Protein AF-A0A0E0BM49-F1 (afdb_monomer_lite)

Secondary structure (DSSP, 8-state):
---TT--EEE-TTS------GGGGG-TT--EEE-TT-------GGGGG-TT--EEE-TT-TT--B--GGGGG-TT--EEE-TT----BEES-GGG-TT--EEEEEEBP-----SSEESSB-HHHHHH-TT-SEEEEE-GGG----S-TTTT-GGG-TT--EEEEE------PPPPHHHHHHHHHHHHH-PPPTT--EEEEES---SS--TTTTSGGGTT--EEEEES----S----GGG-TT--EEEEE--TT--EE-GGGTTT-EEETTEEEEESSTT--EEEEES-TT--EE-SS-----------------PPPPP--B--TT--EEEESS---TTHHHH-TT--EEEEES--S-SEE---TT--SEEEEES-SS--EE---TT-SEEEEES-TT--EE--S--SEEEEE--S--SS----------------GGGHHHHHHHHHHHHHHHHH-TT-S---------TTS-HHHHHHHHHT-GGGTTTSS--------SS--HHHHHHHHHHHTT--------

Sequence (526 aa):
MGLSYLRVLDLSDSLVQTIPDYVGNLIHLCLLGLDGTNISCLPESIGSLQNLQIFNLQRCKSLDHLPLATTQLCNLRRLGLDETPINHVPKGIGGLKFLNDLEGFPIGGGIDNAKMQDGWNFEELAHLSQLRRLHMIKLERSTLCNCADSFMLTDKKHLKALHLSFIEPTNEAYSEERVTNAEKIFEQLKPPHNLEELCIFDFLGSRFPTWLGTAHLSSLEYLKLIDCHIGVHLPPMGQLPSLKYLSIRGATSITKIGPEFVGRGVSNLASTEVVAFPKLERLVIKEMPNWEEWSFTEEEEEEEDGAALKQKGEEAPYPTPHLLPCLNQLQLLRALPRQLGQQATSLHKVFLEEVNSLKTLEGLLFLSNTLQVVKCKGLESISNLPQVKELNVACCPNLRHVQDYGWTRICTRWLRYGSKGFKINVDISMEMSGRSTSGFESHIIRWHKKAERYIAHKEEKAYKLAIVGTGGIGKTTLAQKVFNDQKLKGTFNKHAWICVSQDYTPVSVLKQLLRTMEIQHKQEES

Organism: NCBI:txid40148

Foldseek 3Di:
DDPQQDAEDAQAPHADAADDLCVLSNLNHQYDHHALYQHQAYDLSCLSNCNHAYYHCHLNANHQEYDLSVLSNQNYQEDHHHNHNHQKYFPRLLSNQNHAYYHEQEDAADPDPDRIGRTDHLQSVVSNQNYQEDAYEQLLNHDDDPDLPRQPLQNNPNHAEYHYYNDDPDPDDDDPVSQVSLQVSQLSNQHHQQHAYYEYEQRAHQDHHPNALDCSVQNHQYYYDELHQYHAEDAQVQQHNRHAYYAYYNNAHYAEYELNVVPQAHDDPVDPAGEGPNRHAEYHYYHHVNHAYYYNDPDPPPPPDDDDDDDDDPDDPDPSHLYAANHAEYHDEEDDHPCCLVRHLNHAYYAYEPHAVDAEAEDNQSHAEEYEYYLHQNHQEYDHHQRYQEYHYYNHANHDYYDDNPHVYYHPHDNDDDDDDDDEDDEDDDEDDDDDPVCPVVVVVVVVVVVVVVLVPPPDPYDDYDDDYDPPPCSVVSVVCVLPDPVCVPVDPFGFDDDDDPPDDPVVRVVRRCVRRPPDDDDPDD

InterPro domains:
  IPR002182 NB-ARC [PF00931] (462-523)
  IPR027417 P-loop containing nucleoside triphosphate hydrolase [G3DSA:3.40.50.300] (436-526)
  IPR027417 P-loop containing nucleoside triphosphate hydrolase [SSF52540] (457-523)
  IPR032675 Leucine-rich repeat domain superfamily [G3DSA:3.80.10.10] (1-412)
  IPR055414 Disease resistance R13L4/SHOC-2-like, LRR domain [PF23598] (5-286)

pLDDT: mean 70.68, std 20.94, range [21.58, 98.06]

Structure (mmCIF, N/CA/C/O backbone):
data_AF-A0A0E0BM49-F1
#
_entry.id   AF-A0A0E0BM49-F1
#
loop_
_atom_site.group_PDB
_atom_site.id
_atom_site.type_symbol
_atom_site.label_atom_id
_atom_site.label_alt_id
_atom_site.label_comp_id
_atom_site.label_asym_id
_atom_site.label_entity_id
_atom_site.label_seq_id
_atom_site.pdbx_PDB_ins_code
_atom_site.Cartn_x
_atom_site.Cartn_y
_atom_site.Cartn_z
_atom_site.occupancy
_atom_site.B_iso_or_equiv
_atom_site.auth_seq_id
_atom_site.auth_comp_id
_atom_site.auth_asym_id
_atom_site.auth_atom_id
_atom_site.pdbx_PDB_model_num
ATOM 1 N N . MET A 1 1 ? 0.845 -16.318 -40.018 1.00 37.31 1 MET A N 1
ATOM 2 C CA . MET A 1 1 ? 0.193 -14.989 -40.060 1.00 37.31 1 MET A CA 1
ATOM 3 C C . MET A 1 1 ? 0.589 -14.255 -38.789 1.00 37.31 1 MET A C 1
ATOM 5 O O . MET A 1 1 ? 0.510 -14.872 -37.735 1.00 37.31 1 MET A O 1
ATOM 9 N N . GLY A 1 2 ? 1.092 -13.022 -38.877 1.00 53.03 2 GLY A N 1
ATOM 10 C CA . GLY A 1 2 ? 1.530 -12.267 -37.696 1.00 53.03 2 GLY A CA 1
ATOM 11 C C . GLY A 1 2 ? 0.355 -11.668 -36.919 1.00 53.03 2 GLY A C 1
ATOM 12 O O . GLY A 1 2 ? -0.662 -11.319 -37.513 1.00 53.03 2 GLY A O 1
ATOM 13 N N . LEU A 1 3 ? 0.505 -11.508 -35.60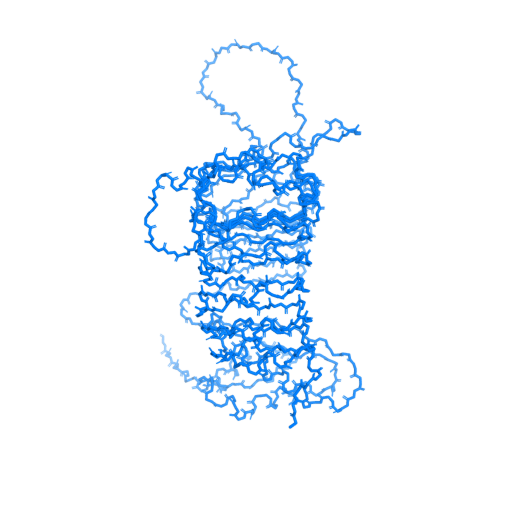2 1.00 58.66 3 LEU A N 1
ATOM 14 C CA . LEU A 1 3 ? -0.484 -10.870 -34.718 1.00 58.66 3 LEU A CA 1
ATOM 15 C C . LEU A 1 3 ? -0.416 -9.329 -34.807 1.00 58.66 3 LEU A C 1
ATOM 17 O O . LEU A 1 3 ? -0.406 -8.635 -33.795 1.00 58.66 3 LEU A O 1
ATOM 21 N N . SER A 1 4 ? -0.347 -8.783 -36.024 1.00 65.75 4 SER A N 1
ATOM 22 C CA . SER A 1 4 ? 0.004 -7.377 -36.286 1.00 65.75 4 SER A CA 1
ATOM 23 C C . SER A 1 4 ? -0.971 -6.348 -35.710 1.00 65.75 4 SER A C 1
ATOM 25 O O . SER A 1 4 ? -0.594 -5.196 -35.561 1.00 65.75 4 SER A O 1
ATOM 27 N N . TYR A 1 5 ? -2.201 -6.735 -35.361 1.00 78.62 5 TYR A N 1
ATOM 28 C CA . TYR A 1 5 ? -3.216 -5.842 -34.781 1.00 78.62 5 TYR A CA 1
ATOM 29 C C . TYR A 1 5 ? -3.480 -6.092 -33.287 1.00 78.62 5 TYR A C 1
ATOM 31 O O . TYR A 1 5 ? -4.474 -5.601 -32.747 1.00 78.62 5 TYR A O 1
ATOM 39 N N . LEU A 1 6 ? -2.632 -6.876 -32.613 1.00 71.50 6 LEU A N 1
ATOM 40 C CA . LEU A 1 6 ? -2.813 -7.200 -31.200 1.00 71.50 6 LEU A CA 1
ATOM 41 C C . LEU A 1 6 ? -2.653 -5.945 -30.331 1.00 71.50 6 LEU A C 1
ATOM 43 O O . LEU A 1 6 ? -1.609 -5.302 -30.353 1.00 71.50 6 LEU A O 1
ATOM 47 N N . ARG A 1 7 ? -3.692 -5.614 -29.553 1.00 82.56 7 ARG A N 1
ATOM 48 C CA . ARG A 1 7 ? -3.703 -4.464 -28.627 1.00 82.56 7 ARG A CA 1
ATOM 49 C C . ARG A 1 7 ? -3.488 -4.838 -27.163 1.00 82.56 7 ARG A C 1
ATOM 51 O O . ARG A 1 7 ? -3.126 -3.978 -26.367 1.00 82.56 7 ARG A O 1
ATOM 58 N N . VAL A 1 8 ? -3.741 -6.091 -26.802 1.00 90.62 8 VAL A N 1
ATOM 59 C CA . VAL A 1 8 ? -3.683 -6.593 -25.426 1.00 90.62 8 VAL A CA 1
ATOM 60 C C . VAL A 1 8 ? -3.001 -7.952 -25.462 1.00 90.62 8 VAL A C 1
ATOM 62 O O . VAL A 1 8 ? -3.471 -8.849 -26.161 1.00 90.62 8 VAL A O 1
ATOM 65 N N . LEU A 1 9 ? -1.906 -8.088 -24.722 1.00 84.38 9 LEU A N 1
ATOM 66 C CA . LEU A 1 9 ? -1.194 -9.338 -24.503 1.00 84.38 9 LEU A CA 1
ATOM 67 C C . LEU A 1 9 ? -1.037 -9.503 -22.995 1.00 84.38 9 LEU A C 1
ATOM 69 O O . LEU A 1 9 ? -0.248 -8.804 -22.369 1.00 84.38 9 LEU A O 1
ATOM 73 N N . ASP A 1 10 ? -1.827 -10.403 -22.425 1.00 88.31 10 ASP A N 1
ATOM 74 C CA . ASP A 1 10 ? -1.803 -10.724 -21.003 1.00 88.31 10 ASP A CA 1
ATOM 75 C C . ASP A 1 10 ? -1.382 -12.188 -20.843 1.00 88.31 10 ASP A C 1
ATOM 77 O O . ASP A 1 10 ? -2.055 -13.103 -21.329 1.00 88.31 10 ASP A O 1
ATOM 81 N N . LEU A 1 11 ? -0.223 -12.379 -20.220 1.00 82.62 11 LEU A N 1
ATOM 82 C CA . LEU A 1 11 ? 0.407 -13.658 -19.902 1.00 82.62 11 LEU A CA 1
ATOM 83 C C . LEU A 1 11 ? 0.566 -13.820 -18.380 1.00 82.62 11 LEU A C 1
ATOM 85 O O . LEU A 1 11 ? 1.385 -14.624 -17.937 1.00 82.62 11 LEU A O 1
ATOM 89 N N . SER A 1 12 ? -0.183 -13.059 -17.579 1.00 81.81 12 SER A N 1
ATOM 90 C CA . SER A 1 12 ? -0.078 -13.077 -16.118 1.00 81.81 12 SER A CA 1
ATOM 91 C C . SER A 1 12 ? -0.425 -14.454 -15.520 1.00 81.81 12 SER A C 1
ATOM 93 O O . SER A 1 12 ? -1.207 -15.222 -16.089 1.00 81.81 12 SER A O 1
ATOM 95 N N . ASP A 1 13 ? 0.171 -14.778 -14.370 1.00 86.69 13 ASP A N 1
ATOM 96 C CA . ASP A 1 13 ? 0.158 -16.091 -13.700 1.00 86.69 13 ASP A CA 1
ATOM 97 C C . ASP A 1 13 ? 0.640 -17.273 -14.580 1.00 86.69 13 ASP A C 1
ATOM 99 O O . ASP A 1 13 ? 0.238 -18.422 -14.364 1.00 86.69 13 ASP A O 1
ATOM 103 N N . SER A 1 14 ? 1.467 -17.026 -15.604 1.00 78.00 14 SER A N 1
ATOM 104 C CA . SER A 1 14 ? 1.981 -18.079 -16.496 1.00 78.00 14 SER A CA 1
ATOM 105 C C . SER A 1 14 ? 3.438 -18.462 -16.220 1.00 78.00 14 SER A C 1
ATOM 107 O O . SER A 1 14 ? 4.226 -17.703 -15.663 1.00 78.00 14 SER A O 1
ATOM 109 N N . LEU A 1 15 ? 3.832 -19.654 -16.676 1.00 83.50 15 LEU A N 1
ATOM 110 C CA . LEU A 1 15 ? 5.197 -20.183 -16.537 1.00 83.50 15 LEU A CA 1
ATOM 111 C C . LEU A 1 15 ? 6.192 -19.604 -17.566 1.00 83.50 15 LEU A C 1
ATOM 113 O O . LEU A 1 15 ? 7.217 -20.227 -17.840 1.00 83.50 15 LEU A O 1
ATOM 117 N N . VAL A 1 16 ? 5.891 -18.452 -18.172 1.00 81.19 16 VAL A N 1
ATOM 118 C CA . VAL A 1 16 ? 6.781 -17.783 -19.134 1.00 81.19 16 VAL A CA 1
ATOM 119 C C . VAL A 1 16 ? 8.063 -17.335 -18.427 1.00 81.19 16 VAL A C 1
ATOM 121 O O . VAL A 1 16 ? 8.007 -16.740 -17.354 1.00 81.19 16 VAL A O 1
ATOM 124 N N . GLN A 1 17 ? 9.211 -17.648 -19.038 1.00 87.44 17 GLN A N 1
ATOM 125 C CA . GLN A 1 17 ? 10.554 -17.345 -18.517 1.00 87.44 17 GLN A CA 1
ATOM 126 C C . GLN A 1 17 ? 11.309 -16.295 -19.342 1.00 87.44 17 GLN A C 1
ATOM 128 O O . GLN A 1 17 ? 12.235 -15.662 -18.845 1.00 87.44 17 GLN A O 1
ATOM 133 N N . THR A 1 18 ? 10.929 -16.098 -20.605 1.00 86.25 18 THR A N 1
ATOM 134 C CA . THR A 1 18 ? 11.559 -15.130 -21.507 1.00 86.25 18 THR A CA 1
ATOM 135 C C . THR A 1 18 ? 10.517 -14.508 -22.429 1.00 86.25 18 THR A C 1
ATOM 137 O O . THR A 1 18 ? 9.570 -15.172 -22.859 1.00 86.25 18 THR A O 1
ATOM 140 N N . ILE A 1 19 ? 10.703 -13.227 -22.750 1.00 88.12 19 ILE A N 1
ATOM 141 C CA . ILE A 1 19 ? 9.936 -12.532 -23.786 1.00 88.12 19 ILE A CA 1
ATOM 142 C C . ILE A 1 19 ? 10.831 -12.407 -25.030 1.00 88.12 19 ILE A C 1
ATOM 144 O O . ILE A 1 19 ? 11.927 -11.863 -24.928 1.00 88.12 19 ILE A O 1
ATOM 148 N N . PRO A 1 20 ? 10.414 -12.925 -26.198 1.00 85.62 20 PRO A N 1
ATOM 149 C CA . PRO A 1 20 ? 11.250 -12.952 -27.396 1.00 85.62 20 PRO A CA 1
ATOM 150 C C . PRO A 1 20 ? 11.242 -11.615 -28.149 1.00 85.62 20 PRO A C 1
ATOM 152 O O . PRO A 1 20 ? 10.240 -10.900 -28.152 1.00 85.62 20 PRO A O 1
ATOM 155 N N . ASP A 1 21 ? 12.321 -11.325 -28.884 1.00 86.19 21 ASP A N 1
ATOM 156 C CA . ASP A 1 21 ? 12.529 -10.037 -29.569 1.00 86.19 21 ASP A CA 1
ATOM 157 C C . ASP A 1 21 ? 11.433 -9.628 -30.561 1.00 86.19 21 ASP A C 1
ATOM 159 O O . ASP A 1 21 ? 11.204 -8.444 -30.809 1.00 86.19 21 ASP A O 1
ATOM 163 N N . TYR A 1 22 ? 10.697 -10.590 -31.118 1.00 85.19 22 TYR A N 1
ATOM 164 C CA . TYR A 1 22 ? 9.578 -10.278 -32.003 1.00 85.19 22 TYR A CA 1
ATOM 165 C C . TYR A 1 22 ? 8.393 -9.610 -31.283 1.00 85.19 22 TYR A C 1
ATOM 167 O O . TYR A 1 22 ? 7.458 -9.187 -31.964 1.00 85.19 22 TYR A O 1
ATOM 175 N N . VAL A 1 23 ? 8.419 -9.469 -29.948 1.00 87.00 23 VAL A N 1
ATOM 176 C CA . VAL A 1 23 ? 7.456 -8.641 -29.206 1.00 87.00 23 VAL A CA 1
ATOM 177 C C . VAL A 1 23 ? 7.453 -7.200 -29.722 1.00 87.00 23 VAL A C 1
ATOM 179 O O . VAL A 1 23 ? 6.377 -6.636 -29.895 1.00 87.00 23 VAL A O 1
ATOM 182 N N . GLY A 1 24 ? 8.615 -6.641 -30.091 1.00 86.69 24 GLY A N 1
ATOM 183 C CA . GLY A 1 24 ? 8.727 -5.280 -30.633 1.00 86.69 24 GLY A CA 1
ATOM 184 C C . GLY A 1 24 ? 7.964 -5.053 -31.946 1.00 86.69 24 GLY A C 1
ATOM 185 O O . GLY A 1 24 ? 7.595 -3.924 -32.259 1.00 86.69 24 GLY A O 1
ATOM 186 N N . ASN A 1 25 ? 7.637 -6.121 -32.684 1.00 86.88 25 ASN A N 1
ATOM 187 C CA . ASN A 1 25 ? 6.826 -6.039 -33.904 1.00 86.88 25 ASN A CA 1
ATOM 188 C C . ASN A 1 25 ? 5.331 -5.791 -33.621 1.00 86.88 25 ASN A C 1
ATOM 190 O O . ASN A 1 25 ? 4.568 -5.492 -34.541 1.00 86.88 25 ASN A O 1
ATOM 194 N N . LEU A 1 26 ? 4.885 -5.915 -32.366 1.00 86.19 26 LEU A N 1
ATOM 195 C CA . LEU A 1 26 ? 3.500 -5.693 -31.947 1.00 86.19 26 LEU A CA 1
ATOM 196 C C . LEU A 1 26 ? 3.220 -4.195 -31.737 1.00 86.19 26 LEU A C 1
ATOM 198 O O . LEU A 1 26 ? 2.712 -3.786 -30.702 1.00 86.19 26 LEU A O 1
ATOM 202 N N . ILE A 1 27 ? 3.530 -3.352 -32.726 1.00 87.50 27 ILE A N 1
ATOM 203 C CA . ILE A 1 27 ? 3.498 -1.878 -32.609 1.00 87.50 27 ILE A CA 1
ATOM 204 C C . ILE A 1 27 ? 2.132 -1.287 -32.206 1.00 87.50 27 ILE A C 1
ATOM 206 O O . ILE A 1 27 ? 2.058 -0.137 -31.779 1.00 87.50 27 ILE A O 1
ATOM 210 N N . HIS A 1 28 ? 1.046 -2.055 -32.334 1.00 84.94 28 HIS A N 1
ATOM 211 C CA . HIS A 1 28 ? -0.310 -1.684 -31.914 1.00 84.94 28 HIS A CA 1
ATOM 212 C C . HIS A 1 28 ? -0.656 -2.091 -30.467 1.00 84.94 28 HIS A C 1
ATOM 214 O O . HIS A 1 28 ? -1.786 -1.856 -30.032 1.00 84.94 28 HIS A O 1
ATOM 220 N N . LEU A 1 29 ? 0.279 -2.695 -29.727 1.00 87.94 29 LEU A N 1
ATOM 221 C CA . LEU A 1 29 ? 0.062 -3.161 -28.363 1.00 87.94 29 LEU A CA 1
ATOM 222 C C . LEU A 1 29 ? -0.106 -1.974 -27.406 1.00 87.94 29 LEU A C 1
ATOM 224 O O . LEU A 1 29 ? 0.735 -1.084 -27.353 1.00 87.94 29 LEU A O 1
ATOM 228 N N . CYS A 1 30 ? -1.200 -1.979 -26.645 1.00 93.94 30 CYS A N 1
ATOM 229 C CA . CYS A 1 30 ? -1.539 -0.973 -25.638 1.00 93.94 30 CYS A CA 1
ATOM 230 C C . CYS A 1 30 ? -1.433 -1.511 -24.203 1.00 93.94 30 CYS A C 1
ATOM 232 O O . CYS A 1 30 ? -1.242 -0.719 -23.281 1.00 93.94 30 CYS A O 1
ATOM 234 N N . LEU A 1 31 ? -1.536 -2.831 -24.012 1.00 95.94 31 LEU A N 1
ATOM 235 C CA . LEU A 1 31 ? -1.355 -3.505 -22.726 1.00 95.94 31 LEU A CA 1
ATOM 236 C C . LEU A 1 31 ? -0.438 -4.719 -22.889 1.00 95.94 31 LEU A C 1
ATOM 238 O O . LEU A 1 31 ? -0.727 -5.596 -23.708 1.00 95.94 31 LEU A O 1
ATOM 242 N N . LEU A 1 32 ? 0.608 -4.776 -22.064 1.00 92.38 32 LEU A N 1
ATOM 243 C CA . LEU A 1 32 ? 1.445 -5.952 -21.839 1.00 92.38 32 LEU A CA 1
ATOM 244 C C . LEU A 1 32 ? 1.387 -6.312 -20.348 1.00 92.38 32 LEU A C 1
ATOM 246 O O . LEU A 1 32 ? 1.861 -5.547 -19.510 1.00 92.38 32 LEU A O 1
ATOM 250 N N . GLY A 1 33 ? 0.760 -7.443 -20.030 1.00 93.06 33 GLY A N 1
ATOM 251 C CA . GLY A 1 33 ? 0.629 -7.972 -18.673 1.00 93.06 33 GLY A CA 1
ATOM 252 C C . GLY A 1 33 ? 1.462 -9.234 -18.516 1.00 93.06 33 GLY A C 1
ATOM 253 O O . GLY A 1 33 ? 1.262 -10.193 -19.260 1.00 93.06 33 GLY A O 1
ATOM 254 N N . LEU A 1 34 ? 2.407 -9.213 -17.583 1.00 91.88 34 LEU A N 1
ATOM 255 C CA . LEU A 1 34 ? 3.328 -10.304 -17.262 1.00 91.88 34 LEU A CA 1
ATOM 256 C C . LEU A 1 34 ? 3.340 -10.586 -15.746 1.00 91.88 34 LEU A C 1
ATOM 258 O O . LEU A 1 34 ? 4.282 -11.197 -15.246 1.00 91.88 34 LEU A O 1
ATOM 262 N N . ASP A 1 35 ? 2.314 -10.143 -15.011 1.00 90.56 35 ASP A N 1
ATOM 263 C CA . ASP A 1 35 ? 2.280 -10.220 -13.547 1.00 90.56 35 ASP A CA 1
ATOM 264 C C . ASP A 1 35 ? 2.384 -11.681 -13.068 1.00 90.56 35 ASP A C 1
ATOM 266 O O . ASP A 1 35 ? 1.711 -12.571 -13.587 1.00 90.56 35 ASP A O 1
ATOM 270 N N . GLY A 1 36 ? 3.227 -11.955 -12.074 1.00 91.38 36 GLY A N 1
ATOM 271 C CA . GLY A 1 36 ? 3.414 -13.292 -11.505 1.00 91.38 36 GLY A CA 1
ATOM 272 C C . GLY A 1 36 ? 4.064 -14.310 -12.449 1.00 91.38 36 GLY A C 1
ATOM 273 O O . GLY A 1 36 ? 3.931 -15.512 -12.218 1.00 91.38 36 GLY A O 1
ATOM 274 N N . THR A 1 37 ? 4.740 -13.861 -13.514 1.00 89.56 37 THR A N 1
ATOM 275 C CA . THR A 1 37 ? 5.524 -14.741 -14.396 1.00 89.56 37 THR A CA 1
ATOM 276 C C . THR A 1 37 ? 6.950 -14.962 -13.878 1.00 89.56 37 THR A C 1
ATOM 278 O O . THR A 1 37 ? 7.443 -14.244 -13.009 1.00 89.56 37 THR A O 1
ATOM 281 N N . ASN A 1 38 ? 7.636 -15.970 -14.424 1.00 91.50 38 ASN A N 1
ATOM 282 C CA . ASN A 1 38 ? 9.019 -16.314 -14.073 1.00 91.50 38 ASN A CA 1
ATOM 283 C C . ASN A 1 38 ? 10.039 -15.672 -15.032 1.00 91.50 38 ASN A C 1
ATOM 285 O O . ASN A 1 38 ? 11.095 -16.255 -15.288 1.00 91.50 38 ASN A O 1
ATOM 289 N N . ILE A 1 39 ? 9.716 -14.512 -15.615 1.00 93.81 39 ILE A N 1
ATOM 290 C CA . ILE A 1 39 ? 10.632 -13.807 -16.517 1.00 93.81 39 ILE A CA 1
ATOM 291 C C . ILE A 1 39 ? 11.892 -13.361 -15.773 1.00 93.81 39 ILE A C 1
ATOM 293 O O . ILE A 1 39 ? 11.804 -12.823 -14.671 1.00 93.81 39 ILE A O 1
ATOM 297 N N . SER A 1 40 ? 13.059 -13.586 -16.378 1.00 92.56 40 SER A N 1
ATOM 298 C CA . SER A 1 40 ? 14.351 -13.126 -15.842 1.00 92.56 40 SER A CA 1
ATOM 299 C C . SER A 1 40 ? 14.927 -11.911 -16.566 1.00 92.56 40 SER A C 1
ATOM 301 O O . SER A 1 40 ? 15.775 -11.210 -16.026 1.00 92.56 40 SER A O 1
ATOM 303 N N . CYS A 1 41 ? 14.473 -11.639 -17.789 1.00 92.88 41 CYS A N 1
ATOM 304 C CA . CYS A 1 41 ? 14.863 -10.461 -18.553 1.00 92.88 41 CYS A CA 1
ATOM 305 C C . CYS A 1 41 ? 13.768 -10.047 -19.545 1.00 92.88 41 CYS A C 1
ATOM 307 O O . CYS A 1 41 ? 12.875 -10.826 -19.899 1.00 92.88 41 CYS A O 1
ATOM 309 N N . LEU A 1 42 ? 13.866 -8.804 -20.011 1.00 95.56 42 LEU A N 1
ATOM 310 C CA . LEU A 1 42 ? 13.021 -8.225 -21.051 1.00 95.56 42 LEU A CA 1
ATOM 311 C C . LEU A 1 42 ? 13.901 -7.803 -22.239 1.00 95.56 42 LEU A C 1
ATOM 313 O O . LEU A 1 42 ? 14.987 -7.264 -22.022 1.00 95.56 42 LEU A O 1
ATOM 317 N N . PRO A 1 43 ? 13.455 -8.005 -23.488 1.00 94.38 43 PRO A N 1
ATOM 318 C CA . PRO A 1 43 ? 14.247 -7.656 -24.659 1.00 94.38 43 PRO A CA 1
ATOM 319 C C . PRO A 1 43 ? 14.249 -6.141 -24.919 1.00 94.38 43 PRO A C 1
ATOM 321 O O . PRO A 1 43 ? 13.222 -5.477 -24.787 1.00 94.38 43 PRO A O 1
ATOM 324 N N . GLU A 1 44 ? 15.369 -5.592 -25.402 1.00 96.25 44 GLU A N 1
ATOM 325 C CA . GLU A 1 44 ? 15.474 -4.174 -25.810 1.00 96.25 44 GLU A CA 1
ATOM 326 C C . GLU A 1 44 ? 14.513 -3.810 -26.964 1.00 96.25 44 GLU A C 1
ATOM 328 O O . GLU A 1 44 ? 14.132 -2.653 -27.135 1.00 96.25 44 GLU A O 1
ATOM 333 N N . SER A 1 45 ? 14.034 -4.794 -27.733 1.00 95.44 45 SER A N 1
ATOM 334 C CA . SER A 1 45 ? 13.000 -4.590 -28.761 1.00 95.44 45 SER A CA 1
ATOM 335 C C . SER A 1 45 ? 11.687 -4.003 -28.217 1.00 95.44 45 SER A C 1
ATOM 337 O O . SER A 1 45 ? 10.925 -3.412 -28.989 1.00 95.44 45 SER A O 1
ATOM 339 N N . ILE A 1 46 ? 11.435 -4.103 -26.904 1.00 96.06 46 ILE A N 1
ATOM 340 C CA . ILE A 1 46 ? 10.225 -3.604 -26.237 1.00 96.06 46 ILE A CA 1
ATOM 341 C C . ILE A 1 46 ? 10.011 -2.091 -26.408 1.00 96.06 46 ILE A C 1
ATOM 343 O O . ILE A 1 46 ? 8.869 -1.642 -26.448 1.00 96.06 46 ILE A O 1
ATOM 347 N N . GLY A 1 47 ? 11.076 -1.309 -26.618 1.00 94.81 47 GLY A N 1
ATOM 348 C CA . GLY A 1 47 ? 11.000 0.141 -26.874 1.00 94.81 47 GLY A CA 1
ATOM 349 C C . GLY A 1 47 ? 10.298 0.502 -28.187 1.00 94.81 47 GLY A C 1
ATOM 350 O O . GLY A 1 47 ? 9.829 1.625 -28.362 1.00 94.81 47 GLY A O 1
ATOM 351 N N . SER A 1 48 ? 10.136 -0.474 -29.087 1.00 95.38 48 SER A N 1
ATOM 352 C CA . SER A 1 48 ? 9.355 -0.338 -30.323 1.00 95.38 48 SER A CA 1
ATOM 353 C C . SER A 1 48 ? 7.843 -0.233 -30.068 1.00 95.38 48 SER A C 1
ATOM 355 O O . SER A 1 48 ? 7.092 0.175 -30.956 1.00 95.38 48 SER A O 1
ATOM 357 N N . LEU A 1 49 ? 7.370 -0.581 -28.863 1.00 94.62 49 LEU A N 1
ATOM 358 C CA . LEU A 1 49 ? 5.957 -0.576 -28.476 1.00 94.62 49 LEU A CA 1
ATOM 359 C C . LEU A 1 49 ? 5.450 0.839 -28.147 1.00 94.62 49 LEU A C 1
ATOM 361 O O . LEU A 1 49 ? 4.943 1.111 -27.061 1.00 94.62 49 LEU A O 1
ATOM 365 N N . GLN A 1 50 ? 5.553 1.761 -29.104 1.00 92.12 50 GLN A N 1
ATOM 366 C CA . GLN A 1 50 ? 5.236 3.181 -28.902 1.00 92.12 50 GLN A CA 1
ATOM 367 C C . GLN A 1 50 ? 3.773 3.453 -28.500 1.00 92.12 50 GLN A C 1
ATOM 369 O O . GLN A 1 50 ? 3.485 4.514 -27.953 1.00 92.12 50 GLN A O 1
ATOM 374 N N . ASN A 1 51 ? 2.846 2.517 -28.741 1.00 92.56 51 ASN A N 1
ATOM 375 C CA . ASN A 1 51 ? 1.438 2.615 -28.330 1.00 92.56 51 ASN A CA 1
ATOM 376 C C . ASN A 1 51 ? 1.138 2.005 -26.945 1.00 92.56 51 ASN A C 1
ATOM 378 O O . ASN A 1 51 ? -0.029 2.012 -26.532 1.00 92.56 51 ASN A O 1
ATOM 382 N N . LEU A 1 52 ? 2.145 1.483 -26.232 1.00 97.00 52 LEU A N 1
ATOM 383 C CA . LEU A 1 52 ? 1.964 0.823 -24.940 1.00 97.00 52 LEU A CA 1
ATOM 384 C C . LEU A 1 52 ? 1.557 1.839 -23.868 1.00 97.00 52 LEU A C 1
ATOM 386 O O . LEU A 1 52 ? 2.229 2.845 -23.661 1.00 97.00 52 LEU A O 1
ATOM 390 N N . GLN A 1 53 ? 0.444 1.568 -23.185 1.00 96.56 53 GLN A N 1
ATOM 391 C CA . GLN A 1 53 ? -0.116 2.420 -22.130 1.00 96.56 53 GLN A CA 1
ATOM 392 C C . GLN A 1 53 ? -0.067 1.744 -20.761 1.00 96.56 53 GLN A C 1
ATOM 394 O O . GLN A 1 53 ? 0.051 2.432 -19.752 1.00 96.56 53 GLN A O 1
ATOM 399 N N . ILE A 1 54 ? -0.156 0.417 -20.710 1.00 97.25 54 ILE A N 1
ATOM 400 C CA . ILE A 1 54 ? -0.094 -0.362 -19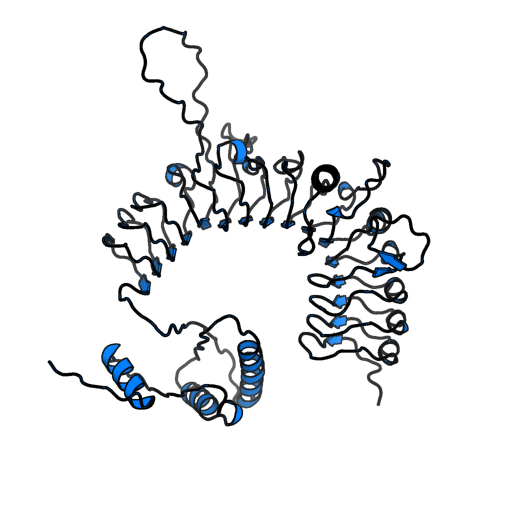.473 1.00 97.25 54 ILE A CA 1
ATOM 401 C C . ILE A 1 54 ? 0.994 -1.417 -19.640 1.00 97.25 54 ILE A C 1
ATOM 403 O O . ILE A 1 54 ? 0.912 -2.250 -20.546 1.00 97.25 54 ILE A O 1
ATOM 407 N N . PHE A 1 55 ? 1.990 -1.376 -18.760 1.00 98.06 55 PHE A N 1
ATOM 408 C CA . PHE A 1 55 ? 3.024 -2.392 -18.658 1.00 98.06 55 PHE A CA 1
ATOM 409 C C . PHE A 1 55 ? 3.080 -2.900 -17.216 1.00 98.06 55 PHE A C 1
ATOM 411 O O . PHE A 1 55 ? 3.402 -2.162 -16.285 1.00 98.06 55 PHE A O 1
ATOM 418 N N . ASN A 1 56 ? 2.696 -4.157 -17.047 1.00 96.44 56 ASN A N 1
ATOM 419 C CA . ASN A 1 56 ? 2.486 -4.811 -15.767 1.00 96.44 56 ASN A CA 1
ATOM 420 C C . ASN A 1 56 ? 3.506 -5.957 -15.637 1.00 96.44 56 ASN A C 1
ATOM 422 O O . ASN A 1 56 ? 3.544 -6.847 -16.489 1.00 96.44 56 ASN A O 1
ATOM 426 N N . LEU A 1 57 ? 4.358 -5.880 -14.615 1.00 96.56 57 LEU A N 1
ATOM 427 C CA . LEU A 1 57 ? 5.501 -6.756 -14.331 1.00 96.56 57 LEU A CA 1
ATOM 428 C C . LEU A 1 57 ? 5.522 -7.183 -12.849 1.00 96.56 57 LEU A C 1
ATOM 430 O O . LEU A 1 57 ? 6.562 -7.588 -12.340 1.00 96.56 57 LEU A O 1
ATOM 434 N N . GLN A 1 58 ? 4.402 -7.072 -12.134 1.00 93.81 58 GLN A N 1
ATOM 435 C CA . GLN A 1 58 ? 4.335 -7.279 -10.685 1.00 93.81 58 GLN A CA 1
ATOM 436 C C . GLN A 1 58 ? 4.638 -8.726 -10.308 1.00 93.81 58 GLN A C 1
ATOM 438 O O . GLN A 1 58 ? 4.356 -9.640 -11.081 1.00 93.81 58 GLN A O 1
ATOM 443 N N . ARG A 1 59 ? 5.152 -8.973 -9.099 1.00 93.94 59 ARG A N 1
ATOM 444 C CA . ARG A 1 59 ? 5.493 -10.322 -8.598 1.00 93.94 59 ARG A CA 1
ATOM 445 C C . ARG A 1 59 ? 6.422 -11.128 -9.522 1.00 93.94 59 ARG A C 1
ATOM 447 O O . ARG A 1 59 ? 6.451 -12.357 -9.418 1.00 93.94 59 ARG A O 1
ATOM 454 N N . CYS A 1 60 ? 7.182 -10.491 -10.417 1.00 94.00 60 CYS A N 1
ATOM 455 C CA . CYS A 1 60 ? 8.113 -11.188 -11.311 1.00 94.00 60 CYS A CA 1
ATOM 456 C C . CYS A 1 60 ? 9.405 -11.544 -10.562 1.00 94.00 60 CYS A C 1
ATOM 458 O O . CYS A 1 60 ? 10.437 -10.904 -10.727 1.00 94.00 60 CYS A O 1
ATOM 460 N N . LYS A 1 61 ? 9.357 -12.576 -9.712 1.00 91.44 61 LYS A N 1
ATOM 461 C CA . LYS A 1 61 ? 10.404 -12.907 -8.717 1.00 91.44 61 LYS A CA 1
ATOM 462 C C . LYS A 1 61 ? 11.811 -13.181 -9.272 1.00 91.44 61 LYS A C 1
ATOM 464 O O . LYS A 1 61 ? 12.742 -13.313 -8.484 1.00 91.44 61 LYS A O 1
ATOM 469 N N . SER A 1 62 ? 11.966 -13.311 -10.587 1.00 92.69 62 SER A N 1
ATOM 470 C CA . SER A 1 62 ? 13.254 -13.518 -11.262 1.00 92.69 62 SER A CA 1
ATOM 471 C C . SER A 1 62 ? 13.743 -12.300 -12.055 1.00 92.69 62 SER A C 1
ATOM 473 O O . SER A 1 62 ? 14.849 -12.359 -12.581 1.00 92.69 62 SER A O 1
ATOM 475 N N . LEU A 1 63 ? 12.956 -11.221 -12.135 1.00 94.75 63 LEU A N 1
ATOM 476 C CA . LEU A 1 63 ? 13.296 -9.997 -12.856 1.00 94.75 63 LEU A CA 1
ATOM 477 C C . LEU A 1 63 ? 13.948 -8.993 -11.897 1.00 94.75 63 LEU A C 1
ATOM 479 O O . LEU A 1 63 ? 13.286 -8.447 -11.017 1.00 94.75 63 LEU A O 1
ATOM 483 N N . ASP A 1 64 ? 15.241 -8.744 -12.086 1.00 91.56 64 ASP A N 1
ATOM 484 C CA . ASP A 1 64 ? 16.058 -7.829 -11.277 1.00 91.56 64 ASP A CA 1
ATOM 485 C C . ASP A 1 64 ? 16.410 -6.513 -12.000 1.00 91.56 64 ASP A C 1
ATOM 487 O O . ASP A 1 64 ? 16.843 -5.546 -11.358 1.00 91.56 64 ASP A O 1
ATOM 491 N N . HIS A 1 65 ? 16.192 -6.447 -13.320 1.00 93.62 65 HIS A N 1
ATOM 492 C CA . HIS A 1 65 ? 16.522 -5.290 -14.149 1.00 93.62 65 HIS A CA 1
ATOM 493 C C . HIS A 1 65 ? 15.467 -4.935 -15.207 1.00 93.62 65 HIS A C 1
ATOM 495 O O . HIS A 1 65 ? 14.746 -5.789 -15.725 1.00 93.62 65 HIS A O 1
ATOM 501 N N . LEU A 1 66 ? 15.424 -3.652 -15.578 1.00 96.38 66 LEU A N 1
ATOM 502 C CA . LEU A 1 66 ? 14.650 -3.140 -16.714 1.00 96.38 66 LEU A CA 1
ATOM 503 C C . LEU A 1 66 ? 15.582 -2.750 -17.880 1.00 96.38 66 LEU A C 1
ATOM 505 O O . LEU A 1 66 ? 16.605 -2.110 -17.639 1.00 96.38 66 LEU A O 1
ATOM 509 N N . PRO A 1 67 ? 15.244 -3.074 -19.145 1.00 95.19 67 PRO A N 1
ATOM 510 C CA . PRO A 1 67 ? 16.051 -2.726 -20.316 1.00 95.19 67 PRO A CA 1
ATOM 511 C C . PRO A 1 67 ? 16.015 -1.218 -20.591 1.00 95.19 67 PRO A C 1
ATOM 513 O O . PRO A 1 67 ? 15.050 -0.533 -20.227 1.00 95.19 67 PRO A O 1
ATOM 516 N N . LEU A 1 68 ? 17.026 -0.695 -21.293 1.00 95.06 68 LEU A N 1
ATOM 517 C CA . LEU A 1 68 ? 17.150 0.736 -21.601 1.00 95.06 68 LEU A CA 1
ATOM 518 C C . LEU A 1 68 ? 15.928 1.259 -22.359 1.00 95.06 68 LEU A C 1
ATOM 520 O O . LEU A 1 68 ? 15.409 2.343 -22.077 1.00 95.06 68 LEU A O 1
ATOM 524 N N . ALA A 1 69 ? 15.443 0.433 -23.280 1.00 95.75 69 ALA A N 1
ATOM 525 C CA . ALA A 1 69 ? 14.242 0.615 -24.070 1.00 95.75 69 ALA A CA 1
ATOM 526 C C . ALA A 1 69 ? 12.957 0.912 -23.276 1.00 95.75 69 ALA A C 1
ATOM 528 O O . ALA A 1 69 ? 12.033 1.495 -23.839 1.00 95.75 69 ALA A O 1
ATOM 529 N N . THR A 1 70 ? 12.890 0.609 -21.974 1.00 96.06 70 THR A N 1
ATOM 530 C CA . THR A 1 70 ? 11.738 0.974 -21.121 1.00 96.06 70 THR A CA 1
ATOM 531 C C . THR A 1 70 ? 11.495 2.490 -21.113 1.00 96.06 70 THR A C 1
ATOM 533 O O . THR A 1 70 ? 10.352 2.941 -21.094 1.00 96.06 70 THR A O 1
ATOM 536 N N . THR A 1 71 ? 12.559 3.295 -21.219 1.00 95.06 71 THR A N 1
ATOM 537 C CA . THR A 1 71 ? 12.479 4.770 -21.289 1.00 95.06 71 THR A CA 1
ATOM 538 C C . THR A 1 71 ? 11.913 5.295 -22.618 1.00 95.06 71 THR A C 1
ATOM 540 O O . THR A 1 71 ? 11.556 6.467 -22.716 1.00 95.06 71 THR A O 1
ATOM 543 N N . GLN A 1 72 ? 11.794 4.442 -23.644 1.00 95.62 72 GLN A N 1
ATOM 544 C CA . GLN A 1 72 ? 11.285 4.803 -24.976 1.00 95.62 72 GLN A CA 1
ATOM 545 C C . GLN A 1 72 ? 9.754 4.679 -25.084 1.00 95.62 72 GLN A C 1
ATOM 547 O O . GLN A 1 72 ? 9.167 5.126 -26.071 1.00 95.62 72 GLN A O 1
ATOM 552 N N . LEU A 1 73 ? 9.094 4.111 -24.067 1.00 96.56 73 LEU A N 1
ATOM 553 C CA . LEU A 1 73 ? 7.647 3.879 -23.998 1.00 96.56 73 LEU A CA 1
ATOM 554 C C . LEU A 1 73 ? 6.872 5.184 -23.728 1.00 96.56 73 LEU A C 1
ATOM 556 O O . LEU A 1 73 ? 6.186 5.335 -22.722 1.00 96.56 73 LEU A O 1
ATOM 560 N N . CYS A 1 74 ? 6.990 6.164 -24.622 1.00 93.69 74 CYS A N 1
ATOM 561 C CA . CYS A 1 74 ? 6.567 7.548 -24.388 1.00 93.69 74 CYS A CA 1
ATOM 562 C C . CYS A 1 74 ? 5.069 7.741 -24.073 1.00 93.69 74 CYS A C 1
ATOM 564 O O . CYS A 1 74 ? 4.722 8.733 -23.436 1.00 93.69 74 CYS A O 1
ATOM 566 N N . ASN A 1 75 ? 4.195 6.808 -24.473 1.00 95.50 75 ASN A N 1
ATOM 567 C CA . ASN A 1 75 ? 2.754 6.822 -24.180 1.00 95.50 75 ASN A CA 1
ATOM 568 C C . ASN A 1 75 ? 2.354 6.031 -22.916 1.00 95.50 75 ASN A C 1
ATOM 570 O O . ASN A 1 75 ? 1.156 5.904 -22.636 1.00 95.50 75 ASN A O 1
ATOM 574 N N . LEU A 1 76 ? 3.321 5.513 -22.151 1.00 97.88 76 LEU A N 1
ATOM 575 C CA . LEU A 1 76 ? 3.057 4.695 -20.971 1.00 97.88 76 LEU A CA 1
ATOM 576 C C . LEU A 1 76 ? 2.319 5.497 -19.890 1.00 97.88 76 LEU A C 1
ATOM 578 O O . LEU A 1 76 ? 2.689 6.621 -19.555 1.00 97.88 76 LEU A O 1
ATOM 582 N N . ARG A 1 77 ? 1.257 4.896 -19.348 1.00 97.56 77 ARG A N 1
ATOM 583 C CA . ARG A 1 77 ? 0.379 5.460 -18.311 1.00 97.56 77 ARG A CA 1
ATOM 584 C C . ARG A 1 77 ? 0.465 4.706 -16.993 1.00 97.56 77 ARG A C 1
ATOM 586 O O . ARG A 1 77 ? 0.285 5.336 -15.954 1.00 97.56 77 ARG A O 1
ATOM 593 N N . ARG A 1 78 ? 0.723 3.396 -17.046 1.00 97.94 78 ARG A N 1
ATOM 594 C CA . ARG A 1 78 ? 0.952 2.527 -15.889 1.00 97.94 78 ARG A CA 1
ATOM 595 C C . ARG A 1 78 ? 2.217 1.697 -16.082 1.00 97.94 78 ARG A C 1
ATOM 597 O O . ARG A 1 78 ? 2.332 1.015 -17.101 1.00 97.94 78 ARG A O 1
ATOM 604 N N . LEU A 1 79 ? 3.100 1.732 -15.087 1.00 98.06 79 LEU A N 1
ATOM 605 C CA . LEU A 1 79 ? 4.222 0.812 -14.921 1.00 98.06 79 LEU A CA 1
ATOM 606 C C . LEU A 1 79 ? 4.081 0.141 -13.551 1.00 98.06 79 LEU A C 1
ATOM 608 O O . LEU A 1 79 ? 4.173 0.812 -12.525 1.00 98.06 79 LEU A O 1
ATOM 612 N N . GLY A 1 80 ? 3.794 -1.160 -13.538 1.00 97.25 80 GLY A N 1
ATOM 613 C CA . GLY A 1 80 ? 3.619 -1.934 -12.309 1.00 97.25 80 GLY A CA 1
ATOM 614 C C . GLY A 1 80 ? 4.809 -2.847 -12.043 1.00 97.25 80 GLY A C 1
ATOM 615 O O . GLY A 1 80 ? 4.973 -3.819 -12.769 1.00 97.25 80 GLY A O 1
ATOM 616 N N . LEU A 1 81 ? 5.587 -2.559 -11.000 1.00 96.00 81 LEU A N 1
ATOM 617 C CA . LEU A 1 81 ? 6.775 -3.310 -10.561 1.00 96.00 81 LEU A CA 1
ATOM 618 C C . LEU A 1 81 ? 6.655 -3.789 -9.100 1.00 96.00 81 LEU A C 1
ATOM 620 O O . LEU A 1 81 ? 7.631 -4.254 -8.519 1.00 96.00 81 LEU A O 1
ATOM 624 N N . ASP A 1 82 ? 5.480 -3.662 -8.478 1.00 90.50 82 ASP A N 1
ATOM 625 C CA . ASP A 1 82 ? 5.265 -4.094 -7.092 1.00 90.50 82 ASP A CA 1
ATOM 626 C C . ASP A 1 82 ? 5.591 -5.589 -6.893 1.00 90.50 82 ASP A C 1
ATOM 628 O O . ASP A 1 82 ? 5.491 -6.398 -7.822 1.00 90.50 82 ASP A O 1
ATOM 632 N N . GLU A 1 83 ? 6.035 -5.950 -5.689 1.00 89.25 83 GLU A N 1
ATOM 633 C CA . GLU A 1 83 ? 6.514 -7.289 -5.313 1.00 89.25 83 GLU A CA 1
ATOM 634 C C . GLU A 1 83 ? 7.609 -7.872 -6.250 1.00 89.25 83 GLU A C 1
ATOM 636 O O . GLU A 1 83 ? 7.800 -9.090 -6.314 1.00 89.25 83 GLU A O 1
ATOM 641 N N . THR A 1 84 ? 8.327 -7.025 -7.000 1.00 92.00 84 THR A N 1
ATOM 642 C CA . THR A 1 84 ? 9.362 -7.428 -7.972 1.00 92.00 84 THR A CA 1
ATOM 643 C C . THR A 1 84 ? 10.733 -6.934 -7.505 1.00 92.00 84 THR A C 1
ATOM 645 O O . THR A 1 84 ? 10.856 -5.750 -7.185 1.00 92.00 84 THR A O 1
ATOM 648 N N . PRO A 1 85 ? 11.778 -7.785 -7.460 1.00 89.62 85 PRO A N 1
ATOM 649 C CA . PRO A 1 85 ? 13.079 -7.449 -6.874 1.00 89.62 85 PRO A CA 1
ATOM 650 C C . PRO A 1 85 ? 13.954 -6.600 -7.816 1.00 89.62 85 PRO A C 1
ATOM 652 O O . PRO A 1 85 ? 15.146 -6.859 -7.984 1.00 89.62 85 PRO A O 1
ATOM 655 N N . ILE A 1 86 ? 13.372 -5.571 -8.439 1.00 89.56 86 ILE A N 1
ATOM 656 C CA . ILE A 1 86 ? 14.103 -4.641 -9.298 1.00 89.56 86 ILE A CA 1
ATOM 657 C C . ILE A 1 86 ? 15.162 -3.918 -8.461 1.00 89.56 86 ILE A C 1
ATOM 659 O O . ILE A 1 86 ? 14.864 -3.299 -7.433 1.00 89.56 86 ILE A O 1
ATOM 663 N N . ASN A 1 87 ? 16.400 -3.995 -8.937 1.00 82.50 87 ASN A N 1
ATOM 664 C CA . ASN A 1 87 ? 17.537 -3.230 -8.439 1.00 82.50 87 ASN A CA 1
ATOM 665 C C . ASN A 1 87 ? 18.138 -2.370 -9.557 1.00 82.50 87 ASN A C 1
ATOM 667 O O . ASN A 1 87 ? 18.448 -1.208 -9.327 1.00 82.50 87 ASN A O 1
ATOM 671 N N . HIS A 1 88 ? 18.220 -2.876 -10.793 1.00 90.38 88 HIS A N 1
ATOM 672 C CA . HIS A 1 88 ? 18.838 -2.139 -11.899 1.00 90.38 88 HIS A CA 1
ATOM 673 C C . HIS A 1 88 ? 17.797 -1.526 -12.843 1.00 90.38 88 HIS A C 1
ATOM 675 O O . HIS A 1 88 ? 17.059 -2.222 -13.539 1.00 90.38 88 HIS A O 1
ATOM 681 N N . VAL A 1 89 ? 17.753 -0.197 -12.905 1.00 93.81 89 VAL A N 1
ATOM 682 C CA . VAL A 1 89 ? 16.800 0.553 -13.735 1.00 93.81 89 VAL A CA 1
ATOM 683 C C . VAL A 1 89 ? 17.518 1.482 -14.713 1.00 93.81 89 VAL A C 1
ATOM 685 O O . VAL A 1 89 ? 18.619 1.955 -14.421 1.00 93.81 89 VAL A O 1
ATOM 688 N N . PRO A 1 90 ? 16.919 1.786 -15.876 1.00 93.25 90 PRO A N 1
ATOM 689 C CA . PRO A 1 90 ? 17.482 2.745 -16.809 1.00 93.25 90 PRO A CA 1
ATOM 690 C C . PRO A 1 90 ? 17.244 4.182 -16.340 1.00 93.25 90 PRO A C 1
ATOM 692 O O . PRO A 1 90 ? 16.155 4.536 -15.873 1.00 93.25 90 PRO A O 1
ATOM 695 N N . LYS A 1 91 ? 18.252 5.031 -16.540 1.00 91.12 91 LYS A N 1
ATOM 696 C CA . LYS A 1 91 ? 18.152 6.479 -16.341 1.00 91.12 91 LYS A CA 1
ATOM 697 C C . LYS A 1 91 ? 17.283 7.102 -17.436 1.00 91.12 91 LYS A C 1
ATOM 699 O O . LYS A 1 91 ? 17.522 6.876 -18.622 1.00 91.12 91 LYS A O 1
ATOM 704 N N . GLY A 1 92 ? 16.302 7.912 -17.047 1.00 91.06 92 GLY A N 1
ATOM 705 C CA . GLY A 1 92 ? 15.387 8.619 -17.946 1.00 91.06 92 GLY A CA 1
ATOM 706 C C . GLY A 1 92 ? 13.895 8.340 -17.726 1.00 91.06 92 GLY A C 1
ATOM 707 O O . GLY A 1 92 ? 13.103 8.685 -18.605 1.00 91.06 92 GLY A O 1
ATOM 708 N N . ILE A 1 93 ? 13.471 7.760 -16.594 1.00 93.25 93 ILE A N 1
ATOM 709 C CA . ILE A 1 93 ? 12.041 7.483 -16.335 1.00 93.25 93 ILE A CA 1
ATOM 710 C C . ILE A 1 93 ? 11.212 8.774 -16.294 1.00 93.25 93 ILE A C 1
ATOM 712 O O . ILE A 1 93 ? 10.080 8.791 -16.771 1.00 93.25 93 ILE A O 1
ATOM 716 N N . GLY A 1 94 ? 11.812 9.890 -15.859 1.00 91.50 94 GLY A N 1
ATOM 717 C CA . GLY A 1 94 ? 11.218 11.233 -15.916 1.00 91.50 94 GLY A CA 1
ATOM 718 C C . GLY A 1 94 ? 10.826 11.709 -17.328 1.00 91.50 94 GLY A C 1
ATOM 719 O O . GLY A 1 94 ? 10.063 12.664 -17.470 1.00 91.50 94 GLY A O 1
ATOM 720 N N . GLY A 1 95 ? 11.296 11.033 -18.385 1.00 93.00 95 GLY A N 1
ATOM 721 C CA . GLY A 1 95 ? 10.853 11.250 -19.763 1.00 93.00 95 GLY A CA 1
ATOM 722 C C . GLY A 1 95 ? 9.430 10.752 -20.058 1.00 93.00 95 GLY A C 1
ATOM 723 O O . GLY A 1 95 ? 8.814 11.217 -21.021 1.00 93.00 95 GLY A O 1
ATOM 724 N N . LEU A 1 96 ? 8.870 9.857 -19.234 1.00 95.38 96 LEU A N 1
ATOM 725 C CA . LEU A 1 96 ? 7.544 9.255 -19.427 1.00 95.38 96 LEU A CA 1
ATOM 726 C C . LEU A 1 96 ? 6.416 10.181 -18.931 1.00 95.38 96 LEU A C 1
ATOM 728 O O . LEU A 1 96 ? 5.713 9.904 -17.962 1.00 95.38 96 LEU A O 1
ATOM 732 N N . LYS A 1 97 ? 6.225 11.313 -19.616 1.00 92.44 97 LYS A N 1
ATOM 733 C CA . LYS A 1 97 ? 5.349 12.424 -19.180 1.00 92.44 97 LYS A CA 1
ATOM 734 C C . LYS A 1 97 ? 3.860 12.078 -19.002 1.00 92.44 97 LYS A C 1
ATOM 736 O O . LYS A 1 97 ? 3.145 12.851 -18.368 1.00 92.44 97 LYS A O 1
ATOM 741 N N . PHE A 1 98 ? 3.382 10.962 -19.558 1.00 94.75 98 PHE A N 1
ATOM 742 C CA . PHE A 1 98 ? 1.991 10.498 -19.426 1.00 94.75 98 PHE A CA 1
ATOM 743 C C . PHE A 1 98 ? 1.779 9.441 -18.330 1.00 94.75 98 PHE A C 1
ATOM 745 O O . PHE A 1 98 ? 0.657 8.945 -18.182 1.00 94.75 98 PHE A O 1
ATOM 752 N N . LEU A 1 99 ? 2.829 9.115 -17.569 1.00 96.81 99 LEU A N 1
ATOM 753 C CA . LEU A 1 99 ? 2.785 8.141 -16.488 1.00 96.81 99 LEU A CA 1
ATOM 754 C C . LEU A 1 99 ? 1.925 8.680 -15.334 1.00 96.81 99 LEU A C 1
ATOM 756 O O . LEU A 1 99 ? 2.247 9.681 -14.693 1.00 96.81 99 LEU A O 1
ATOM 760 N N . ASN A 1 100 ? 0.805 8.002 -15.099 1.00 96.75 100 ASN A N 1
ATOM 761 C CA . ASN A 1 100 ? -0.186 8.325 -14.074 1.00 96.75 100 ASN A CA 1
ATOM 762 C C . ASN A 1 100 ? -0.072 7.397 -12.857 1.00 96.75 100 ASN A C 1
ATOM 764 O O . ASN A 1 100 ? -0.631 7.692 -11.802 1.00 96.75 100 ASN A O 1
ATOM 768 N N . ASP A 1 101 ? 0.563 6.244 -13.027 1.00 97.69 101 ASP A N 1
ATOM 769 C CA . ASP A 1 101 ? 0.479 5.114 -12.114 1.00 97.69 101 ASP A CA 1
ATOM 770 C C . ASP A 1 101 ? 1.823 4.376 -12.139 1.00 97.69 101 ASP A C 1
ATOM 772 O O . ASP A 1 101 ? 2.223 3.830 -13.171 1.00 97.69 101 ASP A O 1
ATOM 776 N N . LEU A 1 102 ? 2.570 4.468 -11.042 1.00 97.12 102 LEU A N 1
ATOM 777 C CA . LEU A 1 102 ? 3.922 3.931 -10.924 1.00 97.12 102 LEU A CA 1
ATOM 778 C C . LEU A 1 102 ? 4.029 3.163 -9.611 1.00 97.12 102 LEU A C 1
ATOM 780 O O . LEU A 1 102 ? 4.165 3.758 -8.541 1.00 97.12 102 LEU A O 1
ATOM 784 N N . GLU A 1 103 ? 3.926 1.842 -9.707 1.00 95.00 103 GLU A N 1
ATOM 785 C CA . GLU A 1 103 ? 3.989 0.937 -8.561 1.00 95.00 103 GLU A CA 1
ATOM 786 C C . GLU A 1 103 ? 5.367 0.253 -8.522 1.00 95.00 103 GLU A C 1
ATOM 788 O O . GLU A 1 103 ? 5.858 -0.148 -9.576 1.00 95.00 103 GLU A O 1
ATOM 793 N N . GLY A 1 104 ? 6.004 0.130 -7.350 1.00 92.56 104 GLY A N 1
ATOM 794 C CA . GLY A 1 104 ? 7.358 -0.427 -7.204 1.00 92.56 104 GLY A CA 1
ATOM 795 C C . GLY A 1 104 ? 8.494 0.448 -7.765 1.00 92.56 104 GLY A C 1
ATOM 796 O O . GLY A 1 104 ? 9.283 -0.018 -8.578 1.00 92.56 104 GLY A O 1
ATOM 797 N N . PHE A 1 105 ? 8.597 1.716 -7.352 1.00 92.88 105 PHE A N 1
ATOM 798 C CA . PHE A 1 105 ? 9.706 2.625 -7.695 1.00 92.88 105 PHE A CA 1
ATOM 799 C C . PHE A 1 105 ? 10.883 2.457 -6.707 1.00 92.88 105 PHE A C 1
ATOM 801 O O . PHE A 1 105 ? 10.789 2.988 -5.596 1.00 92.88 105 PHE A O 1
ATOM 808 N N . PRO A 1 106 ? 11.972 1.729 -7.042 1.00 90.94 106 PRO A N 1
ATOM 809 C CA . PRO A 1 106 ? 13.128 1.588 -6.158 1.00 90.94 106 PRO A CA 1
ATOM 810 C C . PRO A 1 106 ? 13.940 2.876 -6.090 1.00 90.94 106 PRO A C 1
ATOM 812 O O . PRO A 1 106 ? 14.300 3.428 -7.132 1.00 90.94 106 PRO A O 1
ATOM 815 N N . ILE A 1 107 ? 14.284 3.321 -4.880 1.00 88.00 107 ILE A N 1
ATOM 816 C CA . ILE A 1 107 ? 15.230 4.429 -4.713 1.00 88.00 107 ILE A CA 1
ATOM 817 C C . ILE A 1 107 ? 16.670 3.947 -4.857 1.00 88.00 107 ILE A C 1
ATOM 819 O O . ILE A 1 107 ? 17.072 2.957 -4.243 1.00 88.00 107 ILE A O 1
ATOM 823 N N . GLY A 1 108 ? 17.445 4.684 -5.651 1.00 83.56 108 GLY A N 1
ATOM 824 C CA . GLY A 1 108 ? 18.888 4.517 -5.762 1.00 83.56 108 GLY A CA 1
ATOM 825 C C . GLY A 1 108 ? 19.669 5.546 -4.952 1.00 83.56 108 GLY A C 1
ATOM 826 O O . GLY A 1 108 ? 19.288 6.712 -4.870 1.00 83.56 108 GLY A O 1
ATOM 827 N N . GLY A 1 109 ? 20.781 5.103 -4.361 1.00 67.94 109 GLY A N 1
ATOM 828 C CA . GLY A 1 109 ? 21.700 5.952 -3.590 1.00 67.94 109 GLY A CA 1
ATOM 829 C C . GLY A 1 109 ? 22.918 6.467 -4.371 1.00 67.94 109 GLY A C 1
ATOM 830 O O . GLY A 1 109 ? 23.703 7.242 -3.823 1.00 67.94 109 GLY A O 1
ATOM 831 N N . GLY A 1 110 ? 23.111 6.026 -5.620 1.00 64.31 110 GLY A N 1
ATOM 832 C CA . GLY A 1 110 ? 24.316 6.288 -6.418 1.00 64.31 110 GLY A CA 1
ATOM 833 C C . GLY A 1 110 ? 24.232 7.527 -7.317 1.00 64.31 110 GLY A C 1
ATOM 834 O O . GLY A 1 110 ? 23.240 7.740 -8.010 1.00 64.31 110 GLY A O 1
ATOM 835 N N . ILE A 1 111 ? 25.323 8.300 -7.379 1.00 56.72 111 ILE A N 1
ATOM 836 C CA . ILE A 1 111 ? 25.515 9.419 -8.325 1.00 56.72 111 ILE A CA 1
ATOM 837 C C . ILE A 1 111 ? 26.200 8.901 -9.605 1.00 56.72 111 ILE A C 1
ATOM 839 O O . ILE A 1 111 ? 27.190 9.455 -10.086 1.00 56.72 111 ILE A O 1
ATOM 843 N N . ASP A 1 112 ? 25.704 7.789 -10.150 1.00 56.81 112 ASP A N 1
ATOM 844 C CA . ASP A 1 112 ? 26.324 7.169 -11.316 1.00 56.81 112 ASP A CA 1
ATOM 845 C C . ASP A 1 112 ? 25.880 7.855 -12.614 1.00 56.81 112 ASP A C 1
ATOM 847 O O . ASP A 1 112 ? 24.699 7.979 -12.947 1.00 56.81 112 ASP A O 1
ATOM 851 N N . ASN A 1 113 ? 26.868 8.267 -13.411 1.00 59.78 113 ASN A N 1
ATOM 852 C CA . ASN A 1 113 ? 26.662 8.776 -14.771 1.00 59.78 113 ASN A CA 1
ATOM 853 C C . ASN A 1 113 ? 26.431 7.651 -15.802 1.00 59.78 113 ASN A C 1
ATOM 855 O O . ASN A 1 113 ? 26.480 7.883 -17.011 1.00 59.78 113 ASN A O 1
ATOM 859 N N . ALA A 1 114 ? 26.198 6.425 -15.332 1.00 74.50 114 ALA A N 1
ATOM 860 C CA . ALA A 1 114 ? 25.882 5.274 -16.157 1.00 74.50 114 ALA A CA 1
ATOM 861 C C . ALA A 1 114 ? 24.452 5.357 -16.730 1.00 74.50 114 ALA A C 1
ATOM 863 O O . ALA A 1 114 ? 23.595 6.104 -16.259 1.00 74.50 114 ALA A O 1
ATOM 864 N N . LYS A 1 115 ? 24.195 4.588 -17.797 1.00 83.75 115 LYS A N 1
ATOM 865 C CA . LYS A 1 115 ? 22.859 4.505 -18.419 1.00 83.75 115 LYS A CA 1
ATOM 866 C C . LYS A 1 115 ? 21.889 3.625 -17.617 1.00 83.75 115 LYS A C 1
ATOM 868 O O . LYS A 1 115 ? 20.680 3.822 -17.707 1.00 83.75 115 LYS A O 1
ATOM 873 N N . MET A 1 116 ? 22.437 2.668 -16.868 1.00 89.31 116 MET A N 1
ATOM 874 C CA . MET A 1 116 ? 21.751 1.882 -15.843 1.00 89.31 116 MET A CA 1
ATOM 875 C C . MET A 1 116 ? 22.216 2.360 -14.472 1.00 89.31 116 MET A C 1
ATOM 877 O O . MET A 1 116 ? 23.373 2.748 -14.327 1.00 89.31 116 MET A O 1
ATOM 881 N N . GLN A 1 117 ? 21.330 2.301 -13.490 1.00 88.88 117 GLN A N 1
ATOM 882 C CA . GLN A 1 117 ? 21.550 2.774 -12.126 1.00 88.88 117 GLN A CA 1
ATOM 883 C C . GLN A 1 117 ? 20.832 1.852 -11.132 1.00 88.88 117 GLN A C 1
ATOM 885 O O . GLN A 1 117 ? 19.873 1.162 -11.483 1.00 88.88 117 GLN A O 1
ATOM 890 N N . ASP A 1 118 ? 21.326 1.813 -9.899 1.00 87.75 118 ASP A N 1
ATOM 891 C CA . ASP A 1 118 ? 20.851 0.931 -8.826 1.00 87.75 118 ASP A CA 1
ATOM 892 C C . ASP A 1 118 ? 19.623 1.527 -8.106 1.00 87.75 118 ASP A C 1
ATOM 894 O O . ASP A 1 118 ? 19.677 1.871 -6.928 1.00 87.75 118 ASP A O 1
ATOM 898 N N . GLY A 1 119 ? 18.542 1.736 -8.863 1.00 89.69 119 GLY A N 1
ATOM 899 C CA . GLY A 1 119 ? 17.338 2.475 -8.469 1.00 89.69 119 GLY A CA 1
ATOM 900 C C . GLY A 1 119 ? 17.269 3.889 -9.066 1.00 89.69 119 GLY A C 1
ATOM 901 O O . GLY A 1 119 ? 18.255 4.426 -9.570 1.00 89.69 119 GLY A O 1
ATOM 902 N N . TRP A 1 120 ? 16.081 4.495 -9.045 1.00 88.75 120 TRP A N 1
ATOM 903 C CA . TRP A 1 120 ? 15.847 5.861 -9.525 1.00 88.75 120 TRP A CA 1
ATOM 904 C C . TRP A 1 120 ? 16.078 6.896 -8.418 1.00 88.75 120 TRP A C 1
ATOM 906 O O . TRP A 1 120 ? 15.884 6.630 -7.233 1.00 88.75 120 TRP A O 1
ATOM 916 N N . ASN A 1 121 ? 16.467 8.107 -8.814 1.00 84.19 121 ASN A N 1
ATOM 917 C CA . ASN A 1 121 ? 16.610 9.254 -7.915 1.00 84.19 121 ASN A CA 1
ATOM 918 C C . ASN A 1 121 ? 15.323 10.112 -7.871 1.00 84.19 121 ASN A C 1
ATOM 920 O O . ASN A 1 121 ? 14.409 9.964 -8.688 1.00 84.19 121 ASN A O 1
ATOM 924 N N . PHE A 1 122 ? 15.262 11.047 -6.918 1.00 82.19 122 PHE A N 1
ATOM 925 C CA . PHE A 1 122 ? 14.125 11.963 -6.763 1.00 82.19 122 PHE A CA 1
ATOM 926 C C . PHE A 1 122 ? 14.025 13.023 -7.879 1.00 82.19 122 PHE A C 1
ATOM 928 O O . PHE A 1 122 ? 12.918 13.459 -8.200 1.00 82.19 122 PHE A O 1
ATOM 935 N N . GLU A 1 123 ? 15.131 13.382 -8.541 1.00 82.56 123 GLU A N 1
ATOM 936 C CA . GLU A 1 123 ? 15.129 14.341 -9.659 1.00 82.56 123 GLU A CA 1
ATOM 937 C C . GLU A 1 123 ? 14.333 13.807 -10.862 1.00 82.56 123 GLU A C 1
ATOM 939 O O . GLU A 1 123 ? 13.560 14.529 -11.494 1.00 82.56 123 GLU A O 1
ATOM 944 N N . GLU A 1 124 ? 14.453 12.515 -11.171 1.00 86.12 124 GLU A N 1
ATOM 945 C CA . GLU A 1 124 ? 13.641 11.873 -12.208 1.00 86.12 124 GLU A CA 1
ATOM 946 C C . GLU A 1 124 ? 12.162 11.819 -11.822 1.00 86.12 124 GLU A C 1
ATOM 948 O O . GLU A 1 124 ? 11.294 12.061 -12.666 1.00 86.12 124 GLU A O 1
ATOM 953 N N . LEU A 1 125 ? 11.868 11.585 -10.539 1.00 88.06 125 LEU A N 1
ATOM 954 C CA . LEU A 1 125 ? 10.506 11.632 -10.023 1.00 88.06 125 LEU A CA 1
ATOM 955 C C . LEU A 1 125 ? 9.900 13.037 -10.150 1.00 88.06 125 LEU A C 1
ATOM 957 O O . LEU A 1 125 ? 8.712 13.140 -10.460 1.00 88.06 125 LEU A O 1
ATOM 961 N N . ALA A 1 126 ? 10.666 14.117 -9.962 1.00 85.19 126 ALA A N 1
ATOM 962 C CA . ALA A 1 126 ? 10.172 15.496 -10.068 1.00 85.19 126 ALA A CA 1
ATOM 963 C C . ALA A 1 126 ? 9.493 15.780 -11.425 1.00 85.19 126 ALA A C 1
ATOM 965 O O . ALA A 1 126 ? 8.412 16.370 -11.472 1.00 85.19 126 ALA A O 1
ATOM 966 N N . HIS A 1 127 ? 10.053 15.252 -12.518 1.00 88.06 127 HIS A N 1
ATOM 967 C CA . HIS A 1 127 ? 9.529 15.410 -13.880 1.00 88.06 127 HIS A CA 1
ATOM 968 C C . HIS A 1 127 ? 8.177 14.703 -14.124 1.00 88.06 127 HIS A C 1
ATOM 970 O O . HIS A 1 127 ? 7.418 15.093 -15.017 1.00 88.06 127 HIS A O 1
ATOM 976 N N . LEU A 1 128 ? 7.831 13.698 -13.311 1.00 91.62 128 LEU A N 1
ATOM 977 C CA . LEU A 1 128 ? 6.583 12.934 -13.404 1.00 91.62 128 LEU A CA 1
ATOM 978 C C . LEU A 1 128 ? 5.414 13.682 -12.734 1.00 91.62 128 LEU A C 1
ATOM 980 O O . LEU A 1 128 ? 4.996 13.375 -11.613 1.00 91.62 128 LEU A O 1
ATOM 984 N N . SER A 1 129 ? 4.899 14.710 -13.413 1.00 89.31 129 SER A N 1
ATOM 985 C CA . SER A 1 129 ? 3.867 15.623 -12.886 1.00 89.31 129 SER A CA 1
ATOM 986 C C . SER A 1 129 ? 2.427 15.090 -12.944 1.00 89.31 129 SER A C 1
ATOM 988 O O . SER A 1 129 ? 1.565 15.598 -12.228 1.00 89.31 129 SER A O 1
ATOM 990 N N . GLN A 1 130 ? 2.148 14.079 -13.775 1.00 92.44 130 GLN A N 1
ATOM 991 C CA . GLN A 1 130 ? 0.802 13.511 -13.970 1.00 92.44 130 GLN A CA 1
ATOM 992 C C . GLN A 1 130 ? 0.466 12.338 -13.029 1.00 92.44 130 GLN A C 1
ATOM 994 O O . GLN A 1 130 ? -0.658 11.832 -13.063 1.00 92.44 130 GLN A O 1
ATOM 999 N N . LEU A 1 131 ? 1.404 11.932 -12.163 1.00 95.56 131 LEU A N 1
ATOM 1000 C CA . LEU A 1 131 ? 1.221 10.822 -11.226 1.00 95.56 131 LEU A CA 1
ATOM 1001 C C . LEU A 1 131 ? -0.009 11.016 -10.330 1.00 95.56 131 LEU A C 1
ATOM 1003 O O . LEU A 1 131 ? -0.191 12.055 -9.698 1.00 95.56 131 LEU A O 1
ATOM 1007 N N . ARG A 1 132 ? -0.821 9.960 -10.264 1.00 96.69 132 ARG A N 1
ATOM 1008 C CA . ARG A 1 132 ? -2.011 9.788 -9.420 1.00 96.69 132 ARG A CA 1
ATOM 1009 C C . ARG A 1 132 ? -1.819 8.693 -8.380 1.00 96.69 132 ARG A C 1
ATOM 1011 O O . ARG A 1 132 ? -2.387 8.795 -7.295 1.00 96.69 132 ARG A O 1
ATOM 1018 N N . ARG A 1 133 ? -1.018 7.677 -8.698 1.00 97.75 133 ARG A N 1
ATOM 1019 C CA . ARG A 1 133 ? -0.546 6.654 -7.762 1.00 97.75 133 ARG A CA 1
ATOM 1020 C C . ARG A 1 133 ? 0.971 6.567 -7.846 1.00 97.75 133 ARG A C 1
ATOM 1022 O O . ARG A 1 133 ? 1.523 6.605 -8.946 1.00 97.75 133 ARG A O 1
ATOM 1029 N N . LEU A 1 134 ? 1.613 6.466 -6.691 1.00 96.69 134 LEU A N 1
ATOM 1030 C CA . LEU A 1 134 ? 3.045 6.241 -6.567 1.00 96.69 134 LEU A CA 1
ATOM 1031 C C . LEU A 1 134 ? 3.298 5.284 -5.404 1.00 96.69 134 LEU A C 1
ATOM 1033 O O . LEU A 1 134 ? 2.868 5.561 -4.285 1.00 96.69 134 LEU A O 1
ATOM 1037 N N . HIS A 1 135 ? 4.028 4.203 -5.653 1.00 95.44 135 HIS A N 1
ATOM 1038 C CA . HIS A 1 135 ? 4.583 3.346 -4.608 1.00 95.44 135 HIS A CA 1
ATOM 1039 C C . HIS A 1 135 ? 6.102 3.377 -4.687 1.00 95.44 135 HIS A C 1
ATOM 1041 O O . HIS A 1 135 ? 6.677 3.042 -5.719 1.00 95.44 135 HIS A O 1
ATOM 1047 N N . MET A 1 136 ? 6.734 3.816 -3.603 1.00 92.56 136 MET A N 1
ATOM 1048 C CA . MET A 1 136 ? 8.182 3.953 -3.477 1.00 92.56 136 MET A CA 1
ATOM 1049 C C . MET A 1 136 ? 8.698 2.834 -2.580 1.00 92.56 136 MET A C 1
ATOM 1051 O O . MET A 1 136 ? 8.222 2.685 -1.454 1.00 92.56 136 MET A O 1
ATOM 1055 N N . ILE A 1 137 ? 9.662 2.064 -3.078 1.00 90.06 137 ILE A N 1
ATOM 1056 C CA . ILE A 1 137 ? 10.309 0.967 -2.352 1.00 90.06 137 ILE A CA 1
ATOM 1057 C C . ILE A 1 137 ? 11.778 1.308 -2.116 1.00 90.06 137 ILE A C 1
ATOM 1059 O O . ILE A 1 137 ? 12.362 2.116 -2.843 1.00 90.06 137 ILE A O 1
ATOM 1063 N N . LYS A 1 138 ? 12.391 0.654 -1.129 1.00 85.81 138 LYS A N 1
ATOM 1064 C CA . LYS A 1 138 ? 13.825 0.785 -0.838 1.00 85.81 138 LYS A CA 1
ATOM 1065 C C . LYS A 1 138 ? 14.236 2.217 -0.436 1.00 85.81 138 LYS A C 1
ATOM 1067 O O . LYS A 1 138 ? 15.334 2.680 -0.748 1.00 85.81 138 LYS A O 1
ATOM 1072 N N . LEU A 1 139 ? 13.332 2.948 0.233 1.00 86.25 139 LEU A N 1
ATOM 1073 C CA . LEU A 1 139 ? 13.520 4.344 0.666 1.00 86.25 139 LEU A CA 1
ATOM 1074 C C . LEU A 1 139 ? 14.780 4.547 1.527 1.00 86.25 139 LEU A C 1
ATOM 1076 O O . LEU A 1 139 ? 15.437 5.584 1.447 1.00 86.25 139 LEU A O 1
ATOM 1080 N N . GLU A 1 140 ? 15.143 3.545 2.322 1.00 77.38 140 GLU A N 1
ATOM 1081 C CA . GLU A 1 140 ? 16.305 3.513 3.208 1.00 77.38 140 GLU A CA 1
ATOM 1082 C C . GLU A 1 140 ? 17.656 3.497 2.472 1.00 77.38 140 GLU A C 1
ATOM 1084 O O . GLU A 1 140 ? 18.679 3.812 3.083 1.00 77.38 140 GLU A O 1
ATOM 1089 N N . ARG A 1 141 ? 17.671 3.158 1.172 1.00 79.00 141 ARG A N 1
ATOM 1090 C CA . ARG A 1 141 ? 18.863 3.236 0.304 1.00 79.00 141 ARG A CA 1
ATOM 1091 C C . ARG A 1 141 ? 19.174 4.662 -0.146 1.00 79.00 141 ARG A C 1
ATOM 1093 O O . ARG A 1 141 ? 20.238 4.897 -0.717 1.00 79.00 141 ARG A O 1
ATOM 1100 N N . SER A 1 142 ? 18.250 5.604 0.053 1.00 75.38 142 SER A N 1
ATOM 1101 C CA . SER A 1 142 ? 18.412 6.949 -0.484 1.00 75.38 142 SER A CA 1
ATOM 1102 C C . SER A 1 142 ? 19.502 7.734 0.244 1.00 75.38 142 SER A C 1
ATOM 1104 O O . SER A 1 142 ? 19.577 7.761 1.475 1.00 75.38 142 SER A O 1
ATOM 1106 N N . THR A 1 143 ? 20.352 8.391 -0.537 1.00 69.44 143 THR A N 1
ATOM 1107 C CA . THR A 1 143 ? 21.354 9.329 -0.043 1.00 69.44 143 THR A CA 1
ATOM 1108 C C . THR A 1 143 ? 20.740 10.726 -0.036 1.00 69.44 143 THR A C 1
ATOM 1110 O O . THR A 1 143 ? 20.316 11.246 -1.068 1.00 69.44 143 THR A O 1
ATOM 1113 N N . LEU A 1 144 ? 20.647 11.344 1.145 1.00 62.25 144 LEU A N 1
ATOM 1114 C CA . LEU A 1 144 ? 20.097 12.693 1.277 1.00 62.25 144 LEU A CA 1
ATOM 1115 C C . LEU A 1 144 ? 20.988 13.705 0.547 1.00 62.25 144 LEU A C 1
ATOM 1117 O O . LEU A 1 144 ? 22.083 14.033 1.007 1.00 62.25 144 LEU A O 1
ATOM 1121 N N . CYS A 1 145 ? 20.505 14.244 -0.572 1.00 51.78 145 CYS A N 1
ATOM 1122 C CA . CYS A 1 145 ? 21.118 15.417 -1.176 1.00 51.78 145 CYS A CA 1
ATOM 1123 C C . CYS A 1 145 ? 20.810 16.655 -0.318 1.00 51.78 145 CYS A C 1
ATOM 1125 O O . CYS A 1 145 ? 19.653 16.922 -0.002 1.00 51.78 145 CYS A O 1
ATOM 1127 N N . ASN A 1 146 ? 21.822 17.473 -0.013 1.00 47.03 146 ASN A N 1
ATOM 1128 C CA . ASN A 1 146 ? 21.674 18.735 0.739 1.00 47.03 146 ASN A CA 1
ATOM 1129 C C . ASN A 1 146 ? 20.892 19.839 -0.020 1.00 47.03 146 ASN A C 1
ATOM 1131 O O . ASN A 1 146 ? 20.968 21.013 0.336 1.00 47.03 146 ASN A O 1
ATOM 1135 N N . CYS A 1 147 ? 20.171 19.490 -1.087 1.00 45.31 147 CYS A N 1
ATOM 1136 C CA . CYS A 1 147 ? 19.360 20.404 -1.876 1.00 45.31 147 CYS A CA 1
ATOM 1137 C C . CYS A 1 147 ? 17.904 20.317 -1.397 1.00 45.31 147 CYS A C 1
ATOM 1139 O O . CYS A 1 147 ? 17.188 19.372 -1.732 1.00 45.31 147 CYS A O 1
ATOM 1141 N N . ALA A 1 148 ? 17.482 21.303 -0.600 1.00 47.97 148 ALA A N 1
ATOM 1142 C CA . ALA A 1 148 ? 16.171 21.337 0.058 1.00 47.97 148 ALA A CA 1
ATOM 1143 C C . ALA A 1 148 ? 14.967 21.308 -0.911 1.00 47.97 148 ALA A C 1
ATOM 1145 O O . ALA A 1 148 ? 13.851 21.025 -0.484 1.00 47.97 148 ALA A O 1
ATOM 1146 N N . ASP A 1 149 ? 15.194 21.557 -2.203 1.00 50.03 149 ASP A N 1
ATOM 1147 C CA . ASP A 1 149 ? 14.159 21.680 -3.234 1.00 50.03 149 ASP A CA 1
ATOM 1148 C C . ASP A 1 149 ? 13.854 20.366 -3.994 1.00 50.03 149 ASP A C 1
ATOM 1150 O O . ASP A 1 149 ? 12.888 20.305 -4.752 1.00 50.03 149 ASP A O 1
ATOM 1154 N N . SER A 1 150 ? 14.641 19.293 -3.815 1.00 51.16 150 SER A N 1
ATOM 1155 C CA . SER A 1 150 ? 14.596 18.105 -4.703 1.00 51.16 150 SER A CA 1
ATOM 1156 C C . SER A 1 150 ? 13.489 17.072 -4.389 1.00 51.16 150 SER A C 1
ATOM 1158 O O . SER A 1 150 ? 13.192 16.195 -5.199 1.00 51.16 150 SER A O 1
ATOM 1160 N N . PHE A 1 151 ? 12.832 17.162 -3.226 1.00 59.25 151 PHE A N 1
ATOM 1161 C CA . PHE A 1 151 ? 11.940 16.106 -2.702 1.00 59.25 151 PHE A CA 1
ATOM 1162 C C . PHE A 1 151 ? 10.428 16.372 -2.876 1.00 59.25 151 PHE A C 1
ATOM 1164 O O . PHE A 1 151 ? 9.608 15.682 -2.268 1.00 59.25 151 PHE A O 1
ATOM 1171 N N . MET A 1 152 ? 10.030 17.367 -3.677 1.00 63.91 152 MET A N 1
ATOM 1172 C CA . MET A 1 152 ? 8.683 17.973 -3.652 1.00 63.91 152 MET A CA 1
ATOM 1173 C C . MET A 1 152 ? 7.536 17.087 -4.195 1.00 63.91 152 MET A C 1
ATOM 1175 O O . MET A 1 152 ? 6.932 17.351 -5.237 1.00 63.91 152 MET A O 1
ATOM 1179 N N . LEU A 1 153 ? 7.142 16.061 -3.429 1.00 82.56 153 LEU A N 1
ATOM 1180 C CA . LEU A 1 153 ? 5.844 15.378 -3.572 1.00 82.56 153 LEU A CA 1
ATOM 1181 C C . LEU A 1 153 ? 4.667 16.353 -3.391 1.00 82.56 153 LEU A C 1
ATOM 1183 O O . LEU A 1 153 ? 3.614 16.174 -4.003 1.00 82.56 153 LEU A O 1
ATOM 1187 N N . THR A 1 154 ? 4.867 17.409 -2.603 1.00 83.38 154 THR A N 1
ATOM 1188 C CA . THR A 1 154 ? 3.969 18.560 -2.410 1.00 83.38 154 THR A CA 1
ATOM 1189 C C . THR A 1 154 ? 3.468 19.186 -3.716 1.00 83.38 154 THR A C 1
ATOM 1191 O O . THR A 1 154 ? 2.301 19.580 -3.783 1.00 83.38 154 THR A O 1
ATOM 1194 N N . ASP A 1 155 ? 4.298 19.234 -4.762 1.00 84.38 155 ASP A N 1
ATOM 1195 C CA . ASP A 1 155 ? 3.944 19.816 -6.064 1.00 84.38 155 ASP A CA 1
ATOM 1196 C C . ASP A 1 155 ? 3.157 18.864 -6.977 1.00 84.38 155 ASP A C 1
ATOM 1198 O O . ASP A 1 155 ? 2.604 19.286 -8.001 1.00 84.38 155 ASP A O 1
ATOM 1202 N N . LYS A 1 156 ? 3.033 17.581 -6.610 1.00 90.25 156 LYS A N 1
ATOM 1203 C CA . LYS A 1 156 ? 2.289 16.573 -7.379 1.00 90.25 156 LYS A CA 1
ATOM 1204 C C . LYS A 1 156 ? 0.782 16.702 -7.161 1.00 90.25 156 LYS A C 1
ATOM 1206 O O . LYS A 1 156 ? 0.133 15.822 -6.608 1.00 90.25 156 LYS A O 1
ATOM 1211 N N . LYS A 1 157 ? 0.202 17.789 -7.676 1.00 89.69 157 LYS A N 1
ATOM 1212 C CA . LYS A 1 157 ? -1.225 18.168 -7.557 1.00 89.69 157 LYS A CA 1
ATOM 1213 C C . LYS A 1 157 ? -2.230 17.120 -8.062 1.00 89.69 157 LYS A C 1
ATOM 1215 O O . LYS A 1 157 ? -3.427 17.282 -7.834 1.00 89.69 157 LYS A O 1
ATOM 1220 N N . HIS A 1 158 ? -1.789 16.068 -8.749 1.00 93.75 158 HIS A N 1
ATOM 1221 C CA . HIS A 1 158 ? -2.640 14.964 -9.202 1.00 93.75 158 HIS A CA 1
ATOM 1222 C C . HIS A 1 158 ? -2.517 13.688 -8.353 1.00 93.75 158 HIS A C 1
ATOM 1224 O O . HIS A 1 158 ? -3.326 12.779 -8.546 1.00 93.75 158 HIS A O 1
ATOM 1230 N N . LEU A 1 159 ? -1.570 13.624 -7.410 1.00 95.88 159 LEU A N 1
ATOM 1231 C CA . LEU A 1 159 ? -1.283 12.438 -6.607 1.00 95.88 159 LEU A CA 1
ATOM 1232 C C . LEU A 1 159 ? -2.400 12.187 -5.587 1.00 95.88 159 LEU A C 1
ATOM 1234 O O . LEU A 1 159 ? -2.716 13.046 -4.767 1.00 95.88 159 LEU A O 1
ATOM 1238 N N . LYS A 1 160 ? -2.996 10.995 -5.652 1.00 96.81 160 LYS A N 1
ATOM 1239 C CA . LYS A 1 160 ? -4.114 10.559 -4.807 1.00 96.81 160 LYS A CA 1
ATOM 1240 C C . LYS A 1 160 ? -3.763 9.388 -3.903 1.00 96.81 160 LYS A C 1
ATOM 1242 O O . LYS A 1 160 ? -4.222 9.384 -2.767 1.00 96.81 160 LYS A O 1
ATOM 1247 N N . ALA A 1 161 ? -2.927 8.461 -4.367 1.00 97.75 161 ALA A N 1
ATOM 1248 C CA . ALA A 1 161 ? -2.400 7.371 -3.552 1.00 97.75 161 ALA A CA 1
ATOM 1249 C C . ALA A 1 161 ? -0.871 7.432 -3.474 1.00 97.75 161 ALA A C 1
ATOM 1251 O O . ALA A 1 161 ? -0.203 7.535 -4.505 1.00 97.75 161 ALA A O 1
ATOM 1252 N N . LEU A 1 162 ? -0.337 7.349 -2.257 1.00 97.06 162 LEU A N 1
ATOM 1253 C CA . LEU A 1 162 ? 1.092 7.280 -1.974 1.00 97.06 162 LEU A CA 1
ATOM 1254 C C . LEU A 1 162 ? 1.367 6.083 -1.065 1.00 97.06 162 LEU A C 1
ATOM 1256 O O . LEU A 1 162 ? 0.845 6.004 0.047 1.00 97.06 162 LEU A O 1
ATOM 1260 N N . HIS A 1 163 ? 2.186 5.152 -1.534 1.00 95.50 163 HIS A N 1
ATOM 1261 C CA . HIS A 1 163 ? 2.653 4.009 -0.756 1.00 95.50 163 HIS A CA 1
ATOM 1262 C C . HIS A 1 163 ? 4.168 4.139 -0.538 1.00 95.50 163 HIS A C 1
ATOM 1264 O O . HIS A 1 163 ? 4.898 4.468 -1.473 1.00 95.50 163 HIS A O 1
ATOM 1270 N N . LEU A 1 164 ? 4.642 3.902 0.684 1.00 93.12 164 LEU A N 1
ATOM 1271 C CA . LEU A 1 164 ? 6.036 4.084 1.102 1.00 93.12 164 LEU A CA 1
ATOM 1272 C C . LEU A 1 164 ? 6.537 2.818 1.812 1.00 93.12 164 LEU A C 1
ATOM 1274 O O . LEU A 1 164 ? 5.966 2.443 2.834 1.00 93.12 164 LEU A O 1
ATOM 1278 N N . SER A 1 165 ? 7.597 2.189 1.298 1.00 90.88 165 SER A N 1
ATOM 1279 C CA . SER A 1 165 ? 8.203 0.969 1.856 1.00 90.88 165 SER A CA 1
ATOM 1280 C C . SER A 1 165 ? 9.705 1.163 2.121 1.00 90.88 165 SER A C 1
ATOM 1282 O O . SER A 1 165 ? 10.446 1.599 1.235 1.00 90.88 165 SER A O 1
ATOM 1284 N N . PHE A 1 166 ? 10.149 0.827 3.337 1.00 83.19 166 PHE A N 1
ATOM 1285 C CA . PHE A 1 166 ? 11.505 1.097 3.856 1.00 83.19 166 PHE A CA 1
ATOM 1286 C C . PHE A 1 166 ? 12.401 -0.148 4.022 1.00 83.19 166 PHE A C 1
ATOM 1288 O O . PHE A 1 166 ? 13.504 -0.033 4.558 1.00 83.19 166 PHE A O 1
ATOM 1295 N N . ILE A 1 167 ? 11.933 -1.337 3.624 1.00 73.00 167 ILE A N 1
ATOM 1296 C CA . ILE A 1 167 ? 12.692 -2.592 3.721 1.00 73.00 167 ILE A CA 1
ATOM 1297 C C . ILE A 1 167 ? 12.425 -3.462 2.484 1.00 73.00 167 ILE A C 1
ATOM 1299 O O . ILE A 1 167 ? 11.289 -3.604 2.037 1.00 73.00 167 ILE A O 1
ATOM 1303 N N . GLU A 1 168 ? 13.475 -4.093 1.961 1.00 58.47 168 GLU A N 1
ATOM 1304 C CA . GLU A 1 168 ? 13.388 -5.374 1.248 1.00 58.47 168 GLU A CA 1
ATOM 1305 C C . GLU A 1 168 ? 13.804 -6.472 2.247 1.00 58.47 168 GLU A C 1
ATOM 1307 O O . GLU A 1 168 ? 14.794 -6.259 2.946 1.00 58.47 168 GLU A O 1
ATOM 1312 N N . PRO A 1 169 ? 13.070 -7.596 2.398 1.00 53.59 169 PRO A N 1
ATOM 1313 C CA . PRO A 1 169 ? 13.216 -8.511 3.540 1.00 53.59 169 PRO A CA 1
ATOM 1314 C C . PRO A 1 169 ? 14.506 -9.358 3.497 1.00 53.59 169 PRO A C 1
ATOM 1316 O O . PRO A 1 169 ? 14.483 -10.569 3.263 1.00 53.59 169 PRO A O 1
ATOM 1319 N N . THR A 1 170 ? 15.647 -8.716 3.741 1.00 50.22 170 THR A N 1
ATOM 1320 C CA . THR A 1 170 ? 16.985 -9.309 3.815 1.00 50.22 170 THR A CA 1
ATOM 1321 C C . THR A 1 170 ? 17.510 -9.286 5.254 1.00 50.22 170 THR A C 1
ATOM 1323 O O . THR A 1 170 ? 17.365 -8.309 5.983 1.00 50.22 170 THR A O 1
ATOM 1326 N N . ASN A 1 171 ? 18.118 -10.397 5.686 1.00 44.94 171 ASN A N 1
ATOM 1327 C CA . ASN A 1 171 ? 18.536 -10.660 7.075 1.00 44.94 171 ASN A CA 1
ATOM 1328 C C . ASN A 1 171 ? 19.802 -9.885 7.526 1.00 44.94 171 ASN A C 1
ATOM 1330 O O . ASN A 1 171 ? 20.635 -10.437 8.247 1.00 44.94 171 ASN A O 1
ATOM 1334 N N . GLU A 1 172 ? 19.995 -8.638 7.097 1.00 54.31 172 GLU A N 1
ATOM 1335 C CA . GLU A 1 172 ? 21.146 -7.827 7.516 1.00 54.31 172 GLU A CA 1
ATOM 1336 C C . GLU A 1 172 ? 20.832 -6.989 8.762 1.00 54.31 172 GLU A C 1
ATOM 1338 O O . GLU A 1 172 ? 19.770 -6.381 8.883 1.00 54.31 172 GLU A O 1
ATOM 1343 N N . ALA A 1 173 ? 21.768 -6.962 9.714 1.00 54.06 173 ALA A N 1
ATOM 1344 C CA . ALA A 1 173 ? 21.598 -6.235 10.967 1.00 54.06 173 ALA A CA 1
ATOM 1345 C C . ALA A 1 173 ? 21.647 -4.711 10.753 1.00 54.06 173 ALA A C 1
ATOM 1347 O O . ALA A 1 173 ? 22.495 -4.194 10.023 1.00 54.06 173 ALA A O 1
ATOM 1348 N N . TYR A 1 174 ? 20.750 -3.989 11.424 1.00 58.00 174 TYR A N 1
ATOM 1349 C CA . TYR A 1 174 ? 20.612 -2.540 11.287 1.00 58.00 174 TYR A CA 1
ATOM 1350 C C . TYR A 1 174 ? 21.807 -1.759 11.847 1.00 58.00 174 TYR A C 1
ATOM 1352 O O . TYR A 1 174 ? 22.343 -2.088 12.904 1.00 58.00 174 TYR A O 1
ATOM 1360 N N . SER A 1 175 ? 22.151 -0.655 11.178 1.00 67.62 175 SER A N 1
ATOM 1361 C CA . SER A 1 175 ? 22.952 0.429 11.752 1.00 67.62 175 SER A CA 1
ATOM 1362 C C . SER A 1 175 ? 22.046 1.590 12.176 1.00 67.62 175 SER A C 1
ATOM 1364 O O . SER A 1 175 ? 21.066 1.910 11.496 1.00 67.62 175 SER A O 1
ATOM 1366 N N . GLU A 1 176 ? 22.390 2.264 13.277 1.00 73.94 176 GLU A N 1
ATOM 1367 C CA . GLU A 1 176 ? 21.660 3.446 13.777 1.00 73.94 176 GLU A CA 1
ATOM 1368 C C . GLU A 1 176 ? 21.611 4.588 12.745 1.00 73.94 176 GLU A C 1
ATOM 1370 O O . GLU A 1 176 ? 20.654 5.366 12.688 1.00 73.94 176 GLU A O 1
ATOM 1375 N N . GLU A 1 177 ? 22.619 4.657 11.872 1.00 73.19 177 GLU A N 1
ATOM 1376 C CA . GLU A 1 177 ? 22.686 5.601 10.760 1.00 73.19 177 GLU A CA 1
ATOM 1377 C C . GLU A 1 177 ? 21.544 5.392 9.750 1.00 73.19 177 GLU A C 1
ATOM 1379 O O . GLU A 1 177 ? 20.903 6.368 9.360 1.00 73.19 177 GLU A O 1
ATOM 1384 N N . ARG A 1 178 ? 21.217 4.141 9.377 1.00 70.94 178 ARG A N 1
ATOM 1385 C CA . ARG A 1 178 ? 20.098 3.847 8.456 1.00 70.94 178 ARG A CA 1
ATOM 1386 C C . ARG A 1 178 ? 18.746 4.220 9.061 1.00 70.94 178 ARG A C 1
ATOM 1388 O O . ARG A 1 178 ? 17.910 4.776 8.352 1.00 70.94 178 ARG A O 1
ATOM 1395 N N . VAL A 1 179 ? 18.555 3.987 10.363 1.00 77.38 179 VAL A N 1
ATOM 1396 C CA . VAL A 1 179 ? 17.349 4.406 11.106 1.00 77.38 179 VAL A CA 1
ATOM 1397 C C . VAL A 1 179 ? 17.213 5.933 11.088 1.00 77.38 179 VAL A C 1
ATOM 1399 O O . VAL A 1 179 ? 16.183 6.467 10.681 1.00 77.38 179 VAL A O 1
ATOM 1402 N N . THR A 1 180 ? 18.292 6.641 11.430 1.00 79.62 180 THR A N 1
ATOM 1403 C CA . THR A 1 180 ? 18.343 8.114 11.437 1.00 79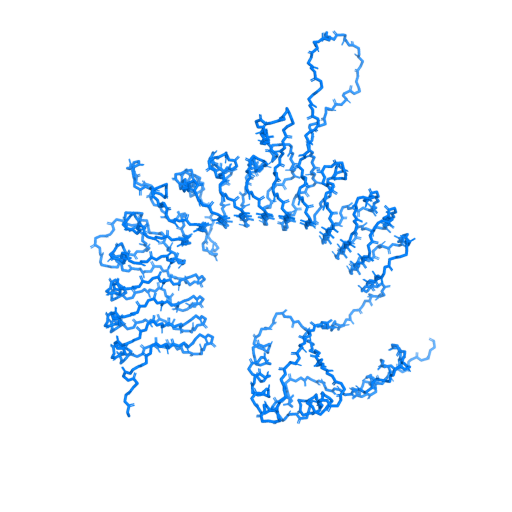.62 180 THR A CA 1
ATOM 1404 C C . THR A 1 180 ? 18.123 8.709 10.041 1.00 79.62 180 THR A C 1
ATOM 1406 O O . THR A 1 180 ? 17.494 9.759 9.895 1.00 79.62 180 THR A O 1
ATOM 1409 N N . ASN A 1 181 ? 18.637 8.056 8.996 1.00 78.56 181 ASN A N 1
ATOM 1410 C CA . ASN A 1 181 ? 18.417 8.452 7.609 1.00 78.56 181 ASN A CA 1
ATOM 1411 C C . ASN A 1 181 ? 16.942 8.270 7.217 1.00 78.56 181 ASN A C 1
ATOM 1413 O O . ASN A 1 181 ? 16.327 9.212 6.724 1.00 78.56 181 ASN A O 1
ATOM 1417 N N . ALA A 1 182 ? 16.349 7.106 7.512 1.00 79.75 182 ALA A N 1
ATOM 1418 C CA . ALA A 1 182 ? 14.942 6.817 7.233 1.00 79.75 182 ALA A CA 1
ATOM 1419 C C . ALA A 1 182 ? 13.989 7.834 7.889 1.00 79.75 182 ALA A C 1
ATOM 1421 O O . ALA A 1 182 ? 13.078 8.318 7.219 1.00 79.75 182 ALA A O 1
ATOM 1422 N N . GLU A 1 183 ? 14.227 8.226 9.147 1.00 84.56 183 GLU A N 1
ATOM 1423 C CA . GLU A 1 183 ? 13.464 9.293 9.820 1.00 84.56 183 GLU A CA 1
ATOM 1424 C C . GLU A 1 183 ? 13.564 10.637 9.074 1.00 84.56 183 GLU A C 1
ATOM 1426 O O . GLU A 1 183 ? 12.544 11.256 8.761 1.00 84.56 183 GLU A O 1
ATOM 1431 N N . LYS A 1 184 ? 14.782 11.076 8.721 1.00 83.44 184 LYS A N 1
ATOM 1432 C CA . LYS A 1 184 ? 15.015 12.336 7.986 1.00 83.44 184 LYS A CA 1
ATOM 1433 C C . LYS A 1 184 ? 14.380 12.341 6.596 1.00 83.44 184 LYS A C 1
ATOM 1435 O O . LYS A 1 184 ? 13.872 13.377 6.168 1.00 83.44 184 LYS A O 1
ATOM 1440 N N . ILE A 1 185 ? 14.437 11.217 5.884 1.00 82.12 185 ILE A N 1
ATOM 1441 C CA . ILE A 1 185 ? 13.796 11.041 4.576 1.00 82.12 185 ILE A CA 1
ATOM 1442 C C . ILE A 1 185 ? 12.280 11.142 4.744 1.00 82.12 185 ILE A C 1
ATOM 1444 O O . ILE A 1 185 ? 11.626 11.889 4.021 1.00 82.12 185 ILE A O 1
ATOM 1448 N N . PHE A 1 186 ? 11.712 10.446 5.730 1.00 85.31 186 PHE A N 1
ATOM 1449 C CA . PHE A 1 186 ? 10.267 10.416 5.933 1.00 85.31 186 PHE A CA 1
ATOM 1450 C C . PHE A 1 186 ? 9.694 11.787 6.330 1.00 85.31 186 PHE A C 1
ATOM 1452 O O . PHE A 1 186 ? 8.617 12.160 5.862 1.00 85.31 186 PHE A O 1
ATOM 1459 N N . GLU A 1 187 ? 10.438 12.588 7.100 1.00 86.88 187 GLU A N 1
ATOM 1460 C CA . GLU A 1 187 ? 10.091 13.991 7.373 1.00 86.88 187 GLU A CA 1
ATOM 1461 C C . GLU A 1 187 ? 10.029 14.832 6.085 1.00 86.88 187 GLU A C 1
ATOM 1463 O O . GLU A 1 187 ? 9.103 15.623 5.904 1.00 86.88 187 GLU A O 1
ATOM 1468 N N . GLN A 1 188 ? 10.967 14.622 5.156 1.00 83.81 188 GLN A N 1
ATOM 1469 C CA . GLN A 1 188 ? 11.049 15.357 3.887 1.00 83.81 188 GLN A CA 1
ATOM 1470 C C . GLN A 1 188 ? 10.023 14.904 2.837 1.00 83.81 188 GLN A C 1
ATOM 1472 O O . GLN A 1 188 ? 9.608 15.716 2.010 1.00 83.81 188 GLN A O 1
ATOM 1477 N N . LEU A 1 189 ? 9.547 13.654 2.885 1.00 87.19 189 LEU A N 1
ATOM 1478 C CA . LEU A 1 189 ? 8.526 13.104 1.976 1.00 87.19 189 LEU A CA 1
ATOM 1479 C C . LEU A 1 189 ? 7.101 13.593 2.291 1.00 87.19 189 LEU A C 1
ATOM 1481 O O . LEU A 1 189 ? 6.141 12.821 2.284 1.00 87.19 189 LEU A O 1
ATOM 1485 N N . LYS A 1 190 ? 6.946 14.896 2.546 1.00 89.12 190 LYS A N 1
ATOM 1486 C CA . LYS A 1 190 ? 5.664 15.530 2.852 1.00 89.12 190 LYS A CA 1
ATOM 1487 C C . LYS A 1 190 ? 4.691 15.381 1.665 1.00 89.12 190 LYS A C 1
ATOM 1489 O O . LYS A 1 190 ? 4.945 15.954 0.602 1.00 89.12 190 LYS A O 1
ATOM 1494 N N . PRO A 1 191 ? 3.556 14.671 1.813 1.00 91.62 191 PRO A N 1
ATOM 1495 C CA . PRO A 1 191 ? 2.630 14.458 0.701 1.00 91.62 191 PRO A CA 1
ATOM 1496 C C . PRO A 1 191 ? 1.862 15.738 0.320 1.00 91.62 191 PRO A C 1
ATOM 1498 O O . PRO A 1 191 ? 1.794 16.681 1.116 1.00 91.62 191 PRO A O 1
ATOM 1501 N N . PRO A 1 192 ? 1.222 15.800 -0.860 1.00 91.69 192 PRO A N 1
ATOM 1502 C CA . PRO A 1 192 ? 0.338 16.907 -1.210 1.00 91.69 192 PRO A CA 1
ATOM 1503 C C . PRO A 1 192 ? -0.974 16.855 -0.403 1.00 91.69 192 PRO A C 1
ATOM 1505 O O . PRO A 1 192 ? -1.461 15.793 -0.023 1.00 91.69 192 PRO A O 1
ATOM 1508 N N . HIS A 1 193 ? -1.573 18.022 -0.155 1.00 89.75 193 HIS A N 1
ATOM 1509 C CA . HIS A 1 193 ? -2.766 18.196 0.698 1.00 89.75 193 HIS A CA 1
ATOM 1510 C C . HIS A 1 193 ? -4.035 17.473 0.197 1.00 89.75 193 HIS A C 1
ATOM 1512 O O . HIS A 1 193 ? -5.001 17.299 0.943 1.00 89.75 193 HIS A O 1
ATOM 1518 N N . ASN A 1 194 ? -4.057 17.095 -1.084 1.00 92.00 194 ASN A N 1
ATOM 1519 C CA . ASN A 1 194 ? -5.182 16.455 -1.758 1.00 92.00 194 ASN A CA 1
ATOM 1520 C C . ASN A 1 194 ? -5.028 14.930 -1.906 1.00 92.00 194 ASN A C 1
ATOM 1522 O O . ASN A 1 194 ? -5.807 14.326 -2.651 1.00 92.00 194 ASN A O 1
ATOM 1526 N N . LEU A 1 195 ? -4.049 14.334 -1.215 1.00 95.88 195 LEU A N 1
ATOM 1527 C CA . LEU A 1 195 ? -3.875 12.889 -1.094 1.00 95.88 195 LEU A CA 1
ATOM 1528 C C . LEU A 1 195 ? -5.100 12.251 -0.414 1.00 95.88 195 LEU A C 1
ATOM 1530 O O . LEU A 1 195 ? -5.577 12.755 0.599 1.00 95.88 195 LEU A O 1
ATOM 1534 N N . GLU A 1 196 ? -5.582 11.137 -0.963 1.00 97.00 196 GLU A N 1
ATOM 1535 C CA . GLU A 1 196 ? -6.749 10.380 -0.483 1.00 97.00 196 GLU A CA 1
ATOM 1536 C C . GLU A 1 196 ? -6.341 9.065 0.204 1.00 97.00 196 GLU A C 1
ATOM 1538 O O . GLU A 1 196 ? -7.035 8.601 1.110 1.00 97.00 196 GLU A O 1
ATOM 1543 N N . GLU A 1 197 ? -5.202 8.485 -0.183 1.00 97.88 197 GLU A N 1
ATOM 1544 C CA . GLU A 1 197 ? -4.693 7.202 0.304 1.00 97.88 197 GLU A CA 1
ATOM 1545 C C . GLU A 1 197 ? -3.196 7.284 0.651 1.00 97.88 197 GLU A C 1
ATOM 1547 O O . GLU A 1 197 ? -2.372 7.656 -0.187 1.00 97.88 197 GLU A O 1
ATOM 1552 N N . LEU A 1 198 ? -2.842 6.886 1.877 1.00 96.94 198 LEU A N 1
ATOM 1553 C CA . LEU A 1 198 ? -1.464 6.750 2.354 1.00 96.94 198 LEU A CA 1
ATOM 1554 C C . LEU A 1 198 ? -1.253 5.355 2.952 1.00 96.94 198 LEU A C 1
ATOM 1556 O O . LEU A 1 198 ? -1.957 4.955 3.882 1.00 96.94 198 LEU A O 1
ATOM 1560 N N . CYS A 1 199 ? -0.264 4.623 2.447 1.00 94.94 199 CYS A N 1
ATOM 1561 C CA . CYS A 1 199 ? 0.170 3.354 3.031 1.00 94.94 199 CYS A CA 1
ATOM 1562 C C . CYS A 1 199 ? 1.660 3.425 3.364 1.00 94.94 199 CYS A C 1
ATOM 1564 O O . CYS A 1 199 ? 2.462 3.793 2.512 1.00 94.94 199 CYS A O 1
ATOM 1566 N N . ILE A 1 200 ? 2.022 3.078 4.595 1.00 92.19 200 ILE A N 1
ATOM 1567 C CA . ILE A 1 200 ? 3.406 3.028 5.067 1.00 92.19 200 ILE A CA 1
ATOM 1568 C C . ILE A 1 200 ? 3.684 1.599 5.524 1.00 92.19 200 ILE A C 1
ATOM 1570 O O . ILE A 1 200 ? 2.904 1.037 6.300 1.00 92.19 200 ILE A O 1
ATOM 1574 N N . PHE A 1 201 ? 4.778 1.038 5.022 1.00 89.94 201 PHE A N 1
ATOM 1575 C CA . PHE A 1 201 ? 5.207 -0.334 5.246 1.00 89.94 201 PHE A CA 1
ATOM 1576 C C . PHE A 1 201 ? 6.639 -0.353 5.786 1.00 89.94 201 PHE A C 1
ATOM 1578 O O . PHE A 1 201 ? 7.495 0.401 5.308 1.00 89.94 201 PHE A O 1
ATOM 1585 N N . ASP A 1 202 ? 6.886 -1.225 6.761 1.00 86.44 202 ASP A N 1
ATOM 1586 C CA . ASP A 1 202 ? 8.224 -1.613 7.216 1.00 86.44 202 ASP A CA 1
ATOM 1587 C C . ASP A 1 202 ? 9.072 -0.446 7.769 1.00 86.44 202 ASP A C 1
ATOM 1589 O O . ASP A 1 202 ? 10.300 -0.449 7.712 1.00 86.44 202 ASP A O 1
ATOM 1593 N N . PHE A 1 203 ? 8.436 0.614 8.281 1.00 85.50 203 PHE A N 1
ATOM 1594 C CA . PHE A 1 203 ? 9.163 1.795 8.750 1.00 85.50 203 PHE A CA 1
ATOM 1595 C C . PHE A 1 203 ? 9.939 1.513 10.047 1.00 85.50 203 PHE A C 1
ATOM 1597 O O . PHE A 1 203 ? 9.347 1.196 11.077 1.00 85.50 203 PHE A O 1
ATOM 1604 N N . LEU A 1 204 ? 11.261 1.690 9.997 1.00 76.50 204 LEU A N 1
ATOM 1605 C CA . LEU A 1 204 ? 12.205 1.391 11.086 1.00 76.50 204 LEU A CA 1
ATOM 1606 C C . LEU A 1 204 ? 12.473 2.544 12.061 1.00 76.50 204 LEU A C 1
ATOM 1608 O O . LEU A 1 204 ? 13.218 2.365 13.022 1.00 76.50 204 LEU A O 1
ATOM 1612 N N . GLY A 1 205 ? 11.951 3.741 11.789 1.00 76.38 205 GLY A N 1
ATOM 1613 C CA . GLY A 1 205 ? 12.232 4.908 12.616 1.00 76.38 205 GLY A CA 1
ATOM 1614 C C . GLY A 1 205 ? 11.511 4.867 13.960 1.00 76.38 205 GLY A C 1
ATOM 1615 O O . GLY A 1 205 ? 10.336 4.515 14.065 1.00 76.38 205 GLY A O 1
ATOM 1616 N N . SER A 1 206 ? 12.211 5.336 14.988 1.00 77.62 206 SER A N 1
ATOM 1617 C CA . SER A 1 206 ? 11.676 5.524 16.334 1.00 77.62 206 SER A CA 1
ATOM 1618 C C . SER A 1 206 ? 10.594 6.611 16.395 1.00 77.62 206 SER A C 1
ATOM 1620 O O . SER A 1 206 ? 9.781 6.624 17.323 1.00 77.62 206 SER A O 1
ATOM 1622 N N . ARG A 1 207 ? 10.563 7.525 15.415 1.00 78.94 207 ARG A N 1
ATOM 1623 C CA . ARG A 1 207 ? 9.640 8.667 15.358 1.00 78.94 207 ARG A CA 1
ATOM 1624 C C . ARG A 1 207 ? 8.923 8.748 14.016 1.00 78.94 207 ARG A C 1
ATOM 1626 O O . ARG A 1 207 ? 9.541 8.661 12.960 1.00 78.94 207 ARG A O 1
ATOM 1633 N N . PHE A 1 208 ? 7.615 8.986 14.071 1.00 83.62 208 PHE A N 1
ATOM 1634 C CA . PHE A 1 208 ? 6.848 9.418 12.905 1.00 83.62 208 PHE A CA 1
ATOM 1635 C C . PHE A 1 208 ? 7.149 10.878 12.547 1.00 83.62 208 PHE A C 1
ATOM 1637 O O . PHE A 1 208 ? 7.501 11.659 13.436 1.00 83.62 208 PHE A O 1
ATOM 1644 N N . PRO A 1 209 ? 6.975 11.264 11.272 1.00 86.00 209 PRO A N 1
ATOM 1645 C CA . PRO A 1 209 ? 7.275 12.608 10.825 1.00 86.00 209 PRO A CA 1
ATOM 1646 C C . PRO A 1 209 ? 6.213 13.600 11.302 1.00 86.00 209 PRO A C 1
ATOM 1648 O O . PRO A 1 209 ? 5.033 13.260 11.429 1.00 86.00 209 PRO A O 1
ATOM 1651 N N . THR A 1 210 ? 6.614 14.852 11.522 1.00 86.50 210 THR A N 1
ATOM 1652 C CA . THR A 1 210 ? 5.782 15.883 12.167 1.00 86.50 210 THR A CA 1
ATOM 1653 C C . THR A 1 210 ? 4.517 16.228 11.385 1.00 86.50 210 THR A C 1
ATOM 1655 O O . THR A 1 210 ? 3.548 16.719 11.960 1.00 86.50 210 THR A O 1
ATOM 1658 N N . TRP A 1 211 ? 4.496 15.956 10.077 1.00 88.88 211 TRP A N 1
ATOM 1659 C CA . TRP A 1 211 ? 3.334 16.174 9.219 1.00 88.88 211 TRP A CA 1
ATOM 1660 C C . TRP A 1 211 ? 2.249 15.089 9.354 1.00 88.88 211 TRP A C 1
ATOM 1662 O O . TRP A 1 211 ? 1.095 15.347 8.986 1.00 88.88 211 TRP A O 1
ATOM 1672 N N . LEU A 1 212 ? 2.564 13.896 9.873 1.00 87.69 212 LEU A N 1
ATOM 1673 C CA . LEU A 1 212 ? 1.614 12.786 9.984 1.00 87.69 212 LEU A CA 1
ATOM 1674 C C . LEU A 1 212 ? 0.656 13.006 11.167 1.00 87.69 212 LEU A C 1
ATOM 1676 O O . LEU A 1 212 ? 1.077 13.231 12.296 1.00 87.69 212 LEU A O 1
ATOM 1680 N N . GLY A 1 213 ? -0.654 12.941 10.909 1.00 77.88 213 GLY A N 1
ATOM 1681 C CA . GLY A 1 213 ? -1.675 13.297 11.905 1.00 77.88 213 GLY A CA 1
ATOM 1682 C C . GLY A 1 213 ? -1.927 14.806 12.039 1.00 77.88 213 GLY A C 1
ATOM 1683 O O . GLY A 1 213 ? -2.570 15.233 12.990 1.00 77.88 213 GLY A O 1
ATOM 1684 N N . THR A 1 214 ? -1.455 15.632 11.097 1.00 84.00 214 THR A N 1
ATOM 1685 C CA . THR A 1 214 ? -1.789 17.068 11.045 1.00 84.00 214 THR A CA 1
ATOM 1686 C C . THR A 1 214 ? -2.939 17.363 10.079 1.00 84.00 214 THR A C 1
ATOM 1688 O O . THR A 1 214 ? -3.188 16.617 9.129 1.00 84.00 214 THR A O 1
ATOM 1691 N N . ALA A 1 215 ? -3.586 18.522 10.250 1.00 80.06 215 ALA A N 1
ATOM 1692 C CA . ALA A 1 215 ? -4.640 19.019 9.357 1.00 80.06 215 ALA A CA 1
ATOM 1693 C C . ALA A 1 215 ? -4.189 19.254 7.893 1.00 80.06 215 ALA A C 1
ATOM 1695 O O . ALA A 1 215 ? -5.027 19.490 7.023 1.00 80.06 215 ALA A O 1
ATOM 1696 N N . HIS A 1 216 ? -2.885 19.157 7.591 1.00 86.38 216 HIS A N 1
ATOM 1697 C CA . HIS A 1 216 ? -2.350 19.175 6.221 1.00 86.38 216 HIS A CA 1
ATOM 1698 C C . HIS A 1 216 ? -2.937 18.048 5.354 1.00 86.38 216 HIS A C 1
ATOM 1700 O O . HIS A 1 216 ? -3.218 18.255 4.176 1.00 86.38 216 HIS A O 1
ATOM 1706 N N . LEU A 1 217 ? -3.187 16.876 5.945 1.00 90.00 217 LEU A N 1
ATOM 1707 C CA . LEU A 1 217 ? -3.758 15.700 5.276 1.00 90.00 217 LEU A CA 1
ATOM 1708 C C . LEU A 1 217 ? -5.301 15.706 5.325 1.00 90.00 217 LEU A C 1
ATOM 1710 O O . LEU A 1 217 ? -5.944 14.695 5.598 1.00 90.00 217 LEU A O 1
ATOM 1714 N N . SER A 1 218 ? -5.913 16.864 5.064 1.00 89.69 218 SER A N 1
ATOM 1715 C CA . SER A 1 218 ? -7.366 17.089 5.189 1.00 89.69 218 SER A CA 1
ATOM 1716 C C . SER A 1 218 ? -8.233 16.273 4.220 1.00 89.69 218 SER A C 1
ATOM 1718 O O . SER A 1 218 ? -9.409 16.028 4.508 1.00 89.69 218 SER A O 1
ATOM 1720 N N . SER A 1 219 ? -7.660 15.831 3.097 1.00 94.06 219 SER A N 1
ATOM 1721 C CA . SER A 1 219 ? -8.327 14.990 2.088 1.00 94.06 219 SER A CA 1
ATOM 1722 C C . SER A 1 219 ? -8.124 13.484 2.302 1.00 94.06 219 SER A C 1
ATOM 1724 O O . SER A 1 219 ? -8.712 12.694 1.568 1.00 94.06 219 SER A O 1
ATOM 1726 N N . LEU A 1 220 ? -7.306 13.077 3.280 1.00 96.56 220 LEU A N 1
ATOM 1727 C CA . LEU A 1 220 ? -6.929 11.679 3.474 1.00 96.56 220 LEU A CA 1
ATOM 1728 C C . LEU A 1 220 ? -8.130 10.863 3.957 1.00 96.56 220 LEU A C 1
ATOM 1730 O O . LEU A 1 220 ? -8.645 11.106 5.046 1.00 96.56 220 LEU A O 1
ATOM 1734 N N . GLU A 1 221 ? -8.551 9.879 3.164 1.00 95.94 221 GLU A N 1
ATOM 1735 C CA . GLU A 1 221 ? -9.654 8.971 3.494 1.00 95.94 221 GLU A CA 1
ATOM 1736 C C . GLU A 1 221 ? -9.158 7.611 3.999 1.00 95.94 221 GLU A C 1
ATOM 1738 O O . GLU A 1 221 ? -9.855 6.946 4.771 1.00 95.94 221 GLU A O 1
ATOM 1743 N N . TYR A 1 222 ? -7.957 7.198 3.585 1.00 96.69 222 TYR A N 1
ATOM 1744 C CA . TYR A 1 222 ? -7.419 5.863 3.824 1.00 96.69 222 TYR A CA 1
ATOM 1745 C C . TYR A 1 222 ? -5.979 5.912 4.343 1.00 96.69 222 TYR A C 1
ATOM 1747 O O . TYR A 1 222 ? -5.090 6.422 3.661 1.00 96.69 222 TYR A O 1
ATOM 1755 N N . LEU A 1 223 ? -5.740 5.336 5.525 1.00 95.88 223 LEU A N 1
ATOM 1756 C CA . LEU A 1 223 ? -4.414 5.242 6.137 1.00 95.88 223 LEU A CA 1
ATOM 1757 C C . LEU A 1 223 ? -4.093 3.803 6.570 1.00 95.88 223 LEU A C 1
ATOM 1759 O O . LEU A 1 223 ? -4.852 3.171 7.313 1.00 95.88 223 LEU A O 1
ATOM 1763 N N . LYS A 1 224 ? -2.941 3.296 6.124 1.00 93.62 224 LYS A N 1
ATOM 1764 C CA . LYS A 1 224 ? -2.319 2.054 6.605 1.00 93.62 224 LYS A CA 1
ATOM 1765 C C . LYS A 1 224 ? -0.942 2.333 7.198 1.00 93.62 224 LYS A C 1
ATOM 1767 O O . LYS A 1 224 ? -0.109 2.942 6.534 1.00 93.62 224 LYS A O 1
ATOM 1772 N N . LEU A 1 225 ? -0.706 1.791 8.386 1.00 91.50 225 LEU A N 1
ATOM 1773 C CA . LEU A 1 225 ? 0.613 1.528 8.953 1.00 91.50 225 LEU A CA 1
ATOM 1774 C C . LEU A 1 225 ? 0.762 0.009 9.080 1.00 91.50 225 LEU A C 1
ATOM 1776 O O . LEU A 1 225 ? -0.112 -0.630 9.672 1.00 91.50 225 LEU A O 1
ATOM 1780 N N . ILE A 1 226 ? 1.807 -0.573 8.499 1.00 88.44 226 ILE A N 1
ATOM 1781 C CA . ILE A 1 226 ? 2.061 -2.019 8.494 1.00 88.44 226 ILE A CA 1
ATOM 1782 C C . ILE A 1 226 ? 3.535 -2.257 8.834 1.00 88.44 226 ILE A C 1
ATOM 1784 O O . ILE A 1 226 ? 4.402 -1.629 8.236 1.00 88.44 226 ILE A O 1
ATOM 1788 N N . ASP A 1 227 ? 3.789 -3.131 9.809 1.00 83.56 227 ASP A N 1
ATOM 1789 C CA . ASP A 1 227 ? 5.122 -3.580 10.245 1.00 83.56 227 ASP A CA 1
ATOM 1790 C C . ASP A 1 227 ? 6.096 -2.429 10.571 1.00 83.56 227 ASP A C 1
ATOM 1792 O O . ASP A 1 227 ? 7.312 -2.515 10.424 1.00 83.56 227 ASP A O 1
ATOM 1796 N N . CYS A 1 228 ? 5.545 -1.315 11.063 1.00 79.25 228 CYS A N 1
ATOM 1797 C CA . CYS A 1 228 ? 6.330 -0.175 11.516 1.00 79.25 228 CYS A CA 1
ATOM 1798 C C . CYS A 1 228 ? 6.908 -0.454 12.917 1.00 79.25 228 CYS A C 1
ATOM 1800 O O . CYS A 1 228 ? 6.166 -0.564 13.901 1.00 79.25 228 CYS A O 1
ATOM 1802 N N . HIS A 1 229 ? 8.234 -0.481 13.031 1.00 70.94 229 HIS A N 1
ATOM 1803 C CA . HIS A 1 229 ? 8.985 -0.624 14.281 1.00 70.94 229 HIS A CA 1
ATOM 1804 C C . HIS A 1 229 ? 9.097 0.724 15.016 1.00 70.94 229 HIS A C 1
ATOM 1806 O O . HIS A 1 229 ? 10.173 1.285 15.198 1.00 70.94 229 HIS A O 1
ATOM 1812 N N . ILE A 1 230 ? 7.940 1.248 15.417 1.00 63.31 230 ILE A N 1
ATOM 1813 C CA . ILE A 1 230 ? 7.761 2.589 15.992 1.00 63.31 230 ILE A CA 1
ATOM 1814 C C . ILE A 1 230 ? 8.425 2.675 17.380 1.00 63.31 230 ILE A C 1
ATOM 1816 O O . ILE A 1 230 ? 8.628 1.662 18.054 1.00 63.31 230 ILE A O 1
ATOM 1820 N N . GLY A 1 231 ? 8.714 3.894 17.843 1.00 61.81 231 GLY A N 1
ATOM 1821 C CA . GLY A 1 231 ? 8.875 4.185 19.269 1.00 61.81 231 GLY A CA 1
ATOM 1822 C C . GLY A 1 231 ? 7.576 4.001 20.073 1.00 61.81 231 GLY A C 1
ATOM 1823 O O . GLY A 1 231 ? 6.618 3.368 19.634 1.00 61.81 231 GLY A O 1
ATOM 1824 N N . VAL A 1 232 ? 7.536 4.554 21.286 1.00 64.31 232 VAL A N 1
ATOM 1825 C CA . VAL A 1 232 ? 6.505 4.209 22.289 1.00 64.31 232 VAL A CA 1
ATOM 1826 C C . VAL A 1 232 ? 5.081 4.670 21.917 1.00 64.31 232 VAL A C 1
ATOM 1828 O O . VAL A 1 232 ? 4.121 4.047 22.363 1.00 64.31 232 VAL A O 1
ATOM 1831 N N . HIS A 1 233 ? 4.927 5.702 21.076 1.00 73.19 233 HIS A N 1
ATOM 1832 C CA . HIS A 1 233 ? 3.645 6.387 20.837 1.00 73.19 233 HIS A CA 1
ATOM 1833 C C . HIS A 1 233 ? 3.238 6.470 19.358 1.00 73.19 233 HIS A C 1
ATOM 1835 O O . HIS A 1 233 ? 4.076 6.565 18.458 1.00 73.19 233 HIS A O 1
ATOM 1841 N N . LEU A 1 234 ? 1.923 6.505 19.118 1.00 83.06 234 LEU A N 1
ATOM 1842 C CA . LEU A 1 234 ? 1.326 6.792 17.809 1.00 83.06 234 LEU A CA 1
ATOM 1843 C C . LEU A 1 234 ? 1.205 8.308 17.563 1.00 83.06 234 LEU A C 1
ATOM 1845 O O . LEU A 1 234 ? 1.088 9.078 18.515 1.00 83.06 234 LEU A O 1
ATOM 1849 N N . PRO A 1 235 ? 1.185 8.759 16.294 1.00 84.38 235 PRO A N 1
ATOM 1850 C CA . PRO A 1 235 ? 0.946 10.158 15.968 1.00 84.38 235 PRO A CA 1
ATOM 1851 C C . PRO A 1 235 ? -0.537 10.519 16.202 1.00 84.38 235 PRO A C 1
ATOM 1853 O O . PRO A 1 235 ? -1.391 9.625 16.206 1.00 84.38 235 PRO A O 1
ATOM 1856 N N . PRO A 1 236 ? -0.875 11.816 16.334 1.00 86.31 236 PRO A N 1
ATOM 1857 C CA . PRO A 1 236 ? -2.219 12.288 16.686 1.00 86.31 236 PRO A CA 1
ATOM 1858 C C . PRO A 1 236 ? -3.206 12.211 15.510 1.00 86.31 236 PRO A C 1
ATOM 1860 O O . PRO A 1 236 ? -3.643 13.218 14.947 1.00 86.31 236 PRO A O 1
ATOM 1863 N N . MET A 1 237 ? -3.556 10.988 15.112 1.00 89.31 237 MET A N 1
ATOM 1864 C CA . MET A 1 237 ? -4.393 10.690 13.948 1.00 89.31 237 MET A CA 1
ATOM 1865 C C . MET A 1 237 ? -5.846 11.155 14.090 1.00 89.31 237 MET A C 1
ATOM 1867 O O . MET A 1 237 ? -6.505 11.367 13.071 1.00 89.31 237 MET A O 1
ATOM 1871 N N . GLY A 1 238 ? -6.344 11.368 15.314 1.00 83.12 238 GLY A N 1
ATOM 1872 C CA . GLY A 1 238 ? -7.708 11.857 15.555 1.00 83.12 238 GLY A CA 1
ATOM 1873 C C . GLY A 1 238 ? -8.007 13.242 14.968 1.00 83.12 238 GLY A C 1
ATOM 1874 O O . GLY A 1 238 ? -9.174 13.585 14.785 1.00 83.12 238 GLY A O 1
ATOM 1875 N N . GLN A 1 239 ? -6.974 14.002 14.592 1.00 87.56 239 GLN A N 1
ATOM 1876 C CA . GLN A 1 239 ? -7.080 15.305 13.925 1.00 87.56 239 GLN A CA 1
ATOM 1877 C C . GLN A 1 239 ? -7.331 15.211 12.402 1.00 87.56 239 GLN A C 1
ATOM 1879 O O . GLN A 1 239 ? -7.417 16.242 11.737 1.00 87.56 239 GLN A O 1
ATOM 1884 N N . LEU A 1 240 ? -7.418 14.007 11.816 1.00 90.00 240 LEU A N 1
ATOM 1885 C CA . LEU A 1 240 ? -7.615 13.806 10.373 1.00 90.00 240 LEU A CA 1
ATOM 1886 C C . LEU A 1 240 ? -9.117 13.884 9.998 1.00 90.00 240 LEU A C 1
ATOM 1888 O O . LEU A 1 240 ? -9.873 12.956 10.294 1.00 90.00 240 LEU A O 1
ATOM 1892 N N . PRO A 1 241 ? -9.587 14.952 9.316 1.00 89.50 241 PRO A N 1
ATOM 1893 C CA . PRO A 1 241 ? -11.016 15.280 9.227 1.00 89.50 241 PRO A CA 1
ATOM 1894 C C . PRO A 1 241 ? -11.799 14.497 8.160 1.00 89.50 241 PRO A C 1
ATOM 1896 O O . PRO A 1 241 ? -13.030 14.553 8.134 1.00 89.50 241 PRO A O 1
ATOM 1899 N N . SER A 1 242 ? -11.116 13.795 7.251 1.00 93.12 242 SER A N 1
ATOM 1900 C CA . SER A 1 242 ? -11.755 13.002 6.188 1.00 93.12 242 SER A CA 1
ATOM 1901 C C . SER A 1 242 ? -11.475 11.504 6.269 1.00 93.12 242 SER A C 1
ATOM 1903 O O . SER A 1 242 ? -11.970 10.761 5.424 1.00 93.12 242 SER A O 1
ATOM 1905 N N . LEU A 1 243 ? -10.738 11.054 7.288 1.00 94.56 243 LEU A N 1
ATOM 1906 C CA . LEU A 1 243 ? -10.294 9.671 7.402 1.00 94.56 243 LEU A CA 1
ATOM 1907 C C . LEU A 1 243 ? -11.491 8.743 7.637 1.00 94.56 243 LEU A C 1
ATOM 1909 O O . LEU A 1 243 ? -12.179 8.886 8.641 1.00 94.56 243 LEU A O 1
ATOM 1913 N N . LYS A 1 244 ? -11.715 7.791 6.723 1.00 91.88 244 LYS A N 1
ATOM 1914 C CA . LYS A 1 244 ? -12.779 6.768 6.777 1.00 91.88 244 LYS A CA 1
ATOM 1915 C C . LYS A 1 244 ? -12.245 5.398 7.175 1.00 91.88 244 LYS A C 1
ATOM 1917 O O . LYS A 1 244 ? -12.951 4.624 7.820 1.00 91.88 244 LYS A O 1
ATOM 1922 N N . TYR A 1 245 ? -11.006 5.090 6.800 1.00 93.06 245 TYR A N 1
ATOM 1923 C CA . TYR A 1 245 ? -10.353 3.818 7.084 1.00 93.06 245 TYR A CA 1
ATOM 1924 C C . TYR A 1 245 ? -8.983 4.045 7.718 1.00 93.06 245 TYR A C 1
ATOM 1926 O O . TYR A 1 245 ? -8.116 4.680 7.117 1.00 93.06 245 TYR A O 1
ATOM 1934 N N . LEU A 1 246 ? -8.770 3.443 8.887 1.00 93.81 246 LEU A N 1
ATOM 1935 C CA . LEU A 1 246 ? -7.471 3.369 9.544 1.00 93.81 246 LEU A CA 1
ATOM 1936 C C . LEU A 1 246 ? -7.122 1.911 9.857 1.00 93.81 246 LEU A C 1
ATOM 1938 O O . LEU A 1 246 ? -7.920 1.180 10.445 1.00 93.81 246 LEU A O 1
ATOM 1942 N N . SER A 1 247 ? -5.922 1.485 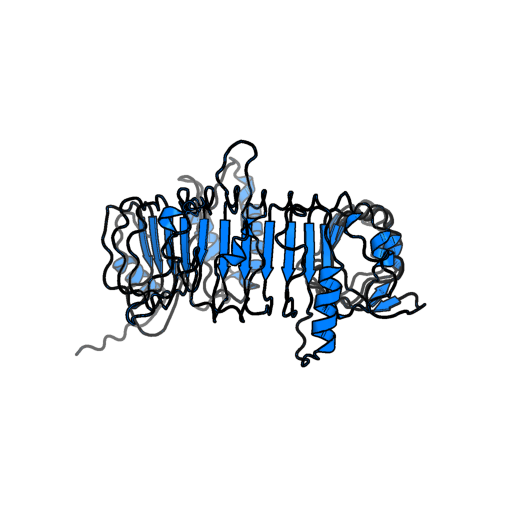9.471 1.00 91.50 247 SER A N 1
ATOM 1943 C CA . SER A 1 247 ? -5.373 0.172 9.809 1.00 91.50 247 SER A CA 1
ATOM 1944 C C . SER A 1 247 ? -3.953 0.301 10.330 1.00 91.50 247 SER A C 1
ATOM 1946 O O . SER A 1 247 ? -3.081 0.761 9.602 1.00 91.50 247 SER A O 1
ATOM 1948 N N . ILE A 1 248 ? -3.718 -0.185 11.544 1.00 90.06 248 ILE A N 1
ATOM 1949 C CA . ILE A 1 248 ? -2.401 -0.290 12.171 1.00 90.06 248 ILE A CA 1
ATOM 1950 C C . ILE A 1 248 ? -2.109 -1.779 12.361 1.00 90.06 248 ILE A C 1
ATOM 1952 O O . ILE A 1 248 ? -2.920 -2.506 12.942 1.00 90.06 248 ILE A O 1
ATOM 1956 N N . ARG A 1 249 ? -0.994 -2.254 11.804 1.00 86.69 249 ARG A N 1
ATOM 1957 C CA . ARG A 1 249 ? -0.553 -3.651 11.876 1.00 86.69 249 ARG A CA 1
ATOM 1958 C C . ARG A 1 249 ? 0.932 -3.746 12.172 1.00 86.69 249 ARG A C 1
ATOM 1960 O O . ARG A 1 249 ? 1.675 -2.842 11.807 1.00 86.69 249 ARG A O 1
ATOM 1967 N N . GLY A 1 250 ? 1.350 -4.830 12.817 1.00 80.38 250 GLY A N 1
ATOM 1968 C CA . GLY A 1 250 ? 2.767 -5.158 13.001 1.00 80.38 250 GLY A CA 1
ATOM 1969 C C . GLY A 1 250 ? 3.541 -4.211 13.920 1.00 80.38 250 GLY A C 1
ATOM 1970 O O . GLY A 1 250 ? 4.759 -4.303 14.012 1.00 80.38 250 GLY A O 1
ATOM 1971 N N . ALA A 1 251 ? 2.865 -3.286 14.610 1.00 81.75 251 ALA A N 1
ATOM 1972 C CA . ALA A 1 251 ? 3.513 -2.302 15.470 1.00 81.75 251 ALA A CA 1
ATOM 1973 C C . ALA A 1 251 ? 3.950 -2.943 16.799 1.00 81.75 251 ALA A C 1
ATOM 1975 O O . ALA A 1 251 ? 3.284 -2.825 17.830 1.00 81.75 251 ALA A O 1
ATOM 1976 N N . THR A 1 252 ? 5.064 -3.678 16.761 1.00 76.12 252 THR A N 1
ATOM 1977 C CA . THR A 1 252 ? 5.509 -4.553 17.855 1.00 76.12 252 THR A CA 1
ATOM 1978 C C . THR A 1 252 ? 5.918 -3.819 19.123 1.00 76.12 252 THR A C 1
ATOM 1980 O O . THR A 1 252 ? 5.797 -4.392 20.200 1.00 76.12 252 THR A O 1
ATOM 1983 N N . SER A 1 253 ? 6.421 -2.590 19.026 1.00 76.75 253 SER A N 1
ATOM 1984 C CA . SER A 1 253 ? 7.006 -1.861 20.163 1.00 76.75 253 SER A CA 1
ATOM 1985 C C . SER A 1 253 ? 5.980 -1.180 21.073 1.00 76.75 253 SER A C 1
ATOM 1987 O O . SER A 1 253 ? 6.299 -0.848 22.211 1.00 76.75 253 SER A O 1
ATOM 1989 N N . ILE A 1 254 ? 4.765 -0.940 20.576 1.00 80.19 254 ILE A N 1
ATOM 1990 C CA . ILE A 1 254 ? 3.760 -0.134 21.276 1.00 80.19 254 ILE A CA 1
ATOM 1991 C C . ILE A 1 254 ? 3.140 -0.948 22.410 1.00 80.19 254 ILE A C 1
ATOM 1993 O O . ILE A 1 254 ? 2.569 -2.016 22.179 1.00 80.19 254 ILE A O 1
ATOM 1997 N N . THR A 1 255 ? 3.208 -0.406 23.625 1.00 78.12 255 THR A N 1
ATOM 1998 C CA . THR A 1 255 ? 2.616 -0.993 24.836 1.00 78.12 255 THR A CA 1
ATOM 1999 C C . THR A 1 255 ? 1.293 -0.342 25.226 1.00 78.12 255 THR A C 1
ATOM 2001 O O . THR A 1 255 ? 0.380 -1.039 25.667 1.00 78.12 255 THR A O 1
ATOM 2004 N N . LYS A 1 256 ? 1.136 0.965 25.008 1.00 78.94 256 LYS A N 1
ATOM 2005 C CA . LYS A 1 256 ? -0.088 1.717 25.312 1.00 78.94 256 LYS A CA 1
ATOM 2006 C C . LYS A 1 256 ? -0.519 2.561 24.114 1.00 78.94 256 LYS A C 1
ATOM 2008 O O . LYS A 1 256 ? 0.319 3.019 23.344 1.00 78.94 256 LYS A O 1
ATOM 2013 N N . ILE A 1 257 ? -1.824 2.762 23.964 1.00 83.19 257 ILE A N 1
ATOM 2014 C CA . ILE A 1 257 ? -2.404 3.780 23.079 1.00 83.19 257 ILE A CA 1
ATOM 2015 C C . ILE A 1 257 ? -3.161 4.745 23.988 1.00 83.19 257 ILE A C 1
ATOM 2017 O O . ILE A 1 257 ? -4.209 4.375 24.514 1.00 83.19 257 ILE A O 1
ATOM 2021 N N . GLY A 1 258 ? -2.617 5.936 24.222 1.00 79.12 258 GLY A N 1
ATOM 2022 C CA . GLY A 1 258 ? -3.247 6.941 25.075 1.00 79.12 258 GLY A CA 1
ATOM 2023 C C . GLY A 1 258 ? -3.981 8.039 24.289 1.00 79.12 258 GLY A C 1
ATOM 2024 O O . GLY A 1 258 ? -4.211 7.916 23.074 1.00 79.12 258 GLY A O 1
ATOM 2025 N N . PRO A 1 259 ? -4.346 9.147 24.963 1.00 76.88 259 PRO A N 1
ATOM 2026 C CA . PRO A 1 259 ? -5.015 10.288 24.340 1.00 76.88 259 PRO A CA 1
ATOM 2027 C C . PRO A 1 259 ? -4.152 11.006 23.286 1.00 76.88 259 PRO A C 1
ATOM 2029 O O . PRO A 1 259 ? -4.691 11.713 22.434 1.00 76.88 259 PRO A O 1
ATOM 2032 N N . GLU A 1 260 ? -2.834 10.787 23.240 1.00 82.12 260 GLU A N 1
ATOM 2033 C CA . GLU A 1 260 ? -1.960 11.338 22.199 1.00 82.12 260 GLU A CA 1
ATOM 2034 C C . GLU A 1 260 ? -2.354 10.880 20.786 1.00 82.12 260 GLU A C 1
ATOM 2036 O O . GLU A 1 260 ? -2.215 11.646 19.835 1.00 82.12 260 GLU A O 1
ATOM 2041 N N . PHE A 1 261 ? -2.932 9.681 20.647 1.00 83.44 261 PHE A N 1
ATOM 2042 C CA . PHE A 1 261 ? -3.439 9.155 19.374 1.00 83.44 261 PHE A CA 1
ATOM 2043 C C . PHE A 1 261 ? -4.679 9.913 18.865 1.00 83.44 261 PHE A C 1
ATOM 2045 O O . PHE A 1 261 ? -4.896 10.055 17.656 1.00 83.44 261 PHE A O 1
ATOM 2052 N N . VAL A 1 262 ? -5.483 10.439 19.791 1.00 79.12 262 VAL A N 1
ATOM 2053 C CA . VAL A 1 262 ? -6.614 11.333 19.512 1.00 79.12 262 VAL A CA 1
ATOM 2054 C C . VAL A 1 262 ? -6.101 12.727 19.135 1.00 79.12 262 VAL A C 1
ATOM 2056 O O . VAL A 1 262 ? -6.583 13.342 18.178 1.00 79.12 262 VAL A O 1
ATOM 2059 N N . GLY A 1 263 ? -5.103 13.222 19.871 1.00 78.50 263 GLY A N 1
ATOM 2060 C CA . GLY A 1 263 ? -4.603 14.586 19.746 1.00 78.50 263 GLY A CA 1
ATOM 2061 C C . GLY A 1 263 ? -5.661 15.629 20.117 1.00 78.50 263 GLY A C 1
ATOM 2062 O O . GLY A 1 263 ? -6.592 15.362 20.870 1.00 78.50 263 GLY A O 1
ATOM 2063 N N . ARG A 1 264 ? -5.556 16.835 19.546 1.00 72.00 264 ARG A N 1
ATOM 2064 C CA . ARG A 1 264 ? -6.491 17.946 19.819 1.00 72.00 264 ARG A CA 1
ATOM 2065 C C . ARG A 1 264 ? -7.854 17.814 19.114 1.00 72.00 264 ARG A C 1
ATOM 2067 O O . ARG A 1 264 ? -8.637 18.758 19.155 1.00 72.00 264 ARG A O 1
ATOM 2074 N N . GLY A 1 265 ? -8.123 16.680 18.457 1.00 65.25 265 GLY A N 1
ATOM 2075 C CA . GLY A 1 265 ? -9.309 16.451 17.626 1.00 65.25 265 GLY A CA 1
ATOM 2076 C C . GLY A 1 265 ? -9.481 17.471 16.490 1.00 65.25 265 GLY A C 1
ATOM 2077 O O . GLY A 1 265 ? -8.544 18.165 16.095 1.00 65.25 265 GLY A O 1
ATOM 2078 N N . VAL A 1 266 ? -10.695 17.550 15.947 1.00 63.03 266 VAL A N 1
ATOM 2079 C CA . VAL A 1 266 ? -11.106 18.529 14.934 1.00 63.03 266 VAL A CA 1
ATOM 2080 C C . VAL A 1 266 ? -12.184 19.424 15.542 1.00 63.03 266 VAL A C 1
ATOM 2082 O O . VAL A 1 266 ? -13.208 18.934 16.016 1.00 63.03 266 VAL A O 1
ATOM 2085 N N . SER A 1 267 ? -11.969 20.740 15.533 1.00 60.41 267 SER A N 1
ATOM 2086 C CA . SER A 1 267 ? -12.983 21.710 15.951 1.00 60.41 267 SER A CA 1
ATOM 2087 C C . SER A 1 267 ? -13.935 22.034 14.798 1.00 60.41 267 SER A C 1
ATOM 2089 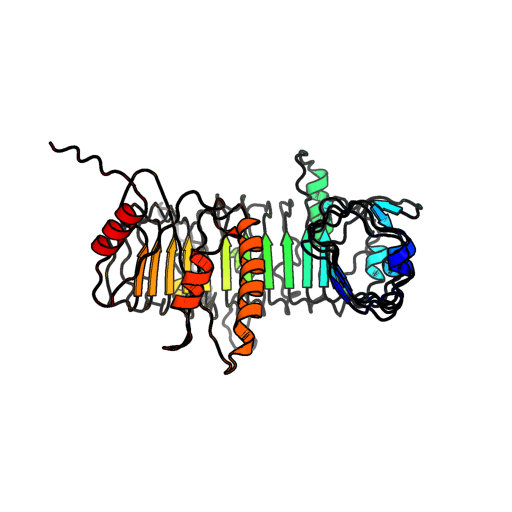O O . SER A 1 267 ? -13.518 22.347 13.681 1.00 60.41 267 SER A O 1
ATOM 2091 N N . ASN A 1 268 ? -15.236 21.988 15.072 1.00 56.62 268 ASN A N 1
ATOM 2092 C CA . ASN A 1 268 ? -16.256 22.447 14.136 1.00 56.62 268 ASN A CA 1
ATOM 2093 C C . ASN A 1 268 ? -16.499 23.948 14.337 1.00 56.62 268 ASN A C 1
ATOM 2095 O O . ASN A 1 268 ? -16.857 24.386 15.422 1.00 56.62 268 ASN A O 1
ATOM 2099 N N . LEU A 1 269 ? -16.423 24.749 13.271 1.00 53.06 269 LEU A N 1
ATOM 2100 C CA . LEU A 1 269 ? -16.741 26.190 13.328 1.00 53.06 269 LEU A CA 1
ATOM 2101 C C . LEU A 1 269 ? -18.206 26.497 13.719 1.00 53.06 269 LEU A C 1
ATOM 2103 O O . LEU A 1 269 ? -18.547 27.654 13.947 1.00 53.06 269 LEU A O 1
ATOM 2107 N N . ALA A 1 270 ? -19.066 25.475 13.782 1.00 49.03 270 ALA A N 1
ATOM 2108 C CA . ALA A 1 270 ? -20.476 25.567 14.159 1.00 49.03 270 ALA A CA 1
ATOM 2109 C C . ALA A 1 270 ? -20.791 25.052 15.583 1.00 49.03 270 ALA A C 1
ATOM 2111 O O . ALA A 1 270 ? -21.935 25.171 16.015 1.00 49.03 270 ALA A O 1
ATOM 2112 N N . SER A 1 271 ? -19.825 24.475 16.310 1.00 53.38 271 SER A N 1
ATOM 2113 C CA . SER A 1 271 ? -20.045 23.901 17.648 1.00 53.38 271 SER A CA 1
ATOM 2114 C C . SER A 1 271 ? -18.773 23.927 18.496 1.00 53.38 271 SER A C 1
ATOM 2116 O O . SER A 1 271 ? -17.705 23.564 18.019 1.00 53.38 271 SER A O 1
ATOM 2118 N N . THR A 1 272 ? -18.888 24.254 19.784 1.00 52.06 272 THR A N 1
ATOM 2119 C CA . THR A 1 272 ? -17.776 24.194 20.756 1.00 52.06 272 THR A CA 1
ATOM 2120 C C . THR A 1 272 ? -17.262 22.777 21.044 1.00 52.06 272 THR A C 1
ATOM 2122 O O . THR A 1 272 ? -16.260 22.623 21.736 1.00 52.06 272 THR A O 1
ATOM 2125 N N . GLU A 1 273 ? -17.916 21.745 20.511 1.00 60.50 273 GLU A N 1
ATOM 2126 C CA . GLU A 1 273 ? -17.478 20.354 20.605 1.00 60.50 273 GLU A CA 1
ATOM 2127 C C . GLU A 1 273 ? -16.269 20.072 19.702 1.00 60.50 273 GLU A C 1
ATOM 2129 O O . GLU A 1 273 ? -16.291 20.294 18.486 1.00 60.50 273 GLU A O 1
ATOM 2134 N N . VAL A 1 274 ? -15.220 19.531 20.319 1.00 67.50 274 VAL A N 1
ATOM 2135 C CA . VAL A 1 274 ? -14.084 18.914 19.634 1.00 67.50 274 VAL A CA 1
ATOM 2136 C C . VAL A 1 274 ? -14.460 17.474 19.298 1.00 67.50 274 VAL A C 1
ATOM 2138 O O . VAL A 1 274 ? -14.862 16.711 20.175 1.00 67.50 274 VAL A O 1
ATOM 2141 N N . VAL A 1 275 ? -14.312 17.093 18.031 1.00 79.44 275 VAL A N 1
ATOM 2142 C CA . VAL A 1 275 ? -14.628 15.748 17.538 1.00 79.44 275 VAL A CA 1
ATOM 2143 C C . VAL A 1 275 ? -13.368 15.146 16.941 1.00 79.44 275 VAL A C 1
ATOM 2145 O O . VAL A 1 275 ? -12.813 15.674 15.978 1.00 79.44 275 VAL A O 1
ATOM 2148 N N . ALA A 1 276 ? -12.902 14.034 17.495 1.00 83.00 276 ALA A N 1
ATOM 2149 C CA . ALA A 1 276 ? -11.851 13.258 16.852 1.00 83.00 276 ALA A CA 1
ATOM 2150 C C . ALA A 1 276 ? -12.449 12.354 15.768 1.00 83.00 276 ALA A C 1
ATOM 2152 O O . ALA A 1 276 ? -13.623 11.991 15.829 1.00 83.00 276 ALA A O 1
ATOM 2153 N N . PHE A 1 277 ? -11.644 12.009 14.760 1.00 85.19 277 PHE A N 1
ATOM 2154 C CA . PHE A 1 277 ? -12.009 11.037 13.724 1.00 85.19 277 PHE A CA 1
ATOM 2155 C C . PHE A 1 277 ? -13.436 11.224 13.136 1.00 85.19 277 PHE A C 1
ATOM 2157 O O . PHE A 1 277 ? -14.191 10.250 13.026 1.00 85.19 277 PHE A O 1
ATOM 2164 N N . PRO A 1 278 ? -13.839 12.446 12.723 1.00 84.94 278 PRO A N 1
ATOM 2165 C CA . PRO A 1 278 ? -15.245 12.800 12.475 1.00 84.94 278 PRO A CA 1
ATOM 2166 C C . PRO A 1 278 ? -15.930 12.033 11.331 1.00 84.94 278 PRO A C 1
ATOM 2168 O O . PRO A 1 278 ? -17.143 12.140 11.180 1.00 84.94 278 PRO A O 1
ATOM 2171 N N . LYS A 1 279 ? -15.182 11.279 10.512 1.00 89.31 279 LYS A N 1
ATOM 2172 C CA . LYS A 1 279 ? -15.709 10.425 9.431 1.00 89.31 279 LYS A CA 1
ATOM 2173 C C . LYS A 1 279 ? -15.202 8.979 9.481 1.00 89.31 279 LYS A C 1
ATOM 2175 O O . LYS A 1 279 ? -15.402 8.249 8.515 1.00 89.31 279 LYS A O 1
ATOM 2180 N N . LEU A 1 280 ? -14.532 8.551 10.556 1.00 89.56 280 LEU A N 1
ATOM 2181 C CA . LEU A 1 280 ? -13.895 7.231 10.595 1.00 89.56 280 LEU A CA 1
ATOM 2182 C C . LEU A 1 280 ? -14.954 6.137 10.654 1.00 89.56 280 LEU A C 1
ATOM 2184 O O . LEU A 1 280 ? -15.633 6.000 11.659 1.00 89.56 280 LEU A O 1
ATOM 2188 N N . GLU A 1 281 ? -15.070 5.343 9.592 1.00 88.00 281 GLU A N 1
ATOM 2189 C CA . GLU A 1 281 ? -16.041 4.253 9.468 1.00 88.00 281 GLU A CA 1
ATOM 2190 C C . GLU A 1 281 ? -15.466 2.912 9.939 1.00 88.00 281 GLU A C 1
ATOM 2192 O O . GLU A 1 281 ? -16.197 2.074 10.478 1.00 88.00 281 GLU A O 1
ATOM 2197 N N . ARG A 1 282 ? -14.163 2.682 9.717 1.00 83.12 282 ARG A N 1
ATOM 2198 C CA . ARG A 1 282 ? -13.487 1.422 10.045 1.00 83.12 282 ARG A CA 1
ATOM 2199 C C . ARG A 1 282 ? -12.111 1.640 10.670 1.00 83.12 282 ARG A C 1
ATOM 2201 O O . ARG A 1 282 ? -11.234 2.240 10.052 1.00 83.12 282 ARG A O 1
ATOM 2208 N N . LEU A 1 283 ? -11.906 1.018 11.830 1.00 88.06 283 LEU A N 1
ATOM 2209 C CA . LEU A 1 283 ? -10.625 0.946 12.530 1.00 88.06 283 LEU A CA 1
ATOM 2210 C C . LEU A 1 283 ? -10.173 -0.513 12.681 1.00 88.06 283 LEU A C 1
ATOM 2212 O O . LEU A 1 283 ? -10.931 -1.368 13.146 1.00 88.06 283 LEU A O 1
ATOM 2216 N N . VAL A 1 284 ? -8.936 -0.797 12.278 1.00 84.94 284 VAL A N 1
ATOM 2217 C CA . VAL A 1 284 ? -8.303 -2.120 12.352 1.00 84.94 284 VAL A CA 1
ATOM 2218 C C . VAL A 1 284 ? -6.979 -1.998 13.103 1.00 84.94 284 VAL A C 1
ATOM 2220 O O . VAL A 1 284 ? -6.088 -1.292 12.647 1.00 84.94 284 VAL A O 1
ATOM 2223 N N . ILE A 1 285 ? -6.827 -2.704 14.221 1.00 86.00 285 ILE A N 1
ATOM 2224 C CA . ILE A 1 285 ? -5.576 -2.779 14.987 1.00 86.00 285 ILE A CA 1
ATOM 2225 C C . ILE A 1 285 ? -5.207 -4.260 15.147 1.00 86.00 285 ILE A C 1
ATOM 2227 O O . ILE A 1 285 ? -5.929 -5.025 15.795 1.00 86.00 285 ILE A O 1
ATOM 2231 N N . LYS A 1 286 ? -4.115 -4.686 14.500 1.00 82.19 286 LYS A N 1
ATOM 2232 C CA . LYS A 1 286 ? -3.662 -6.089 14.441 1.00 82.19 286 LYS A CA 1
ATOM 2233 C C . LYS A 1 286 ? -2.160 -6.240 14.649 1.00 82.19 286 LYS A C 1
ATOM 2235 O O . LYS A 1 286 ? -1.424 -5.274 14.578 1.00 82.19 286 LYS A O 1
ATOM 2240 N N . GLU A 1 287 ? -1.719 -7.470 14.902 1.00 75.44 287 GLU A N 1
ATOM 2241 C CA . GLU A 1 287 ? -0.308 -7.860 15.022 1.00 75.44 287 GLU A CA 1
ATOM 2242 C C . GLU A 1 287 ? 0.525 -6.936 15.950 1.00 75.44 287 GLU A C 1
ATOM 2244 O O . GLU A 1 287 ? 1.687 -6.653 15.688 1.00 75.44 287 GLU A O 1
ATOM 2249 N N . MET A 1 288 ? -0.069 -6.478 17.062 1.00 79.50 288 MET A N 1
ATOM 2250 C CA . MET A 1 288 ? 0.584 -5.660 18.101 1.00 79.50 288 MET A CA 1
ATOM 2251 C C . MET A 1 288 ? 0.791 -6.494 19.381 1.00 79.50 288 MET A C 1
ATOM 2253 O O . MET A 1 288 ? -0.025 -6.416 20.304 1.00 79.50 288 MET A O 1
ATOM 2257 N N . PRO A 1 289 ? 1.828 -7.356 19.440 1.00 71.38 289 PRO A N 1
ATOM 2258 C CA . PRO A 1 289 ? 2.008 -8.335 20.516 1.00 71.38 289 PRO A CA 1
ATOM 2259 C C . PRO A 1 289 ? 2.235 -7.725 21.905 1.00 71.38 289 PRO A C 1
ATOM 2261 O O . PRO A 1 289 ? 1.834 -8.350 22.884 1.00 71.38 289 PRO A O 1
ATOM 2264 N N . ASN A 1 290 ? 2.830 -6.529 21.994 1.00 75.75 290 ASN A N 1
ATOM 2265 C CA . ASN A 1 290 ? 3.151 -5.871 23.266 1.00 75.75 290 ASN A CA 1
ATOM 2266 C C . ASN A 1 290 ? 2.095 -4.854 23.730 1.00 75.75 290 ASN A C 1
ATOM 2268 O O . ASN A 1 290 ? 2.197 -4.367 24.848 1.00 75.75 290 ASN A O 1
ATOM 2272 N N . TRP A 1 291 ? 1.036 -4.599 22.954 1.00 78.06 291 TRP A N 1
ATOM 2273 C CA . TRP A 1 291 ? -0.009 -3.620 23.289 1.00 78.06 291 TRP A CA 1
ATOM 2274 C C . TRP A 1 291 ? -0.958 -4.104 24.400 1.00 78.06 291 TRP A C 1
ATOM 2276 O O . TRP A 1 291 ? -1.685 -5.079 24.209 1.00 78.06 291 TRP A O 1
ATOM 2286 N N . GLU A 1 292 ? -0.920 -3.477 25.573 1.00 74.38 292 GLU A N 1
ATOM 2287 C CA . GLU A 1 292 ? -1.633 -3.883 26.797 1.00 74.38 292 GLU A CA 1
ATOM 2288 C C . GLU A 1 292 ? -2.835 -2.993 27.112 1.00 74.38 292 GLU A C 1
ATOM 2290 O O . GLU A 1 292 ? -3.871 -3.499 27.545 1.00 74.38 292 GLU A O 1
ATOM 2295 N N . GLU A 1 293 ? -2.719 -1.689 26.861 1.00 74.19 293 GLU A N 1
ATOM 2296 C CA . GLU A 1 293 ? -3.676 -0.688 27.331 1.00 74.19 293 GLU A CA 1
ATOM 2297 C C . GLU A 1 293 ? -4.145 0.242 26.207 1.00 74.19 293 GLU A C 1
ATOM 2299 O O . GLU A 1 293 ? -3.368 0.632 25.330 1.00 74.19 293 GLU A O 1
ATOM 2304 N N . TRP A 1 294 ? -5.421 0.625 26.239 1.00 78.50 294 TRP A N 1
ATOM 2305 C CA . TRP A 1 294 ? -5.944 1.713 25.419 1.00 78.50 294 TRP A CA 1
ATOM 2306 C C . TRP A 1 294 ? -6.935 2.547 26.225 1.00 78.50 294 TRP A C 1
ATOM 2308 O O . TRP A 1 294 ? -7.995 2.055 26.624 1.00 78.50 294 TRP A O 1
ATOM 2318 N N . SER A 1 295 ? -6.561 3.802 26.448 1.00 72.25 295 SER A N 1
ATOM 2319 C CA . SER A 1 295 ? -7.308 4.819 27.180 1.00 72.25 295 SER A CA 1
ATOM 2320 C C . SER A 1 295 ? -7.594 6.025 26.276 1.00 72.25 295 SER A C 1
ATOM 2322 O O . SER A 1 295 ? -6.930 6.256 25.265 1.00 72.25 295 SER A O 1
ATOM 2324 N N . PHE A 1 296 ? -8.646 6.771 26.611 1.00 68.00 296 PHE A N 1
ATOM 2325 C CA . PHE A 1 296 ? -9.062 7.988 25.896 1.00 68.00 296 PHE A CA 1
ATOM 2326 C C . PHE A 1 296 ? -8.916 9.260 26.746 1.00 68.00 296 PHE A C 1
ATOM 2328 O O . PHE A 1 296 ? -9.187 10.360 26.272 1.00 68.00 296 PHE A O 1
ATOM 2335 N N . THR A 1 297 ? -8.506 9.093 27.998 1.00 63.88 297 THR A N 1
ATOM 2336 C CA . THR A 1 297 ? -8.326 10.116 29.026 1.00 63.88 297 THR A CA 1
ATOM 2337 C C . THR A 1 297 ? -7.040 9.792 29.767 1.00 63.88 297 THR A C 1
ATOM 2339 O O . THR A 1 297 ? -6.711 8.615 29.918 1.00 63.88 297 THR A O 1
ATOM 2342 N N . GLU A 1 298 ? -6.338 10.811 30.247 1.00 56.84 298 GLU A N 1
ATOM 2343 C CA . GLU A 1 298 ? -5.320 10.611 31.277 1.00 56.84 298 GLU A CA 1
ATOM 2344 C C . GLU A 1 298 ? -6.068 10.191 32.555 1.00 56.84 298 GLU A C 1
ATOM 2346 O O . GLU A 1 298 ? -6.995 10.880 32.982 1.00 56.84 298 GLU A O 1
ATOM 2351 N N . GLU A 1 299 ? -5.768 9.007 33.094 1.00 47.47 299 GLU A N 1
ATOM 2352 C CA . GLU A 1 299 ? -6.223 8.633 34.437 1.00 47.47 299 GLU A CA 1
ATOM 2353 C C . GLU A 1 299 ? -5.254 9.321 35.411 1.00 47.47 299 GLU A C 1
ATOM 2355 O O . GLU A 1 299 ? -4.067 8.996 35.422 1.00 47.47 299 GLU A O 1
ATOM 2360 N N . GLU A 1 300 ? -5.730 10.317 36.168 1.00 38.88 300 GLU A N 1
ATOM 2361 C CA . GLU A 1 300 ? -4.957 10.875 37.283 1.00 38.88 300 GLU A CA 1
ATOM 2362 C C . GLU A 1 300 ? -4.730 9.749 38.301 1.00 38.88 300 GLU A C 1
ATOM 2364 O O . GLU A 1 300 ? -5.689 9.152 38.797 1.00 38.88 300 GLU A O 1
ATOM 2369 N N . GLU A 1 301 ? -3.467 9.422 38.587 1.00 33.09 301 GLU A N 1
ATOM 2370 C CA . GLU A 1 301 ? -3.137 8.467 39.644 1.00 33.09 301 GLU A CA 1
ATOM 2371 C C . GLU A 1 301 ? -3.526 9.094 40.993 1.00 33.09 301 GLU A C 1
ATOM 2373 O O . GLU A 1 301 ? -2.859 10.006 41.483 1.00 33.09 301 GLU A O 1
ATOM 2378 N N . GLU A 1 302 ? -4.628 8.624 41.591 1.00 34.03 302 GLU A N 1
ATOM 2379 C CA . GLU A 1 302 ? -4.984 8.955 42.973 1.00 34.03 302 GLU A CA 1
ATOM 2380 C C . GLU A 1 302 ? -3.918 8.363 43.913 1.00 34.03 302 GLU A C 1
ATOM 2382 O O . GLU A 1 302 ? -4.005 7.207 44.332 1.00 34.03 302 GLU A O 1
ATOM 2387 N N . GLU A 1 303 ? -2.888 9.151 44.240 1.00 32.81 303 GLU A N 1
ATOM 2388 C CA . GLU A 1 303 ? -1.945 8.817 45.309 1.00 32.81 303 GLU A CA 1
ATOM 2389 C C . GLU A 1 303 ? -2.700 8.728 46.649 1.00 32.81 303 GLU A C 1
ATOM 2391 O O . GLU A 1 303 ? -3.106 9.740 47.228 1.00 32.81 303 GLU A O 1
ATOM 2396 N N . GLU A 1 304 ? -2.857 7.508 47.173 1.00 41.69 304 GLU A N 1
ATOM 2397 C CA . GLU A 1 304 ? -3.249 7.259 48.564 1.00 41.69 304 GLU A CA 1
ATOM 2398 C C . GLU A 1 304 ? -2.130 7.696 49.537 1.00 41.69 304 GLU A C 1
ATOM 2400 O O . GLU A 1 304 ? -1.467 6.855 50.142 1.00 41.69 304 GLU A O 1
ATOM 2405 N N . ASP A 1 305 ? -1.937 9.003 49.756 1.00 36.25 305 ASP A N 1
ATOM 2406 C CA . ASP A 1 305 ? -1.482 9.484 51.070 1.00 36.25 305 ASP A CA 1
ATOM 2407 C C . ASP A 1 305 ? -1.944 10.919 51.406 1.00 36.25 305 ASP A C 1
ATOM 2409 O O . ASP A 1 305 ? -2.393 11.704 50.570 1.00 36.25 305 ASP A O 1
ATOM 2413 N N . GLY A 1 306 ? -1.928 11.238 52.698 1.00 38.75 306 GLY A N 1
ATOM 2414 C CA . GLY A 1 306 ? -2.751 12.286 53.286 1.00 38.75 306 GLY A CA 1
ATOM 2415 C C . GLY A 1 306 ? -2.325 13.745 53.062 1.00 38.75 306 GLY A C 1
ATOM 2416 O O . GLY A 1 306 ? -1.190 14.150 53.289 1.00 38.75 306 GLY A O 1
ATOM 2417 N N . ALA A 1 307 ? -3.350 14.574 52.848 1.00 38.59 307 ALA A N 1
ATOM 2418 C CA . ALA A 1 307 ? -3.491 15.935 53.380 1.00 38.59 307 ALA A CA 1
ATOM 2419 C C . ALA A 1 307 ? -2.434 17.012 53.025 1.00 38.59 307 ALA A C 1
ATOM 2421 O O . ALA A 1 307 ? -1.589 17.374 53.843 1.00 38.59 307 ALA A O 1
ATOM 2422 N N . ALA A 1 308 ? -2.678 17.742 51.929 1.00 32.44 308 ALA A N 1
ATOM 2423 C CA . ALA A 1 308 ? -2.447 19.194 51.890 1.00 32.44 308 ALA A CA 1
ATOM 2424 C C . ALA A 1 308 ? -3.378 19.899 50.885 1.00 32.44 308 ALA A C 1
ATOM 2426 O O . ALA A 1 308 ? -3.478 19.490 49.731 1.00 32.44 308 ALA A O 1
ATOM 2427 N N . LEU A 1 309 ? -4.033 20.996 51.291 1.00 41.22 309 LEU A N 1
ATOM 2428 C CA . LEU A 1 309 ? -4.833 21.811 50.366 1.00 41.22 309 LEU A CA 1
ATOM 2429 C C . LEU A 1 309 ? -3.949 22.448 49.282 1.00 41.22 309 LEU A C 1
ATOM 2431 O O . LEU A 1 309 ? -3.016 23.188 49.602 1.00 41.22 309 LEU A O 1
ATOM 2435 N N . LYS A 1 310 ? -4.351 22.312 48.015 1.00 32.47 310 LYS A N 1
ATOM 2436 C CA . LYS A 1 310 ? -4.052 23.296 46.963 1.00 32.47 310 LYS A CA 1
ATOM 2437 C C . LYS A 1 310 ? -5.342 23.759 46.286 1.00 32.47 310 LYS A C 1
ATOM 2439 O O . LYS A 1 310 ? -6.393 23.136 46.407 1.00 32.47 310 LYS A O 1
ATOM 2444 N N . GLN A 1 311 ? -5.284 24.969 45.744 1.00 33.16 311 GLN A N 1
ATOM 2445 C CA . GLN A 1 311 ? -6.450 25.829 45.557 1.00 33.16 311 GLN A CA 1
ATOM 2446 C C . GLN A 1 311 ? -7.255 25.460 44.308 1.00 33.16 311 GLN A C 1
ATOM 2448 O O . GLN A 1 311 ? -6.681 25.177 43.261 1.00 33.16 311 GLN A O 1
ATOM 2453 N N . LYS A 1 312 ? -8.588 25.556 44.407 1.00 34.00 312 LYS A N 1
ATOM 2454 C CA . LYS A 1 312 ? -9.485 25.543 43.245 1.00 34.00 312 LYS A CA 1
ATOM 2455 C C . LYS A 1 312 ? -9.167 26.729 42.328 1.00 34.00 312 LYS A C 1
ATOM 2457 O O . LYS A 1 312 ? -9.568 27.852 42.627 1.00 34.00 312 LYS A O 1
ATOM 2462 N N . GLY A 1 313 ? -8.496 26.463 41.213 1.00 27.81 313 GLY A N 1
ATOM 2463 C CA . GLY A 1 313 ? -8.682 27.238 39.991 1.00 27.81 313 GLY A CA 1
ATOM 2464 C C . GLY A 1 313 ? -9.909 26.698 39.260 1.00 27.81 313 GLY A C 1
ATOM 2465 O O . GLY A 1 313 ? -10.047 25.487 39.113 1.00 27.81 313 GLY A O 1
ATOM 2466 N N . GLU A 1 314 ? -10.816 27.575 38.835 1.00 32.16 314 GLU A N 1
ATOM 2467 C CA . GLU A 1 314 ? -11.960 27.197 37.999 1.00 32.16 314 GLU A CA 1
ATOM 2468 C C . GLU A 1 314 ? -11.511 27.001 36.542 1.00 32.16 314 GLU A C 1
ATOM 2470 O O . GLU A 1 314 ? -11.809 27.819 35.673 1.00 32.16 314 GLU A O 1
ATOM 2475 N N . GLU A 1 315 ? -10.801 25.908 36.254 1.00 30.81 315 GLU A N 1
ATOM 2476 C CA . GLU A 1 315 ? -10.799 25.379 34.889 1.00 30.81 315 GLU A CA 1
ATOM 2477 C C . GLU A 1 315 ? -12.115 24.629 34.666 1.00 30.81 315 GLU A C 1
ATOM 2479 O O . GLU A 1 315 ? -12.483 23.717 35.410 1.00 30.81 315 GLU A O 1
ATOM 2484 N N . ALA A 1 316 ? -12.882 25.085 33.673 1.00 28.09 316 ALA A N 1
ATOM 2485 C CA . ALA A 1 316 ? -14.140 24.455 33.299 1.00 28.09 316 ALA A CA 1
ATOM 2486 C C . ALA A 1 316 ? -13.885 22.996 32.881 1.00 28.09 316 ALA A C 1
ATOM 2488 O O . ALA A 1 316 ? -12.866 22.734 32.238 1.00 28.09 316 ALA A O 1
ATOM 2489 N N . PRO A 1 317 ? -14.796 22.051 33.191 1.00 32.09 317 PRO A N 1
ATOM 2490 C CA . PRO A 1 317 ? -14.602 20.653 32.834 1.00 32.09 317 PRO A CA 1
ATOM 2491 C C . PRO A 1 317 ? -14.389 20.539 31.325 1.00 32.09 317 PRO A C 1
ATOM 2493 O O . PRO A 1 317 ? -15.266 20.924 30.546 1.00 32.09 317 PRO A O 1
ATOM 2496 N N . TYR A 1 318 ? -13.220 20.029 30.926 1.00 37.22 318 TYR A N 1
ATOM 2497 C CA . TYR A 1 318 ? -12.900 19.768 29.527 1.00 37.22 318 TYR A CA 1
ATOM 2498 C C . TYR A 1 318 ? -14.043 18.942 28.922 1.00 37.22 318 TYR A C 1
ATOM 2500 O O . TYR A 1 318 ? -14.323 17.853 29.431 1.00 37.22 318 TYR A O 1
ATOM 2508 N N . PRO A 1 319 ? -14.755 19.450 27.895 1.00 40.06 319 PRO A N 1
ATOM 2509 C CA . PRO A 1 319 ? -15.925 18.764 27.372 1.00 40.06 319 PRO A CA 1
ATOM 2510 C C . PRO A 1 319 ? -15.484 17.407 26.839 1.00 40.06 319 PRO A C 1
ATOM 2512 O O . PRO A 1 319 ? -14.632 17.347 25.952 1.00 40.06 319 PRO A O 1
ATOM 2515 N N . THR A 1 320 ? -16.041 16.332 27.402 1.00 49.72 320 THR A N 1
ATOM 2516 C CA . THR A 1 320 ? -15.695 14.956 27.044 1.00 49.72 320 THR A CA 1
ATOM 2517 C C . THR A 1 320 ? -15.924 14.795 25.543 1.00 49.72 320 THR A C 1
ATOM 2519 O O . THR A 1 320 ? -17.082 14.842 25.118 1.00 49.72 320 THR A O 1
ATOM 2522 N N . PRO A 1 321 ? -14.872 14.669 24.711 1.00 54.47 321 PRO A N 1
ATOM 2523 C CA . PRO A 1 321 ? -15.055 14.757 23.270 1.00 54.47 321 PRO A CA 1
ATOM 2524 C C . PRO A 1 321 ? -15.930 13.600 22.791 1.00 54.47 321 PRO A C 1
ATOM 2526 O O . PRO A 1 321 ? -15.840 12.502 23.340 1.00 54.47 321 PRO A O 1
ATOM 2529 N N . HIS A 1 322 ? -16.727 13.806 21.744 1.00 61.50 322 HIS A N 1
ATOM 2530 C CA . HIS A 1 322 ? -17.304 12.692 20.993 1.00 61.50 322 HIS A CA 1
ATOM 2531 C C . HIS A 1 322 ? -16.223 12.161 20.041 1.00 61.50 322 HIS A C 1
ATOM 2533 O O . HIS A 1 322 ? -15.979 12.729 18.978 1.00 61.50 322 HIS A O 1
ATOM 2539 N N . LEU A 1 323 ? -15.509 11.111 20.457 1.00 68.25 323 LEU A N 1
ATOM 2540 C CA . LEU A 1 323 ? -14.234 10.716 19.844 1.00 68.25 323 LEU A CA 1
ATOM 2541 C C . LEU A 1 323 ? -14.346 9.881 18.565 1.00 68.25 323 LEU A C 1
ATOM 2543 O O . LEU A 1 323 ? -13.390 9.842 17.794 1.00 68.25 323 LEU A O 1
ATOM 2547 N N . LEU A 1 324 ? -15.443 9.141 18.375 1.00 73.38 324 LEU A N 1
ATOM 2548 C CA . LEU A 1 324 ? -15.586 8.148 17.299 1.00 73.38 324 LEU A CA 1
ATOM 2549 C C . LEU A 1 324 ? -17.028 8.102 16.732 1.00 73.38 324 LEU A C 1
ATOM 2551 O O . LEU A 1 324 ? -17.610 7.017 16.619 1.00 73.38 324 LEU A O 1
ATOM 2555 N N . PRO A 1 325 ? -17.645 9.244 16.359 1.00 75.50 325 PRO A N 1
ATOM 2556 C CA . PRO A 1 325 ? -19.087 9.322 16.100 1.00 75.50 325 PRO A CA 1
ATOM 2557 C C . PRO A 1 325 ? -19.563 8.475 14.911 1.00 75.50 325 PRO A C 1
ATOM 2559 O O . PRO A 1 325 ? -20.696 7.999 14.920 1.00 75.50 325 PRO A O 1
ATOM 2562 N N . CYS A 1 326 ? -18.720 8.258 13.898 1.00 76.81 326 CYS A N 1
ATOM 2563 C CA . CYS A 1 326 ? -19.070 7.514 12.680 1.00 76.81 326 CYS A CA 1
ATOM 2564 C C . CYS A 1 326 ? -18.528 6.075 12.638 1.00 76.81 326 CYS A C 1
ATOM 2566 O O . CYS A 1 326 ? -18.680 5.403 11.614 1.00 76.81 326 CYS A O 1
ATOM 2568 N N . LEU A 1 327 ? -17.896 5.590 13.715 1.00 75.75 327 LEU A N 1
ATOM 2569 C CA . LEU A 1 327 ? -17.196 4.307 13.698 1.00 75.75 327 LEU A CA 1
ATOM 2570 C C . LEU A 1 327 ? -18.180 3.140 13.623 1.00 75.75 327 LEU A C 1
ATOM 2572 O O . LEU A 1 327 ? -18.758 2.743 14.625 1.00 75.75 327 LEU A O 1
ATOM 2576 N N . ASN A 1 328 ? -18.317 2.557 12.433 1.00 75.06 328 ASN A N 1
ATOM 2577 C CA . ASN A 1 328 ? -19.255 1.478 12.124 1.00 75.06 328 ASN A CA 1
ATOM 2578 C C . ASN A 1 328 ? -18.660 0.080 12.355 1.00 75.06 328 ASN A C 1
ATOM 2580 O O . ASN A 1 328 ? -19.397 -0.872 12.641 1.00 75.06 328 ASN A O 1
ATOM 2584 N N . GLN A 1 329 ? -17.340 -0.065 12.189 1.00 73.31 329 GLN A N 1
ATOM 2585 C CA . GLN A 1 329 ? -16.633 -1.340 12.304 1.00 73.31 329 GLN A CA 1
ATOM 2586 C C . GLN A 1 329 ? -15.291 -1.212 13.037 1.00 73.31 329 GLN A C 1
ATOM 2588 O O . GLN A 1 329 ? -14.399 -0.484 12.606 1.00 73.31 329 GLN A O 1
ATOM 2593 N N . LEU A 1 330 ? -15.111 -2.025 14.077 1.00 78.38 330 LEU A N 1
ATOM 2594 C CA . LEU A 1 330 ? -13.888 -2.101 14.876 1.00 78.38 330 LEU A CA 1
ATOM 2595 C C . LEU A 1 330 ? -13.319 -3.526 14.853 1.00 78.38 330 LEU A C 1
ATOM 2597 O O . LEU A 1 330 ? -14.055 -4.492 15.062 1.00 78.38 330 LEU A O 1
ATOM 2601 N N . GLN A 1 331 ? -12.018 -3.667 14.594 1.00 77.00 331 GLN A N 1
ATOM 2602 C CA . GLN A 1 331 ? -11.320 -4.955 14.567 1.00 77.00 331 GLN A CA 1
ATOM 2603 C C . GLN A 1 331 ? -10.031 -4.898 15.393 1.00 77.00 331 GLN A C 1
ATOM 2605 O O . GLN A 1 331 ? -9.118 -4.170 15.016 1.00 77.00 331 GLN A O 1
ATOM 2610 N N . LEU A 1 332 ? -9.948 -5.677 16.479 1.00 79.38 332 LEU A N 1
ATOM 2611 C CA . LEU A 1 332 ? -8.866 -5.618 17.478 1.00 79.38 332 LEU A CA 1
ATOM 2612 C C . LEU A 1 332 ? -8.302 -7.003 17.819 1.00 79.38 332 LEU A C 1
ATOM 2614 O O . LEU A 1 332 ? -9.037 -7.995 17.755 1.00 79.38 332 LEU A O 1
ATOM 2618 N N . LEU A 1 333 ? -7.022 -7.051 18.230 1.00 62.59 333 LEU A N 1
ATOM 2619 C CA . LEU A 1 333 ? -6.374 -8.291 18.690 1.00 62.59 333 LEU A CA 1
ATOM 2620 C C . LEU A 1 333 ? -6.066 -8.434 20.191 1.00 62.59 333 LEU A C 1
ATOM 2622 O O . LEU A 1 333 ? -6.008 -9.570 20.650 1.00 62.59 333 LEU A O 1
ATOM 2626 N N . ARG A 1 334 ? -5.823 -7.365 20.973 1.00 66.44 334 ARG A N 1
ATOM 2627 C CA . ARG A 1 334 ? -5.277 -7.536 22.346 1.00 66.44 334 ARG A CA 1
ATOM 2628 C C . ARG A 1 334 ? -6.037 -6.843 23.477 1.00 66.44 334 ARG A C 1
ATOM 2630 O O . ARG A 1 334 ? -6.182 -7.466 24.523 1.00 66.44 334 ARG A O 1
ATOM 2637 N N . ALA A 1 335 ? -6.580 -5.643 23.285 1.00 64.31 335 ALA A N 1
ATOM 2638 C CA . ALA A 1 335 ? -7.392 -4.959 24.297 1.00 64.31 335 ALA A CA 1
ATOM 2639 C C . ALA A 1 335 ? -8.646 -4.314 23.684 1.00 64.31 335 ALA A C 1
ATOM 2641 O O . ALA A 1 335 ? -8.693 -4.056 22.483 1.00 64.31 335 ALA A O 1
ATOM 2642 N N . LEU A 1 336 ? -9.665 -4.061 24.511 1.00 71.25 336 LEU A N 1
ATOM 2643 C CA . LEU A 1 336 ? -10.845 -3.259 24.173 1.00 71.25 336 LEU A CA 1
ATOM 2644 C C . LEU A 1 336 ? -10.869 -2.053 25.131 1.00 71.25 336 LEU A C 1
ATOM 2646 O O . LEU A 1 336 ? -10.799 -2.284 26.340 1.00 71.25 336 LEU A O 1
ATOM 2650 N N . PRO A 1 337 ? -10.955 -0.800 24.649 1.00 72.56 337 PRO A N 1
ATOM 2651 C CA . PRO A 1 337 ? -10.932 0.361 25.533 1.00 72.56 337 PRO A CA 1
ATOM 2652 C C . PRO A 1 337 ? -12.243 0.452 26.325 1.00 72.56 337 PRO A C 1
ATOM 2654 O O . PRO A 1 337 ? -13.331 0.302 25.761 1.00 72.56 337 PRO A O 1
ATOM 2657 N N . ARG A 1 338 ? -12.152 0.692 27.640 1.00 68.75 338 ARG A N 1
ATOM 2658 C CA . ARG A 1 338 ? -13.296 0.609 28.574 1.00 68.75 338 ARG A CA 1
ATOM 2659 C C . ARG A 1 338 ? -14.416 1.595 28.220 1.00 68.75 338 ARG A C 1
ATOM 2661 O O . ARG A 1 338 ? -15.592 1.250 28.281 1.00 68.75 338 ARG A O 1
ATOM 2668 N N . GLN A 1 339 ? -14.051 2.803 27.799 1.00 69.75 339 GLN A N 1
ATOM 2669 C CA . GLN A 1 339 ? -14.963 3.909 27.504 1.00 69.75 339 GLN A CA 1
ATOM 2670 C C . GLN A 1 339 ? -15.572 3.840 26.086 1.00 69.75 339 GLN A C 1
ATOM 2672 O O . GLN A 1 339 ? -16.340 4.724 25.707 1.00 69.75 339 GLN A O 1
ATOM 2677 N N . LEU A 1 340 ? -15.288 2.794 25.291 1.00 73.88 340 LEU A N 1
ATOM 2678 C CA . LEU A 1 340 ? -15.729 2.684 23.890 1.00 73.88 340 LEU A CA 1
ATOM 2679 C C . LEU A 1 340 ? -17.237 2.911 23.701 1.00 73.88 340 LEU A C 1
ATOM 2681 O O . LEU A 1 340 ? -17.642 3.570 22.749 1.00 73.88 340 LEU A O 1
ATOM 2685 N N . GLY A 1 341 ? -18.064 2.398 24.616 1.00 62.31 341 GLY A N 1
ATOM 2686 C CA . GLY A 1 341 ? -19.523 2.516 24.529 1.00 62.31 341 GLY A CA 1
ATOM 2687 C C . GLY A 1 341 ? -20.083 3.916 24.765 1.00 62.31 341 GLY A C 1
ATOM 2688 O O . GLY A 1 341 ? -21.202 4.193 24.347 1.00 62.31 341 GLY A O 1
ATOM 2689 N N . GLN A 1 342 ? -19.308 4.802 25.393 1.00 68.94 342 GLN A N 1
ATOM 2690 C CA . GLN A 1 342 ? -19.638 6.225 25.519 1.00 68.94 342 GLN A CA 1
ATOM 2691 C C . GLN A 1 342 ? -19.173 7.018 24.285 1.00 68.94 342 GLN A C 1
ATOM 2693 O O . GLN A 1 342 ? -19.688 8.098 24.011 1.00 68.94 342 GLN A O 1
ATOM 2698 N N . GLN A 1 343 ? -18.200 6.477 23.543 1.00 71.75 343 GLN A N 1
ATOM 2699 C CA . GLN A 1 343 ? -17.408 7.206 22.552 1.00 71.75 343 GLN A CA 1
ATOM 2700 C C . GLN A 1 343 ? -17.712 6.846 21.090 1.00 71.75 343 GLN A C 1
ATOM 2702 O O . GLN A 1 343 ? -17.535 7.681 20.203 1.00 71.75 343 GLN A O 1
ATOM 2707 N N . ALA A 1 344 ? -18.195 5.627 20.830 1.00 71.56 344 ALA A N 1
ATOM 2708 C CA . ALA A 1 344 ? -18.489 5.099 19.497 1.00 71.56 344 ALA A CA 1
ATOM 2709 C C . ALA A 1 344 ? -19.967 4.678 19.374 1.00 71.56 344 ALA A C 1
ATOM 2711 O O . ALA A 1 344 ? -20.299 3.496 19.272 1.00 71.56 344 ALA A O 1
ATOM 2712 N N . THR A 1 345 ? -20.875 5.657 19.393 1.00 70.81 345 THR A N 1
ATOM 2713 C CA . THR A 1 345 ? -22.336 5.437 19.413 1.00 70.81 345 THR A CA 1
ATOM 2714 C C . THR A 1 345 ? -22.892 4.769 18.149 1.00 70.81 345 THR A C 1
ATOM 2716 O O . THR A 1 345 ? -23.910 4.083 18.227 1.00 70.81 345 THR A O 1
ATOM 2719 N N . SER A 1 346 ? -22.209 4.899 17.007 1.00 74.44 346 SER A N 1
ATOM 2720 C CA . SER A 1 346 ? -22.571 4.251 15.731 1.00 74.44 346 SER A CA 1
ATOM 2721 C C . SER A 1 346 ? -21.966 2.846 15.544 1.00 74.44 346 SER A C 1
ATOM 2723 O O . SER A 1 346 ? -22.051 2.272 14.456 1.00 74.44 346 SER A O 1
ATOM 2725 N N . LEU A 1 347 ? -21.335 2.259 16.572 1.00 74.88 347 LEU A N 1
ATOM 2726 C CA . LEU A 1 347 ? -20.604 0.999 16.408 1.00 74.88 347 LEU A CA 1
ATOM 2727 C C . LEU A 1 347 ? -21.524 -0.216 16.274 1.00 74.88 347 LEU A C 1
ATOM 2729 O O . LEU A 1 347 ? -21.982 -0.811 17.247 1.00 74.88 347 LEU A O 1
ATOM 2733 N N . HIS A 1 348 ? -21.737 -0.635 15.026 1.00 78.00 348 HIS A N 1
ATOM 2734 C CA . HIS A 1 348 ? -22.586 -1.773 14.683 1.00 78.00 348 HIS A CA 1
ATOM 2735 C C . HIS A 1 348 ? -21.839 -3.114 14.615 1.00 78.00 348 HIS A C 1
ATOM 2737 O O . HIS A 1 348 ? -22.459 -4.163 14.815 1.00 78.00 348 HIS A O 1
ATOM 2743 N N . LYS A 1 349 ? -20.538 -3.122 14.292 1.00 77.31 349 LYS A N 1
ATOM 2744 C CA . LYS A 1 349 ? -19.760 -4.356 14.081 1.00 77.31 349 LYS A CA 1
ATOM 2745 C C . LYS A 1 349 ? -18.454 -4.365 14.867 1.00 77.31 349 LYS A C 1
ATOM 2747 O O . LYS A 1 349 ? -17.580 -3.536 14.629 1.00 77.31 349 LYS A O 1
ATOM 2752 N N . VAL A 1 350 ? -18.281 -5.369 15.725 1.00 80.06 350 VAL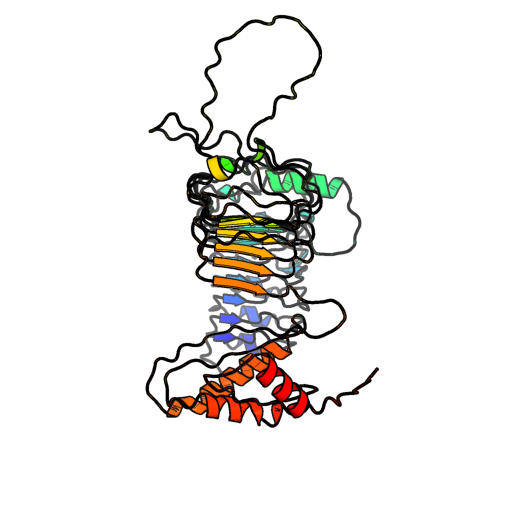 A N 1
ATOM 2753 C CA . VAL A 1 350 ? -17.040 -5.599 16.480 1.00 80.06 350 VAL A CA 1
ATOM 2754 C C . VAL A 1 350 ? -16.473 -6.972 16.135 1.00 80.06 350 VAL A C 1
ATOM 2756 O O . VAL A 1 350 ? -17.180 -7.979 16.176 1.00 80.06 350 VAL A O 1
ATOM 2759 N N . PHE A 1 351 ? -15.185 -7.008 15.803 1.00 77.56 351 PHE A N 1
ATOM 2760 C CA . PHE A 1 351 ? -14.415 -8.225 15.576 1.00 77.56 351 PHE A CA 1
ATOM 2761 C C . PHE A 1 351 ? -13.245 -8.278 16.561 1.00 77.56 351 PHE A C 1
ATOM 2763 O O . PHE A 1 351 ? -12.340 -7.445 16.512 1.00 77.56 351 PHE A O 1
ATOM 2770 N N . LEU A 1 352 ? -13.250 -9.285 17.425 1.00 77.88 352 LEU A N 1
ATOM 2771 C CA . LEU A 1 352 ? -12.182 -9.606 18.362 1.00 77.88 352 LEU A CA 1
ATOM 2772 C C . LEU A 1 352 ? -11.504 -10.894 17.889 1.00 77.88 352 LEU A C 1
ATOM 2774 O O . LEU A 1 352 ? -12.178 -11.904 17.678 1.00 77.88 352 LEU A O 1
ATOM 2778 N N . GLU A 1 353 ? -10.185 -10.887 17.732 1.00 73.31 353 GLU A N 1
ATOM 2779 C CA . GLU A 1 353 ? -9.419 -12.096 17.417 1.00 73.31 353 GLU A CA 1
ATOM 2780 C C . GLU A 1 353 ? -8.208 -12.225 18.342 1.00 73.31 353 GLU A C 1
ATOM 2782 O O . GLU A 1 353 ? -7.532 -11.249 18.588 1.00 73.31 353 GLU A O 1
ATOM 2787 N N . GLU A 1 354 ? -7.938 -13.403 18.902 1.00 69.50 354 GLU A N 1
ATOM 2788 C CA . GLU A 1 354 ? -6.774 -13.663 19.779 1.00 69.50 354 GLU A CA 1
ATOM 2789 C C . GLU A 1 354 ? -6.650 -12.762 21.035 1.00 69.50 354 GLU A C 1
ATOM 2791 O O . GLU A 1 354 ? -5.621 -12.785 21.713 1.00 69.50 354 GLU A O 1
ATOM 2796 N N . VAL A 1 355 ? -7.733 -12.076 21.428 1.00 72.00 355 VAL A N 1
ATOM 2797 C CA . VAL A 1 355 ? -7.834 -11.283 22.667 1.00 72.00 355 VAL A CA 1
ATOM 2798 C C . VAL A 1 355 ? -7.771 -12.226 23.875 1.00 72.00 355 VAL A C 1
ATOM 2800 O O . VAL A 1 355 ? -8.777 -12.790 24.306 1.00 72.00 355 VAL A O 1
ATOM 2803 N N . ASN A 1 356 ? -6.564 -12.456 24.394 1.00 70.94 356 ASN A N 1
ATOM 2804 C CA . ASN A 1 356 ? -6.300 -13.440 25.452 1.00 70.94 356 ASN A CA 1
ATOM 2805 C C . ASN A 1 356 ? -6.258 -12.849 26.873 1.00 70.94 356 ASN A C 1
ATOM 2807 O O . ASN A 1 356 ? -6.282 -13.611 27.833 1.00 70.94 356 ASN A O 1
ATOM 2811 N N . SER A 1 357 ? -6.190 -11.525 27.012 1.00 72.12 357 SER A N 1
ATOM 2812 C CA . SER A 1 357 ? -6.224 -10.796 28.292 1.00 72.12 357 SER A CA 1
ATOM 2813 C C . SER A 1 357 ? -7.642 -10.681 28.868 1.00 72.12 357 SER A C 1
ATOM 2815 O O . SER A 1 357 ? -7.832 -10.692 30.083 1.00 72.12 357 SER A O 1
ATOM 2817 N N . LEU A 1 358 ? -8.645 -10.583 27.992 1.00 73.94 358 LEU A N 1
ATOM 2818 C CA . LEU A 1 358 ? -10.036 -10.352 28.361 1.00 73.94 358 LEU A CA 1
ATOM 2819 C C . LEU A 1 358 ? -10.691 -11.635 28.892 1.00 73.94 358 LEU A C 1
ATOM 2821 O O . LEU A 1 358 ? -10.892 -12.583 28.134 1.00 73.94 358 LEU A O 1
ATOM 2825 N N . LYS A 1 359 ? -11.063 -11.637 30.179 1.00 78.38 359 LYS A N 1
ATOM 2826 C CA . LYS A 1 359 ? -11.792 -12.745 30.825 1.00 78.38 359 LYS A CA 1
ATOM 2827 C C . LYS A 1 359 ? -13.303 -12.668 30.642 1.00 78.38 359 LYS A C 1
ATOM 2829 O O . LYS A 1 359 ? -13.942 -13.692 30.417 1.00 78.38 359 LYS A O 1
ATOM 2834 N N . THR A 1 360 ? -13.874 -11.474 30.725 1.00 75.69 360 THR A N 1
ATOM 2835 C CA . THR A 1 360 ? -15.318 -11.242 30.618 1.00 75.69 360 THR A CA 1
ATOM 2836 C C . THR A 1 360 ? -15.573 -10.168 29.564 1.00 75.69 360 THR A C 1
ATOM 2838 O O . THR A 1 360 ? -14.845 -9.179 29.490 1.00 75.69 360 THR A O 1
ATOM 2841 N N . LEU A 1 361 ? -16.571 -10.372 28.704 1.00 75.81 361 LEU A N 1
ATOM 2842 C CA . LEU A 1 361 ? -17.014 -9.378 27.725 1.00 75.81 361 LEU A CA 1
ATOM 2843 C C . LEU A 1 361 ? -18.459 -8.995 28.038 1.00 75.81 361 LEU A C 1
ATOM 2845 O O . LEU A 1 361 ? -19.384 -9.755 27.747 1.00 75.81 361 LEU A O 1
ATOM 2849 N N . GLU A 1 362 ? -18.632 -7.822 28.638 1.00 73.38 362 GLU A N 1
ATOM 2850 C CA . GLU A 1 362 ? -19.910 -7.360 29.180 1.00 73.38 362 GLU A CA 1
ATOM 2851 C C . GLU A 1 362 ? -20.161 -5.894 28.798 1.00 73.38 362 GLU A C 1
ATOM 2853 O O . GLU A 1 362 ? -19.224 -5.136 28.547 1.00 73.38 362 GLU A O 1
ATOM 2858 N N . GLY A 1 363 ? -21.428 -5.475 28.754 1.00 67.00 363 GLY A N 1
ATOM 2859 C CA . GLY A 1 363 ? -21.790 -4.052 28.717 1.00 67.00 363 GLY A CA 1
ATOM 2860 C C . GLY A 1 363 ? -21.713 -3.353 27.354 1.00 67.00 363 GLY A C 1
ATOM 2861 O O . GLY A 1 363 ? -21.854 -2.131 27.304 1.00 67.00 363 GLY A O 1
ATOM 2862 N N . LEU A 1 364 ? -21.571 -4.076 26.234 1.00 71.69 364 LEU A N 1
ATOM 2863 C CA . LEU A 1 364 ? -21.657 -3.477 24.887 1.00 71.69 364 LEU A CA 1
ATOM 2864 C C . LEU A 1 364 ? -23.117 -3.212 24.467 1.00 71.69 364 LEU A C 1
ATOM 2866 O O . LEU A 1 364 ? -23.574 -3.666 23.419 1.00 71.69 364 LEU A O 1
ATOM 2870 N N . LEU A 1 365 ? -23.861 -2.469 25.293 1.00 69.44 365 LEU A N 1
ATOM 2871 C CA . LEU A 1 365 ? -25.294 -2.180 25.119 1.00 69.44 365 LEU A CA 1
ATOM 2872 C C . LEU A 1 365 ? -25.623 -1.467 23.795 1.00 69.44 365 LEU A C 1
ATOM 2874 O O . LEU A 1 365 ? -26.738 -1.577 23.295 1.00 69.44 365 LEU A O 1
ATOM 2878 N N . PHE A 1 366 ? -24.643 -0.753 23.242 1.00 69.31 366 PHE A N 1
ATOM 2879 C CA . PHE A 1 366 ? -24.694 -0.001 21.988 1.00 69.31 366 PHE A CA 1
ATOM 2880 C C . PHE A 1 366 ? -24.527 -0.878 20.728 1.00 69.31 366 PHE A C 1
ATOM 2882 O O . PHE A 1 366 ? -24.872 -0.457 19.622 1.00 69.31 366 PHE A O 1
ATOM 2889 N N . LEU A 1 367 ? -24.000 -2.103 20.867 1.00 71.81 367 LEU A N 1
ATOM 2890 C CA . LEU A 1 367 ? -23.650 -2.955 19.732 1.00 71.81 367 LEU A CA 1
ATOM 2891 C C . LEU A 1 367 ? -24.895 -3.643 19.150 1.00 71.81 367 LEU A C 1
ATOM 2893 O O . LEU A 1 367 ? -25.416 -4.607 19.705 1.00 71.81 367 LEU A O 1
ATOM 2897 N N . SER A 1 368 ? -25.352 -3.160 17.995 1.00 74.75 368 SER A N 1
ATOM 2898 C CA . SER A 1 368 ? -26.700 -3.437 17.463 1.00 74.75 368 SER A CA 1
ATOM 2899 C C . SER A 1 368 ? -26.773 -4.357 16.228 1.00 74.75 368 SER A C 1
ATOM 2901 O O . SER A 1 368 ? -27.842 -4.519 15.627 1.00 74.75 368 SER A O 1
ATOM 2903 N N . ASN A 1 369 ? -25.649 -4.952 15.798 1.00 76.88 369 ASN A N 1
ATOM 2904 C CA . ASN A 1 369 ? -25.617 -5.823 14.615 1.00 76.88 369 ASN A CA 1
ATOM 2905 C C . ASN A 1 369 ? -24.782 -7.101 14.814 1.00 76.88 369 ASN A C 1
ATOM 2907 O O . ASN A 1 369 ? -25.357 -8.139 15.141 1.00 76.88 369 ASN A O 1
ATOM 2911 N N . THR A 1 370 ? -23.455 -7.051 14.652 1.00 73.31 370 THR A N 1
ATOM 2912 C CA . THR A 1 370 ? -22.608 -8.260 14.624 1.00 73.31 370 THR A CA 1
ATOM 2913 C C . THR A 1 370 ? -21.477 -8.182 15.646 1.00 73.31 370 THR A C 1
ATOM 2915 O O . THR A 1 370 ? -20.650 -7.270 15.587 1.00 73.31 370 THR A O 1
ATOM 2918 N N . LEU A 1 371 ? -21.378 -9.195 16.508 1.00 76.69 371 LEU A N 1
ATOM 2919 C CA . LEU A 1 371 ? -20.184 -9.466 17.307 1.00 76.69 371 LEU A CA 1
ATOM 2920 C C . LEU A 1 371 ? -19.505 -10.740 16.789 1.00 76.69 371 LEU A C 1
ATOM 2922 O O . LEU A 1 371 ? -20.131 -11.795 16.669 1.00 76.69 371 LEU A O 1
ATOM 2926 N N . GLN A 1 372 ? -18.213 -10.658 16.486 1.00 74.44 372 GLN A N 1
ATOM 2927 C CA . GLN A 1 372 ? -17.398 -11.807 16.105 1.00 74.44 372 GLN A CA 1
ATOM 2928 C C . GLN A 1 372 ? -16.208 -11.946 17.056 1.00 74.44 372 GLN A C 1
ATOM 2930 O O . GLN A 1 372 ? -15.473 -10.989 17.267 1.00 74.44 372 GLN A O 1
ATOM 2935 N N . VAL A 1 373 ? -16.022 -13.141 17.620 1.00 74.00 373 VAL A N 1
ATOM 2936 C CA . VAL A 1 373 ? -14.974 -13.459 18.599 1.00 74.00 373 VAL A CA 1
ATOM 2937 C C . VAL A 1 373 ? -14.251 -14.729 18.154 1.00 74.00 373 VAL A C 1
ATOM 2939 O O . VAL A 1 373 ? -14.867 -15.786 18.012 1.00 74.00 373 VAL A O 1
ATOM 2942 N N . VAL A 1 374 ? -12.949 -14.641 17.888 1.00 70.62 374 VAL A N 1
ATOM 2943 C CA . VAL A 1 374 ? -12.180 -15.702 17.220 1.00 70.62 374 VAL A CA 1
ATOM 2944 C C . VAL A 1 374 ? -10.882 -15.988 17.977 1.00 70.62 374 VAL A C 1
ATOM 2946 O O . VAL A 1 374 ? -10.078 -15.098 18.187 1.00 70.62 374 VAL A O 1
ATOM 2949 N N . LYS A 1 375 ? -10.622 -17.242 18.360 1.00 68.81 375 LYS A N 1
ATOM 2950 C CA . LYS A 1 375 ? -9.384 -17.688 19.042 1.00 68.81 375 LYS A CA 1
ATOM 2951 C C . LYS A 1 375 ? -9.073 -17.001 20.393 1.00 68.81 375 LYS A C 1
ATOM 2953 O O . LYS A 1 375 ? -7.955 -17.143 20.883 1.00 68.81 375 LYS A O 1
ATOM 2958 N N . CYS A 1 376 ? -10.011 -16.285 21.014 1.00 72.06 376 CYS A N 1
ATOM 2959 C CA . CYS A 1 376 ? -9.809 -15.650 22.321 1.00 72.06 376 CYS A CA 1
ATOM 2960 C C . CYS A 1 376 ? -9.763 -16.727 23.420 1.00 72.06 376 CYS A C 1
ATOM 2962 O O . CYS A 1 376 ? -10.796 -17.264 23.821 1.00 72.06 376 CYS A O 1
ATOM 2964 N N . LYS A 1 377 ? -8.561 -17.101 23.878 1.00 75.62 377 LYS A N 1
ATOM 2965 C CA . LYS A 1 377 ? -8.361 -18.205 24.834 1.00 75.62 377 LYS A CA 1
ATOM 2966 C C . LYS A 1 377 ? -8.621 -17.805 26.281 1.00 75.62 377 LYS A C 1
ATOM 2968 O O . LYS A 1 377 ? -8.967 -18.677 27.067 1.00 75.62 377 LYS A O 1
ATOM 2973 N N . GLY A 1 378 ? -8.438 -16.534 26.634 1.00 75.88 378 GLY A N 1
ATOM 2974 C CA . GLY A 1 378 ? -8.680 -16.032 27.992 1.00 75.88 378 GLY A CA 1
ATOM 2975 C C . GLY A 1 378 ? -10.153 -15.799 28.326 1.00 75.88 378 GLY A C 1
ATOM 2976 O O . GLY A 1 378 ? -10.487 -15.693 29.498 1.00 75.88 378 GLY A O 1
ATOM 2977 N N . LEU A 1 379 ? -11.026 -15.744 27.315 1.00 78.19 379 LEU A N 1
ATOM 2978 C CA . LEU A 1 379 ? -12.424 -15.363 27.486 1.00 78.19 379 LEU A CA 1
ATOM 2979 C C . LEU A 1 379 ? -13.240 -16.493 28.128 1.00 78.19 379 LEU A C 1
ATOM 2981 O O . LEU A 1 379 ? -13.384 -17.567 27.545 1.00 78.19 379 LEU A O 1
ATOM 2985 N N . GLU A 1 380 ? -13.787 -16.219 29.310 1.00 76.19 380 GLU A N 1
ATOM 2986 C CA . GLU A 1 380 ? -14.567 -17.129 30.152 1.00 76.19 380 GLU A CA 1
ATOM 2987 C C . GLU A 1 380 ? -16.077 -16.839 30.093 1.00 76.19 380 GLU A C 1
ATOM 2989 O O . GLU A 1 380 ? -16.874 -17.787 30.095 1.00 76.19 380 GLU A O 1
ATOM 2994 N N . SER A 1 381 ? -16.482 -15.564 29.982 1.00 73.50 381 SER A N 1
ATOM 2995 C CA . SER A 1 381 ? -17.892 -15.160 29.855 1.00 73.50 381 SER A CA 1
ATOM 2996 C C . SER A 1 381 ? -18.161 -14.097 28.780 1.00 73.50 381 SER A C 1
ATOM 2998 O O . SER A 1 381 ? -17.346 -13.212 28.518 1.00 73.50 381 SER A O 1
ATOM 3000 N N . ILE A 1 382 ? -19.354 -14.171 28.183 1.00 78.12 382 ILE A N 1
ATOM 3001 C CA . ILE A 1 382 ? -19.988 -13.100 27.403 1.00 78.12 382 ILE A CA 1
ATOM 3002 C C . ILE A 1 382 ? -21.376 -12.850 28.011 1.00 78.12 382 ILE A C 1
ATOM 3004 O O . ILE A 1 382 ? -22.160 -13.795 28.157 1.00 78.12 382 ILE A O 1
ATOM 3008 N N . SER A 1 383 ? -21.692 -11.607 28.371 1.00 72.38 383 SER A N 1
ATOM 3009 C CA . SER A 1 383 ? -22.972 -11.244 28.996 1.00 72.38 383 SER A CA 1
ATOM 3010 C C . SER A 1 383 ? -23.438 -9.838 28.595 1.00 72.38 383 SER A C 1
ATOM 3012 O O . SER A 1 383 ? -22.686 -9.066 28.002 1.00 72.38 383 SER A O 1
ATOM 3014 N N . ASN A 1 384 ? -24.693 -9.497 28.907 1.00 72.00 384 ASN A N 1
ATOM 3015 C CA . ASN A 1 384 ? -25.234 -8.142 28.756 1.00 72.00 384 ASN A CA 1
ATOM 3016 C C . ASN A 1 384 ? -25.079 -7.519 27.345 1.00 72.00 384 ASN A C 1
ATOM 3018 O O . ASN A 1 384 ? -24.555 -6.414 27.188 1.00 72.00 384 ASN A O 1
ATOM 3022 N N . LEU A 1 385 ? -25.549 -8.242 26.316 1.00 74.06 385 LEU A N 1
ATOM 3023 C CA . LEU A 1 385 ? -25.517 -7.848 24.894 1.00 74.06 385 LEU A CA 1
ATOM 3024 C C . LEU A 1 385 ? -26.927 -7.831 24.249 1.00 74.06 385 LEU A C 1
ATOM 3026 O O . LEU A 1 385 ? -27.184 -8.592 23.309 1.00 74.06 385 LEU A O 1
ATOM 3030 N N . PRO A 1 386 ? -27.861 -6.987 24.729 1.00 68.12 386 PRO A N 1
ATOM 3031 C CA . PRO A 1 386 ? -29.279 -7.073 24.368 1.00 68.12 386 PRO A CA 1
ATOM 3032 C C . PRO A 1 386 ? -29.617 -6.633 22.934 1.00 68.12 386 PRO A C 1
ATOM 3034 O O . PRO A 1 386 ? -30.681 -6.987 22.438 1.00 68.12 386 PRO A O 1
ATOM 3037 N N . GLN A 1 387 ? -28.757 -5.852 22.265 1.00 72.50 387 GLN A N 1
ATOM 3038 C CA . GLN A 1 387 ? -29.025 -5.338 20.910 1.00 72.50 387 GLN A CA 1
ATOM 3039 C C . GLN A 1 387 ? -28.331 -6.127 19.783 1.00 72.50 387 GLN A C 1
ATOM 3041 O O . GLN A 1 387 ? -28.626 -5.902 18.606 1.00 72.50 387 GLN A O 1
ATOM 3046 N N . VAL A 1 388 ? -27.420 -7.050 20.111 1.00 72.06 388 VAL A N 1
ATOM 3047 C CA . VAL A 1 388 ? -26.652 -7.815 19.115 1.00 72.06 388 VAL A CA 1
ATOM 3048 C C . VAL A 1 388 ? -27.588 -8.759 18.357 1.00 72.06 388 VAL A C 1
ATOM 3050 O O . VAL A 1 388 ? -28.393 -9.457 18.962 1.00 72.06 388 VAL A O 1
ATOM 3053 N N . LYS A 1 389 ? -27.484 -8.812 17.024 1.00 70.94 389 LYS A N 1
ATOM 3054 C CA . LYS A 1 389 ? -28.322 -9.684 16.179 1.00 70.94 389 LYS A CA 1
ATOM 3055 C C . LYS A 1 389 ? -27.620 -10.995 15.846 1.00 70.94 389 LYS A C 1
ATOM 3057 O O . LYS A 1 389 ? -28.234 -12.056 15.907 1.00 70.94 389 LYS A O 1
ATOM 3062 N N . GLU A 1 390 ? -26.332 -10.923 15.519 1.00 69.75 390 GLU A N 1
ATOM 3063 C CA . GLU A 1 390 ? -25.503 -12.075 15.165 1.00 69.75 390 GLU A CA 1
ATOM 3064 C C . GLU A 1 390 ? -24.291 -12.181 16.102 1.00 69.75 390 GLU A C 1
ATOM 3066 O O . GLU A 1 390 ? -23.462 -11.265 16.151 1.00 69.75 390 GLU A O 1
ATOM 3071 N N . LEU A 1 391 ? -24.146 -13.324 16.787 1.00 72.88 391 LEU A N 1
ATOM 3072 C CA . LEU A 1 391 ? -22.931 -13.677 17.526 1.00 72.88 391 LEU A CA 1
ATOM 3073 C C . LEU A 1 391 ? -22.192 -14.827 16.827 1.00 72.88 391 LEU A C 1
ATOM 3075 O O . LEU A 1 391 ? -22.700 -15.942 16.688 1.00 72.88 391 LEU A O 1
ATOM 3079 N N . ASN A 1 392 ? -20.942 -14.575 16.446 1.00 68.00 392 ASN A N 1
ATOM 3080 C CA . ASN A 1 392 ? -20.064 -15.558 15.818 1.00 68.00 392 ASN A CA 1
ATOM 3081 C C . ASN A 1 392 ? -18.865 -15.852 16.730 1.00 68.00 392 ASN A C 1
ATOM 3083 O O . ASN A 1 392 ? -17.911 -15.077 16.745 1.00 68.00 392 ASN A O 1
ATOM 3087 N N . VAL A 1 393 ? -18.886 -16.974 17.460 1.00 67.94 393 VAL A N 1
ATOM 3088 C CA . VAL A 1 393 ? -17.761 -17.403 18.313 1.00 67.94 393 VAL A CA 1
ATOM 3089 C C . VAL A 1 393 ? -17.051 -18.603 17.697 1.00 67.94 393 VAL A C 1
ATOM 3091 O O . VAL A 1 393 ? -17.666 -19.639 17.438 1.00 67.94 393 VAL A O 1
ATOM 3094 N N . ALA A 1 394 ? -15.736 -18.498 17.510 1.00 64.94 394 ALA A N 1
ATOM 3095 C CA . ALA A 1 394 ? -14.910 -19.596 17.027 1.00 64.94 394 ALA A CA 1
ATOM 3096 C C . ALA A 1 394 ? -13.633 -19.771 17.854 1.00 64.94 394 ALA A C 1
ATOM 3098 O O . ALA A 1 394 ? -12.936 -18.805 18.140 1.00 64.94 394 ALA A O 1
ATOM 3099 N N . CYS A 1 395 ? -13.256 -21.018 18.146 1.00 65.88 395 CYS A N 1
ATOM 3100 C CA . CYS A 1 395 ? -11.961 -21.360 18.754 1.00 65.88 395 CYS A CA 1
ATOM 3101 C C . CYS A 1 395 ? -11.672 -20.720 20.138 1.00 65.88 395 CYS A C 1
ATOM 3103 O O . CYS A 1 395 ? -10.503 -20.520 20.459 1.00 65.88 395 CYS A O 1
ATOM 3105 N N . CYS A 1 396 ? -12.688 -20.418 20.954 1.00 67.44 396 CYS A N 1
ATOM 3106 C CA . CYS A 1 396 ? -12.530 -19.855 22.307 1.00 67.44 396 CYS A CA 1
ATOM 3107 C C . CYS A 1 396 ? -12.694 -20.962 23.378 1.00 67.44 396 CYS A C 1
ATOM 3109 O O . CYS A 1 396 ? -13.818 -21.216 23.807 1.00 67.44 396 CYS A O 1
ATOM 3111 N N . PRO A 1 397 ? -11.623 -21.682 23.780 1.00 63.75 397 PRO A N 1
ATOM 3112 C CA . PRO A 1 397 ? -11.729 -22.920 24.565 1.00 63.75 397 PRO A CA 1
ATOM 3113 C C . PRO A 1 397 ? -12.202 -22.750 26.015 1.00 63.75 397 PRO A C 1
ATOM 3115 O O . PRO A 1 397 ? -12.756 -23.697 26.565 1.00 63.75 397 PRO A O 1
ATOM 3118 N N . ASN A 1 398 ? -11.976 -21.588 26.635 1.00 69.88 398 ASN A N 1
ATOM 3119 C CA . ASN A 1 398 ? -12.338 -21.346 28.035 1.00 69.88 398 ASN A CA 1
ATOM 3120 C C . ASN A 1 398 ? -13.714 -20.688 28.209 1.00 69.88 398 ASN A C 1
ATOM 3122 O O . ASN A 1 398 ? -14.131 -20.489 29.348 1.00 69.88 398 ASN A O 1
ATOM 3126 N N . LEU A 1 399 ? -14.431 -20.395 27.118 1.00 70.94 399 LEU A N 1
ATOM 3127 C CA . LEU A 1 399 ? -15.733 -19.735 27.173 1.00 70.94 399 LEU A CA 1
ATOM 3128 C C . LEU A 1 399 ? -16.779 -20.690 27.762 1.00 70.94 399 LEU A C 1
ATOM 3130 O O . LEU A 1 399 ? -17.203 -21.646 27.111 1.00 70.94 399 LEU A O 1
ATOM 3134 N N . ARG A 1 400 ? -17.178 -20.426 29.008 1.00 67.19 400 ARG A N 1
ATOM 3135 C CA . ARG A 1 400 ? -18.105 -21.252 29.801 1.00 67.19 400 ARG A CA 1
ATOM 3136 C C . ARG A 1 400 ? -19.504 -20.661 29.865 1.00 67.19 400 ARG A C 1
ATOM 3138 O O . ARG A 1 400 ? -20.468 -21.415 29.940 1.00 67.19 400 ARG A O 1
ATOM 3145 N N . HIS A 1 401 ? -19.612 -19.334 29.853 1.00 65.06 401 HIS A N 1
ATOM 3146 C CA . HIS A 1 401 ? -20.875 -18.628 30.031 1.00 65.06 401 HIS A CA 1
ATOM 3147 C C . HIS A 1 401 ? -21.164 -17.703 28.851 1.00 65.06 401 HIS A C 1
ATOM 3149 O O . HIS A 1 401 ? -20.345 -16.860 28.491 1.00 65.06 401 HIS A O 1
ATOM 3155 N N . VAL A 1 402 ? -22.343 -17.847 28.256 1.00 66.12 402 VAL A N 1
ATOM 3156 C CA . VAL A 1 402 ? -22.828 -16.987 27.176 1.00 66.12 402 VAL A CA 1
ATOM 3157 C C . VAL A 1 402 ? -24.294 -16.702 27.467 1.00 66.12 402 VAL A C 1
ATOM 3159 O O . VAL A 1 402 ? -25.123 -17.603 27.365 1.00 66.12 402 VAL A O 1
ATOM 3162 N N . GLN A 1 403 ? -24.604 -15.476 27.885 1.00 63.59 403 GLN A N 1
ATOM 3163 C CA . GLN A 1 403 ? -25.976 -15.086 28.203 1.00 63.59 403 GLN A CA 1
ATOM 3164 C C . GLN A 1 403 ? -26.739 -14.770 26.915 1.00 63.59 403 GLN A C 1
ATOM 3166 O O . GLN A 1 403 ? -26.378 -13.841 26.195 1.00 63.59 403 GLN A O 1
ATOM 3171 N N . ASP A 1 404 ? -27.771 -15.561 26.625 1.00 56.62 404 ASP A N 1
ATOM 3172 C CA . ASP A 1 404 ? -28.602 -15.411 25.430 1.00 56.62 404 ASP A CA 1
ATOM 3173 C C . ASP A 1 404 ? -29.649 -14.298 25.614 1.00 56.62 404 ASP A C 1
ATOM 3175 O O . ASP A 1 404 ? -30.294 -14.197 26.659 1.00 56.62 404 ASP A O 1
ATOM 3179 N N . TYR A 1 405 ? -29.815 -13.480 24.575 1.00 57.03 405 TYR A N 1
ATOM 3180 C CA . TYR A 1 405 ? -30.792 -12.390 24.484 1.00 57.03 405 TYR A CA 1
ATOM 3181 C C . TYR A 1 405 ? -31.726 -12.537 23.264 1.00 57.03 405 TYR A C 1
ATOM 3183 O O . TYR A 1 405 ? -32.424 -11.592 22.904 1.00 57.03 405 TYR A O 1
ATOM 3191 N N . GLY A 1 406 ? -31.763 -13.713 22.624 1.00 45.88 406 GLY A N 1
ATOM 3192 C CA . GLY A 1 406 ? -32.594 -13.984 21.447 1.00 45.88 406 GLY A CA 1
ATOM 3193 C C . GLY A 1 406 ? -31.891 -13.679 20.122 1.00 45.88 406 GLY A C 1
ATOM 3194 O O . GLY A 1 406 ? -32.504 -13.136 19.200 1.00 45.88 406 GLY A O 1
ATOM 3195 N N . TRP A 1 407 ? -30.598 -13.998 20.017 1.00 57.25 407 TRP A N 1
ATOM 3196 C CA . TRP A 1 407 ? -29.808 -13.730 18.810 1.00 57.25 407 TRP A CA 1
ATOM 3197 C C . TRP A 1 407 ? -30.340 -14.500 17.594 1.00 57.25 407 TRP A C 1
ATOM 3199 O O . TRP A 1 407 ? -30.568 -15.708 17.651 1.00 57.25 407 TRP A O 1
ATOM 3209 N N . THR A 1 408 ? -30.485 -13.823 16.450 1.00 36.78 408 THR A N 1
ATOM 3210 C CA . THR A 1 408 ? -31.047 -14.440 15.234 1.00 36.78 408 THR A CA 1
ATOM 3211 C C . THR A 1 408 ? -30.124 -15.494 14.633 1.00 36.78 408 THR A C 1
ATOM 3213 O O . THR A 1 408 ? -30.592 -16.396 13.935 1.00 36.78 408 THR A O 1
ATOM 3216 N N . ARG A 1 409 ? -28.812 -15.404 14.895 1.00 39.72 409 ARG A N 1
ATOM 3217 C CA . ARG A 1 409 ? -27.818 -16.418 14.520 1.00 39.72 409 ARG A CA 1
ATOM 3218 C C . ARG A 1 409 ? -26.726 -16.520 15.579 1.00 39.72 409 ARG A C 1
ATOM 3220 O O . ARG A 1 409 ? -26.038 -15.539 15.863 1.00 39.72 409 ARG A O 1
ATOM 3227 N N . ILE A 1 410 ? -26.519 -17.737 16.082 1.00 42.56 410 ILE A N 1
ATOM 3228 C CA . ILE A 1 410 ? -25.385 -18.093 16.940 1.00 42.56 410 ILE A CA 1
ATOM 3229 C C . ILE A 1 410 ? -24.515 -19.104 16.191 1.00 42.56 410 ILE A C 1
ATOM 3231 O O . ILE A 1 410 ? -24.865 -20.279 16.082 1.00 42.56 410 ILE A O 1
ATOM 3235 N N . CYS A 1 411 ? -23.363 -18.674 15.679 1.00 39.97 411 CYS A N 1
ATOM 3236 C CA . CYS A 1 411 ? -22.389 -19.599 15.098 1.00 39.97 411 CYS A CA 1
ATOM 3237 C C . CYS A 1 411 ? -21.362 -20.007 16.159 1.00 39.97 411 CYS A C 1
ATOM 3239 O O . CYS A 1 411 ? -20.253 -19.477 16.175 1.00 39.97 411 CYS A O 1
ATOM 3241 N N . THR A 1 412 ? -21.702 -20.971 17.021 1.00 41.56 412 THR A N 1
ATOM 3242 C CA . THR A 1 412 ? -20.755 -21.631 17.944 1.00 41.56 412 THR A CA 1
ATOM 3243 C C . THR A 1 412 ? -19.882 -22.637 17.196 1.00 41.56 412 THR A C 1
ATOM 3245 O O . THR A 1 412 ? -20.019 -23.860 17.315 1.00 41.56 412 THR A O 1
ATOM 3248 N N . ARG A 1 413 ? -18.946 -22.141 16.382 1.00 37.09 413 ARG A N 1
ATOM 3249 C CA . ARG A 1 413 ? -18.050 -23.035 15.652 1.00 37.09 413 ARG A CA 1
ATOM 3250 C C . ARG A 1 413 ? -16.912 -23.495 16.565 1.00 37.09 413 ARG A C 1
ATOM 3252 O O . ARG A 1 413 ? -15.910 -22.803 16.716 1.00 37.09 413 ARG A O 1
ATOM 3259 N N . TRP A 1 414 ? -17.069 -24.721 17.069 1.00 34.47 414 TRP A N 1
ATOM 3260 C CA . TRP A 1 414 ? -16.146 -25.476 17.935 1.00 34.47 414 TRP A CA 1
ATOM 3261 C C . TRP A 1 414 ? -16.239 -25.158 19.437 1.00 34.47 414 TRP A C 1
ATOM 3263 O O . TRP A 1 414 ? -15.392 -24.467 19.992 1.00 34.47 414 TRP A O 1
ATOM 3273 N N . LEU A 1 415 ? -17.215 -25.790 20.101 1.00 26.12 415 LEU A N 1
ATOM 3274 C CA . LEU A 1 415 ? -17.264 -25.997 21.561 1.00 26.12 415 LEU A CA 1
ATOM 3275 C C . LEU A 1 415 ? -17.047 -27.480 21.953 1.00 26.12 415 LEU A C 1
ATOM 3277 O O . LEU A 1 415 ? -17.517 -27.945 22.988 1.00 26.12 415 LEU A O 1
ATOM 3281 N N . ARG A 1 416 ? -16.365 -28.270 21.108 1.00 23.86 416 ARG A N 1
ATOM 3282 C CA . ARG A 1 416 ? -16.065 -29.687 21.383 1.00 23.86 416 ARG A CA 1
ATOM 3283 C C . ARG A 1 416 ? -14.674 -30.098 20.909 1.00 23.86 416 ARG A C 1
ATOM 3285 O O . ARG A 1 416 ? -14.456 -30.158 19.705 1.00 23.86 416 ARG A O 1
ATOM 3292 N N . TYR A 1 417 ? -13.854 -30.488 21.893 1.00 25.30 417 TYR A N 1
ATOM 3293 C CA . TYR A 1 417 ? -12.643 -31.318 21.806 1.00 25.30 417 TYR A CA 1
ATOM 3294 C C . TYR A 1 417 ? -11.490 -30.744 20.938 1.00 25.30 417 TYR A C 1
ATOM 3296 O O . TYR A 1 417 ? -11.686 -30.072 19.936 1.00 25.30 417 TYR A O 1
ATOM 3304 N N . GLY A 1 418 ? -10.216 -30.884 21.305 1.00 28.19 418 GLY A N 1
ATOM 3305 C CA . GLY A 1 418 ? -9.618 -31.958 22.095 1.00 28.19 418 GLY A CA 1
ATOM 3306 C C . GLY A 1 418 ? -9.135 -33.054 21.144 1.00 28.19 418 GLY A C 1
ATOM 3307 O O . GLY A 1 418 ? -9.932 -33.864 20.697 1.00 28.19 418 GLY A O 1
ATOM 3308 N N . SER A 1 419 ? -7.830 -33.078 20.861 1.00 26.39 419 SER A N 1
ATOM 3309 C CA . SER A 1 419 ? -7.144 -34.098 20.043 1.00 26.39 419 SER A CA 1
ATOM 3310 C C . SER A 1 419 ? -7.387 -34.082 18.518 1.00 26.39 419 SER A C 1
ATOM 3312 O O . SER A 1 419 ? -8.455 -34.399 18.018 1.00 26.39 419 SER A O 1
ATOM 3314 N N . LYS A 1 420 ? -6.297 -33.801 17.785 1.00 28.84 420 LYS A N 1
ATOM 3315 C CA . LYS A 1 420 ? -5.939 -34.274 16.426 1.00 28.84 420 LYS A CA 1
ATOM 3316 C C . LYS A 1 420 ? -7.061 -34.471 15.373 1.00 28.84 420 LYS A C 1
ATOM 3318 O O . LYS A 1 420 ? -7.641 -35.545 15.275 1.00 28.84 420 LYS A O 1
ATOM 3323 N N . GLY A 1 421 ? -7.121 -33.549 14.403 1.00 29.58 421 GLY A N 1
ATOM 3324 C CA . GLY A 1 421 ? -7.434 -33.890 13.000 1.00 29.58 421 GLY A CA 1
ATOM 3325 C C . GLY A 1 421 ? -8.649 -33.203 12.358 1.00 29.58 421 GLY A C 1
ATOM 3326 O O . GLY A 1 421 ? -9.736 -33.192 12.910 1.00 29.58 421 GLY A O 1
ATOM 3327 N N . PHE A 1 422 ? -8.439 -32.714 11.128 1.00 23.86 422 PHE A N 1
ATOM 3328 C CA . PHE A 1 422 ? -9.436 -32.288 10.126 1.00 23.86 422 PHE A CA 1
ATOM 3329 C C . PHE A 1 422 ? -10.355 -31.080 10.441 1.00 23.86 422 PHE A C 1
ATOM 3331 O O . PHE A 1 422 ? -11.338 -31.152 11.171 1.00 23.86 422 PHE A O 1
ATOM 3338 N N . LYS A 1 423 ? -10.094 -29.965 9.737 1.00 22.42 423 LYS A N 1
ATOM 3339 C CA . LYS A 1 423 ? -11.007 -28.818 9.545 1.00 22.42 423 LYS A CA 1
ATOM 3340 C C . LYS A 1 423 ? -11.505 -28.815 8.093 1.00 22.42 423 LYS A C 1
ATOM 3342 O O . LYS A 1 423 ? -10.687 -29.051 7.214 1.00 22.42 423 LYS A O 1
ATOM 3347 N N . ILE A 1 424 ? -12.779 -28.486 7.820 1.00 23.72 424 ILE A N 1
ATOM 3348 C CA . ILE A 1 424 ? -13.277 -28.235 6.443 1.00 23.72 424 ILE A CA 1
ATOM 3349 C C . ILE A 1 424 ? -14.357 -27.109 6.396 1.00 23.72 424 ILE A C 1
ATOM 3351 O O . ILE A 1 424 ? -15.402 -27.251 7.046 1.00 23.72 424 ILE A O 1
ATOM 3355 N N . ASN A 1 425 ? -14.194 -26.026 5.599 1.00 22.12 425 ASN A N 1
ATOM 3356 C CA . ASN A 1 425 ? -15.195 -24.934 5.387 1.00 22.12 425 ASN A CA 1
ATOM 3357 C C . ASN A 1 425 ? -15.219 -24.327 3.947 1.00 22.12 425 ASN A C 1
ATOM 3359 O O . ASN A 1 425 ? -14.149 -24.224 3.379 1.00 22.12 425 ASN A O 1
ATOM 3363 N N . VAL A 1 426 ? -16.324 -23.900 3.286 1.00 23.94 426 VAL A N 1
ATOM 3364 C CA . VAL A 1 426 ? -17.776 -23.828 3.636 1.00 23.94 426 VAL A CA 1
ATOM 3365 C C . VAL A 1 426 ? -18.237 -22.391 3.892 1.00 23.94 426 VAL A C 1
ATOM 3367 O O . VAL A 1 426 ? -18.930 -22.176 4.878 1.00 23.94 426 VAL A O 1
ATOM 3370 N N . ASP A 1 427 ? -17.958 -21.464 2.973 1.00 21.58 427 ASP A N 1
ATOM 3371 C CA . ASP A 1 427 ? -19.032 -21.002 2.068 1.00 21.58 427 ASP A CA 1
ATOM 3372 C C . ASP A 1 427 ? -18.477 -20.368 0.776 1.00 21.58 427 ASP A C 1
ATOM 3374 O O . ASP A 1 427 ? -17.445 -19.711 0.842 1.00 21.58 427 ASP A O 1
ATOM 3378 N N . ILE A 1 428 ? -19.148 -20.556 -0.373 1.00 27.28 428 ILE A N 1
ATOM 3379 C CA . ILE A 1 428 ? -19.029 -19.712 -1.588 1.00 27.28 428 ILE A CA 1
ATOM 3380 C C . ILE A 1 428 ? -20.347 -19.819 -2.367 1.00 27.28 428 ILE A C 1
ATOM 3382 O O . ILE A 1 428 ? -20.621 -20.853 -2.978 1.00 27.28 428 ILE A O 1
ATOM 3386 N N . SER A 1 429 ? -21.121 -18.737 -2.410 1.00 21.70 429 SER A N 1
ATOM 3387 C CA . SER A 1 429 ? -22.321 -18.612 -3.239 1.00 21.70 429 SER A CA 1
ATOM 3388 C C . SER A 1 429 ? -21.996 -18.277 -4.704 1.00 21.70 429 SER A C 1
ATOM 3390 O O . SER A 1 429 ? -20.970 -17.679 -5.028 1.00 21.70 429 SER A O 1
ATOM 3392 N N . MET A 1 430 ? -22.907 -18.643 -5.609 1.00 25.92 430 MET A N 1
ATOM 3393 C CA . MET A 1 430 ? -22.933 -18.167 -6.995 1.00 25.92 430 MET A CA 1
ATOM 3394 C C . MET A 1 430 ? -24.393 -18.013 -7.428 1.00 25.92 430 MET A C 1
ATOM 3396 O O . MET A 1 430 ? -25.134 -18.995 -7.462 1.00 25.92 430 MET A O 1
ATOM 3400 N N . GLU A 1 431 ? -24.811 -16.790 -7.749 1.00 23.03 431 GLU A N 1
ATOM 3401 C CA . GLU A 1 431 ? -26.092 -16.552 -8.415 1.00 23.03 431 GLU A CA 1
ATOM 3402 C C . GLU A 1 431 ? -25.983 -16.881 -9.908 1.00 23.03 431 GLU A C 1
ATOM 3404 O O . GLU A 1 431 ? -24.961 -16.622 -10.544 1.00 23.03 431 GLU A O 1
ATOM 3409 N N . MET A 1 432 ? -27.053 -17.440 -10.476 1.00 26.23 432 MET A N 1
ATOM 3410 C CA . MET A 1 432 ? -27.174 -17.664 -11.915 1.00 26.23 432 MET A CA 1
ATOM 3411 C C . MET A 1 432 ? -28.366 -16.885 -12.463 1.00 26.23 432 MET A C 1
ATOM 3413 O O . MET A 1 432 ? -29.517 -17.243 -12.208 1.00 26.23 432 MET A O 1
ATOM 3417 N N . SER A 1 433 ? -28.086 -15.856 -13.263 1.00 25.61 433 SER A N 1
ATOM 3418 C CA . SER A 1 433 ? -29.060 -15.179 -14.116 1.00 25.61 433 SER A CA 1
ATOM 3419 C C . SER A 1 433 ? -28.725 -15.452 -15.589 1.00 25.61 433 SER A C 1
ATOM 3421 O O . SER A 1 433 ? -27.588 -15.300 -16.026 1.00 25.61 433 SER A O 1
ATOM 3423 N N . GLY A 1 434 ? -29.721 -15.902 -16.360 1.00 27.50 434 GLY A N 1
ATOM 3424 C CA . GLY A 1 434 ? -29.584 -16.164 -17.799 1.00 27.50 434 GLY A CA 1
ATOM 3425 C C . GLY A 1 434 ? -30.168 -17.505 -18.250 1.00 27.50 434 GLY A C 1
ATOM 3426 O O . GLY A 1 434 ? -29.699 -18.573 -17.865 1.00 27.50 434 GLY A O 1
ATOM 3427 N N . ARG A 1 435 ? -31.185 -17.458 -19.120 1.00 32.62 435 ARG A N 1
ATOM 3428 C CA . ARG A 1 435 ? -31.728 -18.639 -19.808 1.00 32.62 435 ARG A CA 1
ATOM 3429 C C . ARG A 1 435 ? -30.937 -18.910 -21.094 1.00 32.62 435 ARG A C 1
ATOM 3431 O O . ARG A 1 435 ? -31.211 -18.277 -22.104 1.00 32.62 435 ARG A O 1
ATOM 3438 N N . SER A 1 436 ? -30.013 -19.871 -21.091 1.00 33.94 436 SER A N 1
ATOM 3439 C CA . SER A 1 436 ? -29.651 -20.638 -22.300 1.00 33.94 436 SER A CA 1
ATOM 3440 C C . SER A 1 436 ? -28.871 -21.910 -21.946 1.00 33.94 436 SER A C 1
ATOM 3442 O O . SER A 1 436 ? -28.024 -21.916 -21.056 1.00 33.94 436 SER A O 1
ATOM 3444 N N . THR A 1 437 ? -29.158 -23.009 -22.643 1.00 34.91 437 THR A N 1
ATOM 3445 C CA . THR A 1 437 ? -28.525 -24.323 -22.423 1.00 34.91 437 THR A CA 1
ATOM 3446 C C . THR A 1 437 ? -27.177 -24.490 -23.135 1.00 34.91 437 THR A C 1
ATOM 3448 O O . THR A 1 437 ? -26.476 -25.464 -22.875 1.00 34.91 437 THR A O 1
ATOM 3451 N N . SER A 1 438 ? -26.759 -23.525 -23.961 1.00 37.19 438 SER A N 1
ATOM 3452 C CA . SER A 1 438 ? -25.450 -23.496 -24.635 1.00 37.19 438 SER A CA 1
ATOM 3453 C C . SER A 1 438 ? -24.281 -23.085 -23.726 1.00 37.19 438 SER A C 1
ATOM 3455 O O . SER A 1 438 ? -23.124 -23.191 -24.123 1.00 37.19 438 SER A O 1
ATOM 3457 N N . GLY A 1 439 ? -24.544 -22.640 -22.492 1.00 40.41 439 GLY A N 1
ATOM 3458 C CA . GLY A 1 439 ? -23.498 -22.225 -21.551 1.00 40.41 439 GLY A CA 1
ATOM 3459 C C . GLY A 1 439 ? -22.751 -23.362 -20.837 1.00 40.41 439 GLY A C 1
ATOM 3460 O O . GLY A 1 439 ? -21.743 -23.095 -20.189 1.00 40.41 439 GLY A O 1
ATOM 3461 N N . PHE A 1 440 ? -23.216 -24.615 -20.890 1.00 35.25 440 PHE A N 1
ATOM 3462 C CA . PHE A 1 440 ? -22.781 -25.638 -19.922 1.00 35.25 440 PHE A CA 1
ATOM 3463 C C . PHE A 1 440 ? -21.278 -25.989 -19.971 1.00 35.25 440 PHE A C 1
ATOM 3465 O O . PHE A 1 440 ? -20.672 -26.189 -18.920 1.00 35.25 440 PHE A O 1
ATOM 3472 N N . GLU A 1 441 ? -20.650 -26.020 -21.149 1.00 34.81 441 GLU A N 1
ATOM 3473 C CA . GLU A 1 441 ? -19.224 -26.376 -21.285 1.00 34.81 441 GLU A CA 1
ATOM 3474 C C . GLU A 1 441 ? -18.279 -25.236 -20.882 1.00 34.81 441 GLU A C 1
ATOM 3476 O O . GLU A 1 441 ? -17.284 -25.463 -20.190 1.00 34.81 441 GLU A O 1
ATOM 3481 N N . SER A 1 442 ? -18.617 -23.985 -21.214 1.00 37.78 442 SER A N 1
ATOM 3482 C CA . SER A 1 442 ? -17.806 -22.820 -20.829 1.00 37.78 442 SER A CA 1
ATOM 3483 C C . SER A 1 442 ? -17.771 -22.609 -19.309 1.00 37.78 442 SER A C 1
ATOM 3485 O O . SER A 1 442 ? -16.778 -22.112 -18.773 1.00 37.78 442 SER A O 1
ATOM 3487 N N . HIS A 1 443 ? -18.804 -23.063 -18.591 1.00 42.47 443 HIS A N 1
ATOM 3488 C CA . HIS A 1 443 ? -18.835 -23.060 -17.128 1.00 42.47 443 HIS A CA 1
ATOM 3489 C C . HIS A 1 443 ? -17.978 -24.178 -16.510 1.00 42.47 443 HIS A C 1
ATOM 3491 O O . HIS A 1 443 ? -17.358 -23.940 -15.475 1.00 42.47 443 HIS A O 1
ATOM 3497 N N . ILE A 1 444 ? -17.850 -25.344 -17.158 1.00 38.06 444 ILE A N 1
ATOM 3498 C CA . ILE A 1 444 ? -16.915 -26.408 -16.740 1.00 38.06 444 ILE A CA 1
ATOM 3499 C C . ILE A 1 444 ? -15.460 -25.953 -16.940 1.00 38.06 444 ILE A C 1
ATOM 3501 O O . ILE A 1 444 ? -14.639 -26.103 -16.039 1.00 38.06 444 ILE A O 1
ATOM 3505 N N . ILE A 1 445 ? -15.143 -25.297 -18.062 1.00 39.62 445 ILE A N 1
ATOM 3506 C CA . ILE A 1 445 ? -13.798 -24.745 -18.316 1.00 39.62 445 ILE A CA 1
ATOM 3507 C C . ILE A 1 445 ? -13.460 -23.620 -17.321 1.00 39.62 445 ILE A C 1
ATOM 3509 O O . ILE A 1 445 ? -12.348 -23.567 -16.789 1.00 39.62 445 ILE A O 1
ATOM 3513 N N . ARG A 1 446 ? -14.425 -22.744 -17.001 1.00 41.47 446 ARG A N 1
ATOM 3514 C CA . ARG A 1 446 ? -14.267 -21.722 -15.949 1.00 41.47 446 ARG A CA 1
ATOM 3515 C C . ARG A 1 446 ? -14.071 -22.356 -14.566 1.00 41.47 446 ARG A C 1
ATOM 3517 O O . ARG A 1 446 ? -13.296 -21.826 -13.772 1.00 41.47 446 ARG A O 1
ATOM 3524 N N . TRP A 1 447 ? -14.729 -23.484 -14.287 1.00 43.69 447 TRP A N 1
ATOM 3525 C CA . TRP A 1 447 ? -14.527 -24.254 -13.060 1.00 43.69 447 TRP A CA 1
ATOM 3526 C C . TRP A 1 447 ? -13.116 -24.851 -12.991 1.00 43.69 447 TRP A C 1
ATOM 3528 O O . TRP A 1 447 ? -12.448 -24.651 -11.980 1.00 43.69 447 TRP A O 1
ATOM 3538 N N . HIS A 1 448 ? -12.616 -25.474 -14.067 1.00 40.09 448 HIS A N 1
ATOM 3539 C CA . HIS A 1 448 ? -11.241 -25.990 -14.140 1.00 40.09 448 HIS A CA 1
ATOM 3540 C C . HIS A 1 448 ? -10.192 -24.910 -13.849 1.00 40.09 448 HIS A C 1
ATOM 3542 O O . HIS A 1 448 ? -9.399 -25.087 -12.929 1.00 40.09 448 HIS A O 1
ATOM 3548 N N . LYS A 1 449 ? -10.240 -23.753 -14.532 1.00 43.53 449 LYS A N 1
ATOM 3549 C CA . LYS A 1 449 ? -9.298 -22.645 -14.265 1.00 43.53 449 LYS A CA 1
ATOM 3550 C C . LYS A 1 449 ? -9.351 -22.142 -12.818 1.00 43.53 449 LYS A C 1
ATOM 3552 O O . LYS A 1 449 ? -8.337 -21.690 -12.290 1.00 43.53 449 LYS A O 1
ATOM 3557 N N . LYS A 1 450 ? -10.517 -22.199 -12.164 1.00 42.38 450 LYS A N 1
ATOM 3558 C CA . LYS A 1 450 ? -10.644 -21.833 -10.746 1.00 42.38 450 LYS A CA 1
ATOM 3559 C C . LYS A 1 450 ? -10.067 -22.925 -9.838 1.00 42.38 450 LYS A C 1
ATOM 3561 O O . LYS A 1 450 ? -9.326 -22.606 -8.918 1.00 42.38 450 LYS A O 1
ATOM 3566 N N . ALA A 1 451 ? -10.366 -24.195 -10.116 1.00 41.25 451 ALA A N 1
ATOM 3567 C CA . ALA A 1 451 ? -9.865 -25.350 -9.373 1.00 41.25 451 ALA A CA 1
ATOM 3568 C C . ALA A 1 451 ? -8.333 -25.473 -9.444 1.00 41.25 451 ALA A C 1
ATOM 3570 O O . ALA A 1 451 ? -7.703 -25.685 -8.415 1.00 41.25 451 ALA A O 1
ATOM 3571 N N . GLU A 1 452 ? -7.726 -25.260 -10.613 1.00 41.66 452 GLU A N 1
ATOM 3572 C CA . GLU A 1 452 ? -6.266 -25.249 -10.785 1.00 41.66 452 GLU A CA 1
ATOM 3573 C C . GLU A 1 452 ? -5.612 -24.108 -9.987 1.00 41.66 452 GLU A C 1
ATOM 3575 O O . GLU A 1 452 ? -4.652 -24.349 -9.256 1.00 41.66 452 GLU A O 1
ATOM 3580 N N . ARG A 1 453 ? -6.192 -22.894 -10.004 1.00 40.78 453 ARG A N 1
ATOM 3581 C CA . ARG A 1 453 ? -5.746 -21.781 -9.141 1.00 40.78 453 ARG A CA 1
ATOM 3582 C C . ARG A 1 453 ? -5.875 -22.096 -7.641 1.00 40.78 453 ARG A C 1
ATOM 3584 O O . ARG A 1 453 ? -4.988 -21.714 -6.882 1.00 40.78 453 ARG A O 1
ATOM 3591 N N . TYR A 1 454 ? -6.917 -22.815 -7.211 1.00 44.88 454 TYR A N 1
ATOM 3592 C CA . TYR A 1 454 ? -7.056 -23.274 -5.818 1.00 44.88 454 TYR A CA 1
ATOM 3593 C C . TYR A 1 454 ? -6.059 -24.385 -5.446 1.00 44.88 454 TYR A C 1
ATOM 3595 O O . TYR A 1 454 ? -5.582 -24.411 -4.319 1.00 44.88 454 TYR A O 1
ATOM 3603 N N . ILE A 1 455 ? -5.707 -25.284 -6.371 1.00 42.69 455 ILE A N 1
ATOM 3604 C CA . ILE A 1 455 ? -4.693 -26.332 -6.142 1.00 42.69 455 ILE A CA 1
ATOM 3605 C C . ILE A 1 455 ? -3.276 -25.730 -6.064 1.00 42.69 455 ILE A C 1
ATOM 3607 O O . ILE A 1 455 ? -2.432 -26.247 -5.331 1.00 42.69 455 ILE A O 1
ATOM 3611 N N . ALA A 1 456 ? -3.020 -24.626 -6.775 1.00 42.16 456 ALA A N 1
ATOM 3612 C CA . ALA A 1 456 ? -1.744 -23.909 -6.741 1.00 42.16 456 ALA A CA 1
ATOM 3613 C C . ALA A 1 456 ? -1.491 -23.146 -5.421 1.00 42.16 456 ALA A C 1
ATOM 3615 O O . ALA A 1 456 ? -0.342 -23.024 -4.999 1.00 42.16 456 ALA A O 1
ATOM 3616 N N . HIS A 1 457 ? -2.540 -22.672 -4.738 1.00 41.78 457 HIS A N 1
ATOM 3617 C CA . HIS A 1 457 ? -2.416 -21.973 -3.452 1.00 41.78 457 HIS A CA 1
ATOM 3618 C C . HIS A 1 457 ? -2.304 -22.979 -2.299 1.00 41.78 457 HIS A C 1
ATOM 3620 O O . HIS A 1 457 ? -3.291 -23.412 -1.715 1.00 41.78 457 HIS A O 1
ATOM 3626 N N . LYS A 1 458 ? -1.079 -23.374 -1.947 1.00 38.41 458 LYS A N 1
ATOM 3627 C CA . LYS A 1 458 ? -0.829 -24.475 -0.997 1.00 38.41 458 LYS A CA 1
ATOM 3628 C C . LYS A 1 458 ? -0.950 -24.108 0.496 1.00 38.41 458 LYS A C 1
ATOM 3630 O O . LYS A 1 458 ? -0.472 -24.864 1.343 1.00 38.41 458 LYS A O 1
ATOM 3635 N N . GLU A 1 459 ? -1.581 -22.980 0.822 1.00 42.34 459 GLU A N 1
ATOM 3636 C CA . GLU A 1 459 ? -1.572 -22.389 2.172 1.00 42.34 459 GLU A CA 1
ATOM 3637 C C . GLU A 1 459 ? -2.866 -22.608 2.980 1.00 42.34 459 GLU A C 1
ATOM 3639 O O . GLU A 1 459 ? -2.803 -22.692 4.208 1.00 42.34 459 GLU A O 1
ATOM 3644 N N . GLU A 1 460 ? -4.025 -22.837 2.344 1.00 38.94 460 GLU A N 1
ATOM 3645 C CA . GLU A 1 460 ? -5.246 -23.236 3.064 1.00 38.94 460 GLU A CA 1
ATOM 3646 C C . GLU A 1 460 ? -5.516 -24.743 2.953 1.00 38.94 460 GLU A C 1
ATOM 3648 O O . GLU A 1 460 ? -5.766 -25.296 1.885 1.00 38.94 460 GLU A O 1
ATOM 3653 N N . LYS A 1 461 ? -5.542 -25.439 4.096 1.00 46.78 461 LYS A N 1
ATOM 3654 C CA . LYS A 1 461 ? -5.704 -26.908 4.142 1.00 46.78 461 LYS A CA 1
ATOM 3655 C C . LYS A 1 461 ? -7.126 -27.424 3.872 1.00 46.78 461 LYS A C 1
ATOM 3657 O O . LYS A 1 461 ? -7.341 -28.630 3.990 1.00 46.78 461 LYS A O 1
ATOM 3662 N N . ALA A 1 462 ? -8.097 -26.564 3.554 1.00 46.66 462 ALA A N 1
ATOM 3663 C CA . ALA A 1 462 ? -9.447 -27.008 3.208 1.00 46.66 462 ALA A CA 1
ATOM 3664 C C . ALA A 1 462 ? -10.262 -25.982 2.407 1.00 46.66 462 ALA A C 1
ATOM 3666 O O . ALA A 1 462 ? -10.942 -25.135 2.985 1.00 46.66 462 ALA A O 1
ATOM 3667 N N . TYR A 1 463 ? -10.298 -26.168 1.089 1.00 48.31 463 TYR A N 1
ATOM 3668 C CA . TYR A 1 463 ? -11.305 -25.562 0.220 1.00 48.31 463 TYR A CA 1
ATOM 3669 C C . TYR A 1 463 ? -12.619 -26.333 0.264 1.00 48.31 463 TYR A C 1
ATOM 3671 O O . TYR A 1 463 ? -12.682 -27.518 0.599 1.00 48.31 463 TYR A O 1
ATOM 3679 N N . LYS A 1 464 ? -13.697 -25.646 -0.098 1.00 48.88 464 LYS A N 1
ATOM 3680 C CA . LYS A 1 464 ? -15.052 -26.193 -0.142 1.00 48.88 464 LYS A CA 1
ATOM 3681 C C . LYS A 1 464 ? -15.870 -25.216 -0.998 1.00 48.88 464 LYS A C 1
ATOM 3683 O O . LYS A 1 464 ? -15.669 -24.007 -0.911 1.00 48.88 464 LYS A O 1
ATOM 3688 N N . LEU A 1 465 ? -16.767 -25.730 -1.830 1.00 46.12 465 LEU A N 1
ATOM 3689 C CA . LEU A 1 465 ? -17.492 -24.965 -2.850 1.00 46.12 465 LEU A CA 1
ATOM 3690 C C . LEU A 1 465 ? -18.991 -25.265 -2.740 1.00 46.12 465 LEU A C 1
ATOM 3692 O O . LEU A 1 465 ? -19.349 -26.434 -2.599 1.00 46.12 465 LEU A O 1
ATOM 3696 N N . ALA A 1 466 ? -19.858 -24.253 -2.834 1.00 43.78 466 ALA A N 1
ATOM 3697 C CA . ALA A 1 466 ? -21.298 -24.463 -2.971 1.00 43.78 466 ALA A CA 1
ATOM 3698 C C . ALA A 1 466 ? -21.763 -24.159 -4.405 1.00 43.78 466 ALA A C 1
ATOM 3700 O O . ALA A 1 466 ? -21.205 -23.314 -5.102 1.00 43.78 466 ALA A O 1
ATOM 3701 N N . ILE A 1 467 ? -22.788 -24.884 -4.859 1.00 48.19 467 ILE A N 1
ATOM 3702 C CA . ILE A 1 467 ? -23.432 -24.681 -6.162 1.00 48.19 467 ILE A CA 1
ATOM 3703 C C . ILE A 1 467 ? -24.872 -24.266 -5.877 1.00 48.19 467 ILE A C 1
ATOM 3705 O O . ILE A 1 467 ? -25.684 -25.079 -5.432 1.00 48.19 467 ILE A O 1
ATOM 3709 N N . VAL A 1 468 ? -25.172 -22.989 -6.108 1.00 45.75 468 VAL A N 1
ATOM 3710 C CA . VAL A 1 468 ? -26.464 -22.358 -5.805 1.00 45.75 468 VAL A CA 1
ATOM 3711 C C . VAL A 1 468 ? -27.201 -22.043 -7.117 1.00 45.75 468 VAL A C 1
ATOM 3713 O O . VAL A 1 468 ? -26.614 -22.045 -8.197 1.00 45.75 468 VAL A O 1
ATOM 3716 N N . GLY A 1 469 ? -28.523 -21.891 -7.051 1.00 48.78 469 GLY A N 1
ATOM 3717 C CA . GLY A 1 469 ? -29.390 -21.663 -8.210 1.00 48.78 469 GLY A CA 1
ATOM 3718 C C . GLY A 1 469 ? -30.784 -22.258 -8.010 1.00 48.78 469 GLY A C 1
ATOM 3719 O O . GLY A 1 469 ? -31.015 -23.031 -7.076 1.00 48.78 469 GLY A O 1
ATOM 3720 N N . THR A 1 470 ? -31.718 -21.931 -8.898 1.00 46.03 470 THR A N 1
ATOM 3721 C CA . THR A 1 470 ? -33.129 -22.347 -8.816 1.00 46.03 470 THR A CA 1
ATOM 3722 C C . THR A 1 470 ? -33.328 -23.869 -8.928 1.00 46.03 470 THR A C 1
ATOM 3724 O O . THR A 1 470 ? -32.419 -24.631 -9.284 1.00 46.03 470 THR A O 1
ATOM 3727 N N . GLY A 1 471 ? -34.513 -24.360 -8.549 1.00 51.72 471 GLY A N 1
ATOM 3728 C CA . GLY A 1 471 ? -34.895 -25.764 -8.747 1.00 51.72 471 GLY A CA 1
ATOM 3729 C C . GLY A 1 471 ? -34.826 -26.164 -10.228 1.00 51.72 471 GLY A C 1
ATOM 3730 O O . GLY A 1 471 ? -35.070 -25.341 -11.103 1.00 51.72 471 GLY A O 1
ATOM 3731 N N . GLY A 1 472 ? -34.445 -27.410 -10.522 1.00 54.00 472 GLY A N 1
ATOM 3732 C CA . GLY A 1 472 ? -34.392 -27.934 -11.896 1.00 54.00 472 GLY A CA 1
ATOM 3733 C C . GLY A 1 472 ? -33.175 -27.535 -12.751 1.00 54.00 472 GLY A C 1
ATOM 3734 O O . GLY A 1 472 ? -32.914 -28.204 -13.743 1.00 54.00 472 GLY A O 1
ATOM 3735 N N . ILE A 1 473 ? -32.361 -26.543 -12.364 1.00 56.03 473 ILE A N 1
ATOM 3736 C CA . ILE A 1 473 ? -31.234 -26.026 -13.185 1.00 56.03 473 ILE A CA 1
ATOM 3737 C C . ILE A 1 473 ? -30.000 -26.966 -13.302 1.00 56.03 473 ILE A C 1
ATOM 3739 O O . ILE A 1 473 ? -28.925 -26.551 -13.721 1.00 56.03 473 ILE A O 1
ATOM 3743 N N . GLY A 1 474 ? -30.111 -28.240 -12.906 1.00 57.97 474 GLY A N 1
ATOM 3744 C CA . GLY A 1 474 ? -29.034 -29.232 -13.066 1.00 57.97 474 GLY A CA 1
ATOM 3745 C C . GLY A 1 474 ? -27.872 -29.155 -12.060 1.00 57.97 474 GLY A C 1
ATOM 3746 O O . GLY A 1 474 ? -26.820 -29.738 -12.310 1.00 57.97 474 GLY A O 1
ATOM 3747 N N . LYS A 1 475 ? -28.036 -28.483 -10.907 1.00 62.81 475 LYS A N 1
ATOM 3748 C CA . LYS A 1 475 ? -26.979 -28.334 -9.874 1.00 62.81 475 LYS A CA 1
ATOM 3749 C C . LYS A 1 475 ? -26.341 -29.664 -9.456 1.00 62.81 475 LYS A C 1
ATOM 3751 O O . LYS A 1 475 ? -25.121 -29.795 -9.463 1.00 62.81 475 LYS A O 1
ATOM 3756 N N . THR A 1 476 ? -27.171 -30.658 -9.132 1.00 61.31 476 THR A N 1
ATOM 3757 C CA . THR A 1 476 ? -26.723 -32.003 -8.738 1.00 61.31 476 THR A CA 1
ATOM 3758 C C . THR A 1 476 ? -25.981 -32.696 -9.880 1.00 61.31 476 THR A C 1
ATOM 3760 O O . THR A 1 476 ? -24.955 -33.320 -9.645 1.00 61.31 476 THR A O 1
ATOM 3763 N N . THR A 1 477 ? -26.439 -32.520 -11.122 1.00 67.00 477 THR A N 1
ATOM 3764 C CA . THR A 1 477 ? -25.793 -33.050 -12.331 1.00 67.00 477 THR A CA 1
ATOM 3765 C C . THR A 1 477 ? -24.412 -32.430 -12.558 1.00 67.00 477 THR A C 1
ATOM 3767 O O . THR A 1 477 ? -23.473 -33.144 -12.895 1.00 67.00 477 THR A O 1
ATOM 3770 N N . LEU A 1 478 ? -24.254 -31.119 -12.336 1.00 61.91 478 LEU A N 1
ATOM 3771 C CA . LEU A 1 478 ? -22.954 -30.442 -12.408 1.00 61.91 478 LEU A CA 1
ATOM 3772 C C . LEU A 1 478 ? -22.007 -30.937 -11.306 1.00 61.91 478 LEU A C 1
ATOM 3774 O O . LEU A 1 478 ? -20.871 -31.303 -11.597 1.00 61.91 478 LEU A O 1
ATOM 3778 N N . ALA A 1 479 ? -22.490 -31.020 -10.064 1.00 64.00 479 ALA A N 1
ATOM 3779 C CA . ALA A 1 479 ? -21.728 -31.557 -8.938 1.00 64.00 479 ALA A CA 1
ATOM 3780 C C . ALA A 1 479 ? -21.289 -33.017 -9.171 1.00 64.00 479 ALA A C 1
ATOM 3782 O O . ALA A 1 479 ? -20.147 -33.362 -8.885 1.00 64.00 479 ALA A O 1
ATOM 3783 N N . GLN A 1 480 ? -22.153 -33.859 -9.749 1.00 63.81 480 GLN A N 1
ATOM 3784 C CA . GLN A 1 480 ? -21.820 -35.237 -10.130 1.00 63.81 480 GLN A CA 1
ATOM 3785 C C . GLN A 1 480 ? -20.817 -35.308 -11.287 1.00 63.81 480 GLN A C 1
ATOM 3787 O O . GLN A 1 480 ? -19.943 -36.171 -11.263 1.00 63.81 480 GLN A O 1
ATOM 3792 N N . LYS A 1 481 ? -20.906 -34.422 -12.291 1.00 66.69 481 LYS A N 1
ATOM 3793 C CA . LYS A 1 481 ? -19.905 -34.348 -13.371 1.00 66.69 481 LYS A CA 1
ATOM 3794 C C . LYS A 1 481 ? -18.526 -33.977 -12.826 1.00 66.69 481 LYS A C 1
ATOM 3796 O O . LYS A 1 481 ? -17.560 -34.640 -13.173 1.00 66.69 481 LYS A O 1
ATOM 3801 N N . VAL A 1 482 ? -18.461 -32.989 -11.931 1.00 65.31 482 VAL A N 1
ATOM 3802 C CA . VAL A 1 482 ? -17.226 -32.606 -11.230 1.00 65.31 482 VAL A CA 1
ATOM 3803 C C . VAL A 1 482 ? -16.697 -33.762 -10.377 1.00 65.31 482 VAL A C 1
ATOM 3805 O O . VAL A 1 482 ? -15.532 -34.116 -10.494 1.00 65.31 482 VAL A O 1
ATOM 3808 N N . PHE A 1 483 ? -17.539 -34.401 -9.557 1.00 65.00 483 PHE A N 1
ATOM 3809 C CA . PHE A 1 483 ? -17.118 -35.505 -8.684 1.00 65.00 483 PHE A CA 1
ATOM 3810 C C . PHE A 1 483 ? -16.542 -36.707 -9.453 1.00 65.00 483 PHE A C 1
ATOM 3812 O O . PHE A 1 483 ? -15.614 -37.357 -8.977 1.00 65.00 483 PHE A O 1
ATOM 3819 N N . ASN A 1 484 ? -17.077 -36.993 -10.643 1.00 66.62 484 ASN A N 1
ATOM 3820 C CA . ASN A 1 484 ? -16.648 -38.110 -11.488 1.00 66.62 484 ASN A CA 1
ATOM 3821 C C . ASN A 1 484 ? -15.551 -37.744 -12.508 1.00 66.62 484 ASN A C 1
ATOM 3823 O O . ASN A 1 484 ? -15.179 -38.596 -13.320 1.00 66.62 484 ASN A O 1
ATOM 3827 N N . ASP A 1 485 ? -15.037 -36.510 -12.493 1.00 68.31 485 ASP A N 1
ATOM 3828 C CA . ASP A 1 485 ? -14.032 -36.051 -13.452 1.00 68.31 485 ASP A CA 1
ATOM 3829 C C . ASP A 1 485 ? -12.719 -36.838 -13.307 1.00 68.31 485 ASP A C 1
ATOM 3831 O O . ASP A 1 485 ? -12.149 -36.960 -12.218 1.00 68.31 485 ASP A O 1
ATOM 3835 N N . GLN A 1 486 ? -12.215 -37.376 -14.422 1.00 63.62 486 GLN A N 1
ATOM 3836 C CA . GLN A 1 486 ? -10.988 -38.171 -14.419 1.00 63.62 486 GLN A CA 1
ATOM 3837 C C . GLN A 1 486 ? -9.749 -37.359 -14.017 1.00 63.62 486 GLN A C 1
ATOM 3839 O O . GLN A 1 486 ? -8.829 -37.939 -13.449 1.00 63.62 486 GLN A O 1
ATOM 3844 N N . LYS A 1 487 ? -9.736 -36.034 -14.219 1.00 59.22 487 LYS A N 1
ATOM 3845 C CA . LYS A 1 487 ? -8.626 -35.156 -13.809 1.00 59.22 487 LYS A CA 1
ATOM 3846 C C . LYS A 1 487 ? -8.514 -34.974 -12.294 1.00 59.22 487 LYS A C 1
ATOM 3848 O O . LYS A 1 487 ? -7.464 -34.556 -11.822 1.00 59.22 487 LYS A O 1
ATOM 3853 N N . LEU A 1 488 ? -9.577 -35.271 -11.537 1.00 54.66 488 LEU A N 1
ATOM 3854 C CA . LEU A 1 488 ? -9.589 -35.199 -10.068 1.00 54.66 488 LEU A CA 1
ATOM 3855 C C . LEU A 1 488 ? -9.293 -36.553 -9.400 1.00 54.66 488 LEU A C 1
ATOM 3857 O O . LEU A 1 488 ? -9.199 -36.633 -8.168 1.00 54.66 488 LEU A O 1
ATOM 3861 N N . LYS A 1 489 ? -9.160 -37.632 -10.184 1.00 51.56 489 LYS A N 1
ATOM 3862 C CA . LYS A 1 489 ? -8.730 -38.941 -9.681 1.00 51.56 489 LYS A CA 1
ATOM 3863 C C . LYS A 1 489 ? -7.226 -38.896 -9.405 1.00 51.56 489 LYS A C 1
ATOM 3865 O O . LYS A 1 489 ? -6.436 -38.607 -10.293 1.00 51.56 489 LYS A O 1
ATOM 3870 N N . GLY A 1 490 ? -6.842 -39.180 -8.161 1.00 52.84 490 GLY A N 1
ATOM 3871 C CA . GLY A 1 490 ? -5.451 -39.113 -7.694 1.00 52.84 490 GLY A CA 1
ATOM 3872 C C . GLY A 1 490 ? -5.023 -37.764 -7.100 1.00 52.84 490 GLY A C 1
ATOM 3873 O O . GLY A 1 490 ? -4.021 -37.721 -6.397 1.00 52.84 490 GLY A O 1
ATOM 3874 N N . THR A 1 491 ? -5.784 -36.678 -7.293 1.00 54.47 491 THR A N 1
ATOM 3875 C CA . THR A 1 491 ? -5.475 -35.355 -6.703 1.00 54.47 491 THR A CA 1
ATOM 3876 C C . THR A 1 491 ? -5.811 -35.266 -5.209 1.00 54.47 491 THR A C 1
ATOM 3878 O O . THR A 1 491 ? -5.185 -34.509 -4.471 1.00 54.47 491 THR A O 1
ATOM 3881 N N . PHE A 1 492 ? -6.804 -36.035 -4.754 1.00 56.44 492 PHE A N 1
ATOM 3882 C CA . PHE A 1 492 ? -7.239 -36.103 -3.357 1.00 56.44 492 PHE A CA 1
ATOM 3883 C C . PHE A 1 492 ? -7.110 -37.543 -2.839 1.00 56.44 492 PHE A C 1
ATOM 3885 O O . PHE A 1 492 ? -7.439 -38.489 -3.550 1.00 56.44 492 PHE A O 1
ATOM 3892 N N . ASN A 1 493 ? -6.672 -37.720 -1.588 1.00 50.12 493 ASN A N 1
ATOM 3893 C CA . ASN A 1 493 ? -6.423 -39.053 -1.008 1.00 50.12 493 ASN A CA 1
ATOM 3894 C C . ASN A 1 493 ? -7.707 -39.835 -0.664 1.00 50.12 493 ASN A C 1
ATOM 3896 O O . ASN A 1 493 ? -7.648 -41.036 -0.406 1.00 50.12 493 ASN A O 1
ATOM 3900 N N . LYS A 1 494 ? -8.854 -39.151 -0.584 1.00 58.00 494 LYS A N 1
ATOM 3901 C CA . LYS A 1 494 ? -10.175 -39.721 -0.291 1.00 58.00 494 LYS A CA 1
ATOM 3902 C C . LYS A 1 494 ? -11.246 -38.895 -1.006 1.00 58.00 494 LYS A C 1
ATOM 3904 O O . LYS A 1 494 ? -11.226 -37.667 -0.926 1.00 58.00 494 LYS A O 1
ATOM 3909 N N . HIS A 1 495 ? -12.218 -39.572 -1.612 1.00 60.34 495 HIS A N 1
ATOM 3910 C CA . HIS A 1 495 ? -13.378 -38.971 -2.277 1.00 60.34 495 HIS A CA 1
ATOM 3911 C C . HIS A 1 495 ? -14.654 -39.565 -1.678 1.00 60.34 495 HIS A C 1
ATOM 3913 O O . HIS A 1 495 ? -14.731 -40.772 -1.472 1.00 60.34 495 HIS A O 1
ATOM 3919 N N . ALA A 1 496 ? -15.658 -38.733 -1.403 1.00 61.62 496 ALA A N 1
ATOM 3920 C CA . ALA A 1 496 ? -16.953 -39.180 -0.893 1.00 61.62 496 ALA A CA 1
ATOM 3921 C C . ALA A 1 496 ? -18.091 -38.325 -1.457 1.00 61.62 496 ALA A C 1
ATOM 3923 O O . ALA A 1 496 ? -17.958 -37.107 -1.584 1.00 61.62 496 ALA A O 1
ATOM 3924 N N . TRP A 1 497 ? -19.219 -38.968 -1.759 1.00 71.44 497 TRP A N 1
ATOM 3925 C CA . TRP A 1 497 ? -20.446 -38.323 -2.220 1.00 71.44 497 TRP A CA 1
ATOM 3926 C C . TRP A 1 497 ? -21.591 -38.642 -1.261 1.00 71.44 497 TRP A C 1
ATOM 3928 O O . TRP A 1 497 ? -21.806 -39.804 -0.920 1.00 71.44 497 TRP A O 1
ATOM 3938 N N . ILE A 1 498 ? -22.341 -37.622 -0.838 1.00 62.88 498 ILE A N 1
ATOM 3939 C CA . ILE A 1 498 ? -23.457 -37.769 0.103 1.00 62.88 498 ILE A CA 1
ATOM 3940 C C . ILE A 1 498 ? -24.627 -36.917 -0.372 1.00 62.88 498 ILE A C 1
ATOM 3942 O O . ILE A 1 498 ? -24.466 -35.736 -0.675 1.00 62.88 498 ILE A O 1
ATOM 3946 N N . CYS A 1 499 ? -25.812 -37.519 -0.400 1.00 64.44 499 CYS A N 1
ATOM 3947 C CA . CYS A 1 499 ? -27.071 -36.803 -0.547 1.00 64.44 499 CYS A CA 1
ATOM 3948 C C . CYS A 1 499 ? -27.687 -36.618 0.843 1.00 64.44 499 CYS A C 1
ATOM 3950 O O . CYS A 1 499 ? -27.750 -37.573 1.615 1.00 64.44 499 CYS A O 1
ATOM 3952 N N . VAL A 1 500 ? -28.113 -35.397 1.160 1.00 62.47 500 VAL A N 1
ATOM 3953 C CA . VAL A 1 500 ? -28.703 -35.032 2.453 1.00 62.47 500 VAL A CA 1
ATOM 3954 C C . VAL A 1 500 ? -30.173 -34.676 2.215 1.00 62.47 500 VAL A C 1
ATOM 3956 O O . VAL A 1 500 ? -30.468 -33.819 1.382 1.00 62.47 500 VAL A O 1
ATOM 3959 N N . SER A 1 501 ? -31.086 -35.368 2.899 1.00 53.78 501 SER A N 1
ATOM 3960 C CA . SER A 1 501 ? -32.529 -35.086 2.901 1.00 53.78 501 SER A CA 1
ATOM 3961 C C . SER A 1 501 ? -32.853 -33.815 3.696 1.00 53.78 501 SER A C 1
ATOM 3963 O O . SER A 1 501 ? -32.004 -33.311 4.426 1.00 53.78 501 SER A O 1
ATOM 3965 N N . GLN A 1 502 ? -34.082 -33.296 3.584 1.00 48.44 502 GLN A N 1
ATOM 3966 C CA . GLN A 1 502 ? -34.526 -32.165 4.414 1.00 48.44 502 GLN A CA 1
ATOM 3967 C C . GLN A 1 502 ? -34.504 -32.532 5.911 1.00 48.44 502 GLN A C 1
ATOM 3969 O O . GLN A 1 502 ? -33.935 -31.793 6.711 1.00 48.44 502 GLN A O 1
ATOM 3974 N N . ASP A 1 503 ? -34.994 -33.723 6.262 1.00 47.72 503 ASP A N 1
ATOM 3975 C CA . ASP A 1 503 ? -34.991 -34.243 7.635 1.00 47.72 503 ASP A CA 1
ATOM 3976 C C . ASP A 1 503 ? -33.686 -34.997 7.946 1.00 47.72 503 ASP A C 1
ATOM 3978 O O . ASP A 1 503 ? -33.639 -36.230 7.952 1.00 47.72 503 ASP A O 1
ATOM 3982 N N . TYR A 1 504 ? -32.584 -34.269 8.145 1.00 52.03 504 TYR A N 1
ATOM 3983 C CA . TYR A 1 504 ? -31.282 -34.862 8.476 1.00 52.03 504 TYR A CA 1
ATOM 3984 C C . TYR A 1 504 ? -30.799 -34.498 9.882 1.00 52.03 504 TYR A C 1
ATOM 3986 O O . TYR A 1 504 ? -31.099 -33.436 10.419 1.00 52.03 504 TYR A O 1
ATOM 3994 N N . THR A 1 505 ? -29.959 -35.362 10.461 1.00 48.03 505 THR A N 1
ATOM 3995 C CA . THR A 1 505 ? -29.199 -35.039 11.677 1.00 48.03 505 THR A CA 1
ATOM 3996 C C . THR A 1 505 ? -27.703 -34.989 11.351 1.00 48.03 505 THR A C 1
ATOM 3998 O O . THR A 1 505 ? -27.229 -35.784 10.533 1.00 48.03 505 THR A O 1
ATOM 4001 N N . PRO A 1 506 ? -26.899 -34.119 11.991 1.00 46.91 506 PRO A N 1
ATOM 4002 C CA . PRO A 1 506 ? -25.451 -34.097 11.763 1.00 46.91 506 PRO A CA 1
ATOM 4003 C C . PRO A 1 506 ? -24.774 -35.455 12.018 1.00 46.91 506 PRO A C 1
ATOM 4005 O O . PRO A 1 506 ? -23.823 -35.819 11.329 1.00 46.91 506 PRO A O 1
ATOM 4008 N N . VAL A 1 507 ? -25.301 -36.235 12.970 1.00 49.16 507 VAL A N 1
ATOM 4009 C CA . VAL A 1 507 ? -24.801 -37.574 13.316 1.00 49.16 507 VAL A CA 1
ATOM 4010 C C . VAL A 1 507 ? -25.096 -38.598 12.213 1.00 49.16 507 VAL A C 1
ATOM 4012 O O . VAL A 1 507 ? -24.229 -39.422 11.919 1.00 49.16 507 VAL A O 1
ATOM 4015 N N . SER A 1 508 ? -26.274 -38.558 11.573 1.00 50.12 508 SER A N 1
ATOM 4016 C CA . SER A 1 508 ? -26.589 -39.474 10.466 1.00 50.12 508 SER A CA 1
ATOM 4017 C C . SER A 1 508 ? -25.714 -39.198 9.241 1.00 50.12 508 SER A C 1
ATOM 4019 O O . SER A 1 508 ? -25.134 -40.132 8.688 1.00 50.12 508 SER A O 1
ATOM 4021 N N . VAL A 1 509 ? -25.523 -37.921 8.889 1.00 51.22 509 VAL A N 1
ATOM 4022 C CA . VAL A 1 509 ? -24.650 -37.503 7.777 1.00 51.22 509 VAL A CA 1
ATOM 4023 C C . VAL A 1 509 ? -23.187 -37.873 8.043 1.00 51.22 509 VAL A C 1
ATOM 4025 O O . VAL A 1 509 ? -22.519 -38.391 7.151 1.00 51.22 509 VAL A O 1
ATOM 4028 N N . LEU A 1 510 ? -22.687 -37.692 9.273 1.00 46.00 510 LEU A N 1
ATOM 4029 C CA . LEU A 1 510 ? -21.322 -38.088 9.638 1.00 46.00 510 LEU A CA 1
ATOM 4030 C C . LEU A 1 510 ? -21.121 -39.612 9.575 1.00 46.00 510 LEU A C 1
ATOM 4032 O O . LEU A 1 510 ? -20.123 -40.071 9.022 1.00 46.00 510 LEU A O 1
ATOM 4036 N N . LYS A 1 511 ? -22.075 -40.411 10.077 1.00 52.62 511 LYS A N 1
ATOM 4037 C CA . LYS A 1 511 ? -22.027 -41.882 9.961 1.00 52.62 511 LYS A CA 1
ATOM 4038 C C . LYS A 1 511 ? -22.026 -42.340 8.499 1.00 52.62 511 LYS A C 1
ATOM 4040 O O . LYS A 1 511 ? -21.317 -43.285 8.160 1.00 52.62 511 LYS A O 1
ATOM 4045 N N . GLN A 1 512 ? -22.789 -41.671 7.636 1.00 51.69 512 GLN A N 1
ATOM 4046 C CA . GLN A 1 512 ? -22.805 -41.944 6.199 1.00 51.69 512 GLN A CA 1
ATOM 4047 C C . GLN A 1 512 ? -21.463 -41.577 5.544 1.00 51.69 512 GLN A C 1
ATOM 4049 O O . GLN A 1 512 ? -20.912 -42.395 4.815 1.00 51.69 512 GLN A O 1
ATOM 4054 N N . LEU A 1 513 ? -20.881 -40.422 5.888 1.00 51.09 513 LEU A N 1
ATOM 4055 C CA . LEU A 1 513 ? -19.570 -39.973 5.403 1.00 51.09 513 LEU A CA 1
ATOM 4056 C C . LEU A 1 513 ? -18.443 -40.951 5.756 1.00 51.09 513 LEU A C 1
ATOM 4058 O O . LEU A 1 513 ? -17.674 -41.347 4.882 1.00 51.09 513 LEU A O 1
ATOM 4062 N N . LEU A 1 514 ? -18.374 -41.385 7.017 1.00 50.81 514 LEU A N 1
ATOM 4063 C CA . LEU A 1 514 ? -17.348 -42.320 7.489 1.00 50.81 514 LEU A CA 1
ATOM 4064 C C . LEU A 1 514 ? -17.452 -43.693 6.805 1.00 50.81 514 LEU A C 1
ATOM 4066 O O . LEU A 1 514 ? -16.425 -44.263 6.434 1.00 50.81 514 LEU A O 1
ATOM 4070 N N . ARG A 1 515 ? -18.679 -44.185 6.563 1.00 57.62 515 ARG A N 1
ATOM 4071 C CA . ARG A 1 515 ? -18.926 -45.406 5.774 1.00 57.62 515 ARG A CA 1
ATOM 4072 C C . ARG A 1 515 ? -18.455 -45.256 4.325 1.00 57.62 515 ARG A C 1
ATOM 4074 O O . ARG A 1 515 ? -17.777 -46.143 3.824 1.00 57.62 515 ARG A O 1
ATOM 4081 N N . THR A 1 516 ? -18.765 -44.135 3.669 1.00 53.53 516 THR A N 1
ATOM 4082 C CA . THR A 1 516 ? -18.363 -43.869 2.274 1.00 53.53 516 THR A CA 1
ATOM 4083 C C . THR A 1 516 ? -16.846 -43.706 2.102 1.00 53.53 516 THR A C 1
ATOM 4085 O O . THR A 1 516 ? -16.337 -43.910 1.007 1.00 53.53 516 THR A O 1
ATOM 4088 N N . MET A 1 517 ? -16.107 -43.359 3.162 1.00 49.16 517 MET A N 1
ATOM 4089 C CA . MET A 1 517 ? -14.649 -43.166 3.122 1.00 49.16 517 MET A CA 1
ATOM 4090 C C . MET A 1 517 ? -13.826 -44.410 3.511 1.00 49.16 517 MET A C 1
ATOM 4092 O O . MET A 1 517 ? -12.597 -44.311 3.583 1.00 49.16 517 MET A O 1
ATOM 4096 N N . GLU A 1 518 ? -14.472 -45.556 3.761 1.00 55.53 518 GLU A N 1
ATOM 4097 C CA . GLU A 1 518 ? -13.839 -46.828 4.168 1.00 55.53 518 GLU A CA 1
ATOM 4098 C C . GLU A 1 518 ? -12.924 -46.701 5.402 1.00 55.53 518 GLU A C 1
ATOM 4100 O O . GLU A 1 518 ? -11.848 -47.295 5.481 1.00 55.53 518 GLU A O 1
ATOM 4105 N N . ILE A 1 519 ? -13.327 -45.889 6.382 1.00 44.50 519 ILE A N 1
ATOM 4106 C CA . ILE A 1 519 ? -12.601 -45.774 7.650 1.00 44.50 519 ILE A CA 1
ATOM 4107 C C . ILE A 1 519 ? -13.119 -46.875 8.578 1.00 44.50 519 ILE A C 1
ATOM 4109 O O . ILE A 1 519 ? -14.241 -46.789 9.079 1.00 44.50 519 ILE A O 1
ATOM 4113 N N . GLN A 1 520 ? -12.317 -47.925 8.788 1.00 36.03 520 GLN A N 1
ATOM 4114 C CA . GLN A 1 520 ? -12.678 -49.012 9.699 1.00 36.03 520 GLN A CA 1
ATOM 4115 C C . GLN A 1 520 ? -12.891 -48.476 11.119 1.00 36.03 520 GLN A C 1
ATOM 4117 O O . GLN A 1 520 ? -11.983 -47.930 11.746 1.00 36.03 520 GLN A O 1
ATOM 4122 N N . HIS A 1 521 ? -14.098 -48.682 11.642 1.00 34.91 521 HIS A N 1
ATOM 4123 C CA . HIS A 1 521 ? -14.372 -48.547 13.063 1.00 34.91 521 HIS A CA 1
ATOM 4124 C C . HIS A 1 521 ? -13.670 -49.700 13.789 1.00 34.91 521 HIS A C 1
ATOM 4126 O O . HIS A 1 521 ? -14.136 -50.836 13.736 1.00 34.91 521 HIS A O 1
ATOM 4132 N N . LYS A 1 522 ? -12.594 -49.410 14.527 1.00 31.81 522 LYS A N 1
ATOM 4133 C CA . LYS A 1 522 ? -12.322 -50.199 15.728 1.00 31.81 522 LYS A CA 1
ATOM 4134 C C . LYS A 1 522 ? -13.413 -49.852 16.740 1.00 31.81 522 LYS A C 1
ATOM 4136 O O . LYS A 1 522 ? -13.442 -48.740 17.263 1.00 31.81 522 LYS A O 1
ATOM 4141 N N . GLN A 1 523 ? -14.337 -50.781 16.965 1.00 34.50 523 GLN A N 1
ATOM 4142 C CA . GLN A 1 523 ? -14.973 -50.881 18.273 1.00 34.50 523 GLN A CA 1
ATOM 4143 C C . GLN A 1 523 ? -13.911 -51.447 19.213 1.00 34.50 523 GLN A C 1
ATOM 4145 O O . GLN A 1 523 ? -13.455 -52.568 19.013 1.00 34.50 523 GLN A O 1
ATOM 4150 N N . GLU A 1 524 ? -13.505 -50.666 20.206 1.00 29.47 524 GLU A N 1
ATOM 4151 C CA . GLU A 1 524 ? -12.935 -51.220 21.430 1.00 29.47 524 GLU A CA 1
ATOM 4152 C C . GLU A 1 524 ? -14.024 -51.041 22.492 1.00 29.47 524 GLU A C 1
ATOM 4154 O O . GLU A 1 524 ? -14.319 -49.935 22.940 1.00 29.47 524 GLU A O 1
ATOM 4159 N N . GLU A 1 525 ? -14.725 -52.145 22.752 1.00 33.19 525 GLU A N 1
ATOM 4160 C CA . GLU A 1 525 ? -15.706 -52.294 23.822 1.00 33.19 525 GLU A CA 1
ATOM 4161 C C . GLU A 1 525 ? -14.963 -52.701 25.096 1.00 33.19 525 GLU A C 1
ATOM 4163 O O . GLU A 1 525 ? -14.397 -53.796 25.125 1.00 33.19 525 GLU A O 1
ATOM 4168 N N . SER A 1 526 ? -14.962 -51.835 26.116 1.00 34.12 526 SER A N 1
ATOM 4169 C CA . SER A 1 526 ? -14.992 -52.116 27.573 1.00 34.12 526 SER A CA 1
ATOM 4170 C C . SER A 1 526 ? -14.688 -50.835 28.350 1.00 34.12 526 SER A C 1
ATOM 4172 O O . SER A 1 526 ? -13.535 -50.361 28.257 1.00 34.12 526 SER A O 1
#

Radius of gyration: 28.8 Å; chains: 1; bounding box: 62×80×93 Å